Protein AF-0000000072983915 (afdb_homodimer)

Structure (mmCIF, N/CA/C/O backbone):
data_AF-0000000072983915-model_v1
#
loop_
_entity.id
_entity.type
_entity.pdbx_description
1 polymer 'ABC-type multidrug transport system, ATPase component'
#
loop_
_atom_site.group_PDB
_atom_site.id
_atom_site.type_symbol
_atom_site.label_atom_id
_atom_site.label_alt_id
_atom_site.label_comp_id
_atom_site.label_asym_id
_atom_site.label_entity_id
_atom_site.label_seq_id
_atom_site.pdbx_PDB_ins_code
_atom_site.Cartn_x
_atom_site.Cartn_y
_atom_site.Cartn_z
_atom_site.occupancy
_atom_site.B_iso_or_equiv
_atom_site.auth_seq_id
_atom_site.auth_comp_id
_atom_site.auth_asym_id
_atom_site.auth_atom_id
_atom_site.pdbx_PDB_model_num
ATOM 1 N N . MET A 1 1 ? -14.172 -25.703 -24.141 1 50.56 1 MET A N 1
ATOM 2 C CA . MET A 1 1 ? -13.82 -24.688 -23.156 1 50.56 1 MET A CA 1
ATOM 3 C C . MET A 1 1 ? -12.688 -25.172 -22.25 1 50.56 1 MET A C 1
ATOM 5 O O . MET A 1 1 ? -12.578 -26.359 -21.969 1 50.56 1 MET A O 1
ATOM 9 N N . ALA A 1 2 ? -11.492 -24.328 -22.109 1 70.69 2 ALA A N 1
ATOM 10 C CA . ALA A 1 2 ? -10.367 -24.875 -21.359 1 70.69 2 ALA A CA 1
ATOM 11 C C . ALA A 1 2 ? -10.773 -25.25 -19.938 1 70.69 2 ALA A C 1
ATOM 13 O O . ALA A 1 2 ? -11.641 -24.609 -19.344 1 70.69 2 ALA A O 1
ATOM 14 N N . GLU A 1 3 ? -10.453 -26.359 -19.5 1 90.31 3 GLU A N 1
ATOM 15 C CA . GLU A 1 3 ? -10.703 -26.812 -18.141 1 90.31 3 GLU A CA 1
ATOM 16 C C . GLU A 1 3 ? -10.156 -25.828 -17.109 1 90.31 3 GLU A C 1
ATOM 18 O O . GLU A 1 3 ? -9.023 -25.359 -17.25 1 90.31 3 GLU A O 1
ATOM 23 N N . PRO A 1 4 ? -10.984 -25.484 -16.188 1 95.56 4 PRO A N 1
ATOM 24 C CA . PRO A 1 4 ? -10.516 -24.531 -15.164 1 95.56 4 PRO A CA 1
ATOM 25 C C . PRO A 1 4 ? -9.359 -25.094 -14.336 1 95.56 4 PRO A C 1
ATOM 27 O O . PRO A 1 4 ? -9.297 -26.312 -14.102 1 95.56 4 PRO A O 1
ATOM 30 N N . ILE A 1 5 ? -8.5 -24.25 -13.961 1 96.81 5 ILE A N 1
ATOM 31 C CA . ILE A 1 5 ? -7.363 -24.656 -13.133 1 96.81 5 ILE A CA 1
ATOM 32 C C . ILE A 1 5 ? -7.754 -24.594 -11.664 1 96.81 5 ILE A C 1
ATOM 34 O O . ILE A 1 5 ? -7.18 -25.312 -10.836 1 96.81 5 ILE A O 1
ATOM 38 N N . VAL A 1 6 ? -8.719 -23.781 -11.281 1 97.25 6 VAL A N 1
ATOM 39 C CA . VAL A 1 6 ? -9.281 -23.672 -9.938 1 97.25 6 VAL A CA 1
ATOM 40 C C . VAL A 1 6 ? -10.805 -23.688 -10.016 1 97.25 6 VAL A C 1
ATOM 42 O O . VAL A 1 6 ? -11.398 -23.062 -10.891 1 97.25 6 VAL A O 1
ATOM 45 N N . THR A 1 7 ? -11.438 -24.438 -9.148 1 97.62 7 THR A N 1
ATOM 46 C CA . THR A 1 7 ? -12.891 -24.422 -9.008 1 97.62 7 THR A CA 1
ATOM 47 C C . THR A 1 7 ? -13.289 -24.344 -7.539 1 97.62 7 TH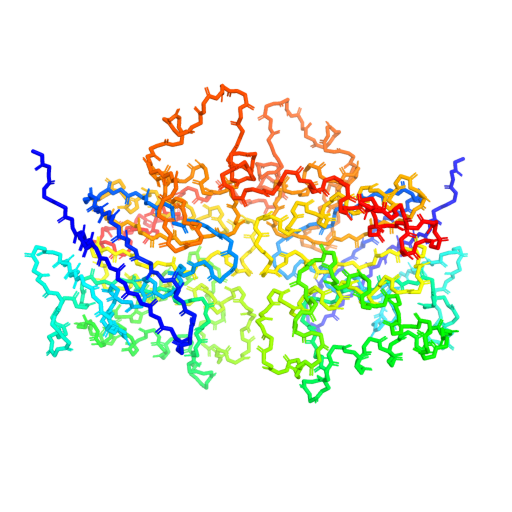R A C 1
ATOM 49 O O . THR A 1 7 ? -12.875 -25.172 -6.734 1 97.62 7 THR A O 1
ATOM 52 N N . LEU A 1 8 ? -13.961 -23.328 -7.152 1 97.88 8 LEU A N 1
ATOM 53 C CA . LEU A 1 8 ? -14.609 -23.219 -5.848 1 97.88 8 LEU A CA 1
ATOM 54 C C . LEU A 1 8 ? -16.125 -23.375 -5.98 1 97.88 8 LEU A C 1
ATOM 56 O O . LEU A 1 8 ? -16.766 -22.672 -6.762 1 97.88 8 LEU A O 1
ATOM 60 N N . SER A 1 9 ? -16.672 -24.297 -5.23 1 97.69 9 SER A N 1
ATOM 61 C CA . SER A 1 9 ? -18.094 -24.594 -5.301 1 97.69 9 SER A CA 1
ATOM 62 C C . SER A 1 9 ? -18.75 -24.5 -3.924 1 97.69 9 SER A C 1
ATOM 64 O O . SER A 1 9 ? -18.484 -25.328 -3.049 1 97.69 9 SER A O 1
ATOM 66 N N . HIS A 1 10 ? -19.609 -23.531 -3.775 1 97.81 10 HIS A N 1
ATOM 67 C CA . HIS A 1 10 ? -20.453 -23.344 -2.602 1 97.81 10 HIS A CA 1
ATOM 68 C C . HIS A 1 10 ? -19.609 -23.297 -1.324 1 97.81 10 HIS A C 1
ATOM 70 O O . HIS A 1 10 ? -19.938 -23.984 -0.352 1 97.81 10 HIS A O 1
ATOM 76 N N . ILE A 1 11 ? -18.547 -22.531 -1.341 1 98.06 11 ILE A N 1
ATOM 77 C CA . ILE A 1 11 ? -17.625 -22.469 -0.22 1 98.06 11 ILE A CA 1
ATOM 78 C C . ILE A 1 11 ? -18.234 -21.656 0.916 1 98.06 11 ILE A C 1
ATOM 80 O O . ILE A 1 11 ? -18.766 -20.562 0.687 1 98.06 11 ILE A O 1
ATOM 84 N N . GLN A 1 12 ? -18.156 -22.203 2.037 1 98.31 12 GLN A N 1
ATOM 85 C CA . GLN A 1 12 ? -18.609 -21.562 3.266 1 98.31 12 GLN A CA 1
ATOM 86 C C . GLN A 1 12 ? -17.5 -21.578 4.324 1 98.31 12 GLN A C 1
ATOM 88 O O . GLN A 1 12 ? -16.766 -22.547 4.445 1 98.31 12 GLN A O 1
ATOM 93 N N . LYS A 1 13 ? -17.359 -20.547 5.074 1 98.06 13 LYS A N 1
ATOM 94 C CA . LYS A 1 13 ? -16.406 -20.469 6.18 1 98.06 13 LYS A CA 1
ATOM 95 C C . LYS A 1 13 ? -16.906 -19.5 7.258 1 98.06 13 LYS A C 1
ATOM 97 O O . LYS A 1 13 ? -17.312 -18.375 6.957 1 98.06 13 LYS A O 1
ATOM 102 N N . SER A 1 14 ? -16.875 -19.922 8.477 1 97.25 14 SER A N 1
ATOM 103 C CA . SER A 1 14 ? -17.25 -19.109 9.625 1 97.25 14 SER A CA 1
ATOM 104 C C . SER A 1 14 ? -16.156 -19.125 10.695 1 97.25 14 SER A C 1
ATOM 106 O O . SER A 1 14 ? -15.398 -20.094 10.797 1 97.25 14 SER A O 1
ATOM 108 N N . PHE A 1 15 ? -15.984 -18.094 11.359 1 93.75 15 PHE A N 1
ATOM 109 C CA . PHE A 1 15 ? -15.18 -18 12.57 1 93.75 15 PHE A CA 1
ATOM 110 C C . PHE A 1 15 ? -16.031 -17.594 13.758 1 93.75 15 PHE A C 1
ATOM 112 O O . PHE A 1 15 ? -16.484 -16.438 13.852 1 93.75 15 PHE A O 1
ATOM 119 N N . GLY A 1 16 ? -16.25 -18.469 14.641 1 92.88 16 GLY A N 1
ATOM 120 C CA . GLY A 1 16 ? -17.25 -18.219 15.656 1 92.88 16 GLY A CA 1
ATOM 121 C C . GLY A 1 16 ? -18.641 -17.984 15.078 1 92.88 16 GLY A C 1
ATOM 122 O O . GLY A 1 16 ? -19.125 -18.797 14.297 1 92.88 16 GLY A O 1
ATOM 123 N N . SER A 1 17 ? -19.203 -16.812 15.492 1 91.62 17 SER A N 1
ATOM 124 C CA . SER A 1 17 ? -20.547 -16.5 15.031 1 91.62 17 SER A CA 1
ATOM 125 C C . SER A 1 17 ? -20.531 -15.727 13.727 1 91.62 17 SER A C 1
ATOM 127 O O . SER A 1 17 ? -21.578 -15.508 13.109 1 91.62 17 SER A O 1
ATOM 129 N N . LYS A 1 18 ? -19.422 -15.422 13.242 1 91.88 18 LYS A N 1
ATOM 130 C CA . LYS A 1 18 ? -19.328 -14.602 12.039 1 91.88 18 LYS A CA 1
ATOM 131 C C . LYS A 1 18 ? -19.141 -15.469 10.797 1 91.88 18 LYS A C 1
ATOM 133 O O . LYS A 1 18 ? -18.172 -16.203 10.688 1 91.88 18 LYS A O 1
ATOM 138 N N . GLU A 1 19 ? -20.094 -15.344 9.914 1 95.69 19 GLU A N 1
ATOM 139 C CA . GLU A 1 19 ? -19.969 -16 8.609 1 95.69 19 GLU A CA 1
ATOM 140 C C . GLU A 1 19 ? -19.172 -15.141 7.637 1 95.69 19 GLU A C 1
ATOM 142 O O . GLU A 1 19 ? -19.688 -14.141 7.117 1 95.69 19 GLU A O 1
ATOM 147 N N . VAL A 1 20 ? -18 -15.562 7.336 1 95.69 20 VAL A N 1
ATOM 148 C CA . VAL A 1 20 ? -17.078 -14.773 6.527 1 95.69 20 VAL A CA 1
ATOM 149 C C . VAL A 1 20 ? -17.312 -15.062 5.047 1 95.69 20 VAL A C 1
ATOM 151 O O . VAL A 1 20 ? -17.297 -14.141 4.223 1 95.69 20 VAL A O 1
ATOM 154 N N . LEU A 1 21 ? -17.406 -16.312 4.711 1 98.06 21 LEU A N 1
ATOM 155 C CA . LEU A 1 21 ? -17.781 -16.75 3.369 1 98.06 21 LEU A CA 1
ATOM 156 C C . LEU A 1 21 ? -19.094 -17.531 3.395 1 98.06 21 LEU A C 1
ATOM 158 O O . LEU A 1 21 ? -19.219 -18.5 4.137 1 98.06 21 LEU A O 1
ATOM 162 N N . LYS A 1 22 ? -20.047 -17.172 2.604 1 97.88 22 LYS A N 1
ATOM 163 C CA . LYS A 1 22 ? -21.406 -17.672 2.734 1 97.88 22 LYS A CA 1
ATOM 164 C C . LYS A 1 22 ? -21.734 -18.672 1.63 1 97.88 22 LYS A C 1
ATOM 166 O O . LYS A 1 22 ? -22.375 -19.688 1.882 1 97.88 22 LYS A O 1
ATOM 171 N N . ASP A 1 23 ? -21.375 -18.469 0.439 1 97.19 23 ASP A N 1
ATOM 172 C CA . ASP A 1 23 ? -21.625 -19.297 -0.735 1 97.19 23 ASP A CA 1
ATOM 173 C C . ASP A 1 23 ? -20.75 -18.859 -1.914 1 97.19 23 ASP A C 1
ATOM 175 O O . ASP A 1 23 ? -21.281 -18.5 -2.973 1 97.19 23 ASP A O 1
ATOM 179 N N . LEU A 1 24 ? -19.5 -19.062 -1.723 1 98.06 24 LEU A N 1
ATOM 180 C CA . LEU A 1 24 ? -18.547 -18.562 -2.723 1 98.06 24 LEU A CA 1
ATOM 181 C C . LEU A 1 24 ? -18.438 -19.547 -3.887 1 98.06 24 LEU A C 1
ATOM 183 O O . LEU A 1 24 ? -18.203 -20.734 -3.68 1 98.06 24 LEU A O 1
ATOM 187 N N . ASN A 1 25 ? -18.672 -19.047 -5.129 1 97.62 25 ASN A N 1
ATOM 188 C CA . ASN A 1 25 ? -18.609 -19.812 -6.375 1 97.62 25 ASN A CA 1
ATOM 189 C C . ASN A 1 25 ? -17.812 -19.062 -7.445 1 97.62 25 ASN A C 1
ATOM 191 O O . ASN A 1 25 ? -18.172 -17.953 -7.836 1 97.62 25 ASN A O 1
ATOM 195 N N . PHE A 1 26 ? -16.734 -19.688 -7.895 1 97.81 26 PHE A N 1
ATOM 196 C CA . PHE A 1 26 ? -16.094 -19.203 -9.109 1 97.81 26 PHE A CA 1
ATOM 197 C C . PHE A 1 26 ? -15.047 -20.188 -9.609 1 97.81 26 PHE A C 1
ATOM 199 O O . PHE A 1 26 ? -14.68 -21.125 -8.898 1 97.81 26 PHE A O 1
ATOM 206 N N . THR A 1 27 ? -14.648 -20.031 -10.836 1 97.75 27 THR A N 1
ATOM 207 C CA . THR A 1 27 ? -13.57 -20.797 -11.453 1 97.75 27 THR A CA 1
ATOM 208 C C . THR A 1 27 ? -12.484 -19.859 -11.984 1 97.75 27 THR A C 1
ATOM 210 O O . THR A 1 27 ? -12.719 -18.656 -12.148 1 97.75 27 THR A O 1
ATOM 213 N N . ILE A 1 28 ? -11.328 -20.406 -12.125 1 97.56 28 ILE A N 1
ATOM 214 C CA . ILE A 1 28 ? -10.234 -19.688 -12.773 1 97.56 28 ILE A CA 1
ATOM 215 C C . ILE A 1 28 ? -9.742 -20.469 -13.984 1 97.56 28 ILE A C 1
ATOM 217 O O . ILE A 1 28 ? -9.398 -21.656 -13.867 1 97.56 28 ILE A O 1
ATOM 221 N N . THR A 1 29 ? -9.711 -19.781 -15.102 1 95 29 THR A N 1
ATOM 222 C CA . THR A 1 29 ? -9.195 -20.375 -16.328 1 95 29 THR A CA 1
ATOM 223 C C . THR A 1 29 ? -7.684 -20.219 -16.406 1 95 29 THR A C 1
ATOM 225 O O . THR A 1 29 ? -7.145 -19.172 -16.016 1 95 29 THR A O 1
ATOM 228 N N . PRO A 1 30 ? -7.027 -21.219 -16.984 1 96.38 30 PRO A N 1
ATOM 229 C CA . PRO A 1 30 ? -5.574 -21.094 -17.125 1 96.38 30 PRO A CA 1
ATOM 230 C C . PRO A 1 30 ? -5.152 -19.938 -18.016 1 96.38 30 PRO A C 1
ATOM 232 O O . PRO A 1 30 ? -5.883 -19.562 -18.938 1 96.38 30 PRO A O 1
ATOM 235 N N . GLY A 1 31 ? -4.02 -19.359 -17.688 1 97.25 31 GLY A N 1
ATOM 236 C CA . GLY A 1 31 ? -3.41 -18.359 -18.547 1 97.25 31 GLY A CA 1
ATOM 237 C C . GLY A 1 31 ? -4.082 -17 -18.469 1 97.25 31 GLY A C 1
ATOM 238 O O . GLY A 1 31 ? -4.227 -16.312 -19.469 1 97.25 31 GLY A O 1
ATOM 239 N N . SER A 1 32 ? -4.531 -16.641 -17.297 1 97.88 32 SER A N 1
ATOM 240 C CA . SER A 1 32 ? -5.184 -15.352 -17.109 1 97.88 32 SER A CA 1
ATOM 241 C C . SER A 1 32 ? -4.75 -14.703 -15.797 1 97.88 32 SER A C 1
ATOM 243 O O . SER A 1 32 ? -4.199 -15.375 -14.922 1 97.88 32 SER A O 1
ATOM 245 N N . ILE A 1 33 ? -4.918 -13.438 -15.711 1 98.69 33 ILE A N 1
ATOM 246 C CA . ILE A 1 33 ? -4.723 -12.688 -14.477 1 98.69 33 ILE A CA 1
ATOM 247 C C . ILE A 1 33 ? -6.074 -12.32 -13.875 1 98.69 33 ILE A C 1
ATOM 249 O O . ILE A 1 33 ? -6.844 -11.562 -14.477 1 98.69 33 ILE A O 1
ATOM 253 N N . VAL A 1 34 ? -6.371 -12.844 -12.711 1 98.69 34 VAL A N 1
ATOM 254 C CA . VAL A 1 34 ? -7.625 -12.555 -12.016 1 98.69 34 VAL A CA 1
ATOM 255 C C . VAL A 1 34 ? -7.348 -11.688 -10.789 1 98.69 34 VAL A C 1
ATOM 257 O O . VAL A 1 34 ? -6.602 -12.094 -9.891 1 98.69 34 VAL A O 1
ATOM 260 N N . GLY A 1 35 ? -7.879 -10.477 -10.812 1 98.44 35 GLY A N 1
ATOM 261 C CA . GLY A 1 35 ? -7.875 -9.633 -9.625 1 98.44 35 GLY A CA 1
ATOM 262 C C . GLY A 1 35 ? -9.008 -9.953 -8.664 1 98.44 35 GLY A C 1
ATOM 263 O O . GLY A 1 35 ? -10.18 -9.961 -9.062 1 98.44 35 GLY A O 1
ATOM 264 N N . TYR A 1 36 ? -8.695 -10.273 -7.473 1 98.12 36 TYR A N 1
ATOM 265 C CA . TYR A 1 36 ? -9.641 -10.609 -6.414 1 98.12 36 TYR A CA 1
ATOM 266 C C . TYR A 1 36 ? -9.711 -9.5 -5.371 1 98.12 36 TYR A C 1
ATOM 268 O O . TYR A 1 36 ? -8.828 -9.391 -4.52 1 98.12 36 TYR A O 1
ATOM 276 N N . ILE A 1 37 ? -10.781 -8.68 -5.414 1 97.62 37 ILE A N 1
ATOM 277 C CA . ILE A 1 37 ? -10.812 -7.477 -4.582 1 97.62 37 ILE A CA 1
ATOM 278 C C . ILE A 1 37 ? -12.062 -7.492 -3.703 1 97.62 37 ILE A C 1
ATOM 280 O O . ILE A 1 37 ? -12.984 -8.273 -3.939 1 97.62 37 ILE A O 1
ATOM 284 N N . GLY A 1 38 ? -12.078 -6.688 -2.703 1 95.69 38 GLY A N 1
ATOM 285 C CA . GLY A 1 38 ? -13.109 -6.547 -1.687 1 95.69 38 GLY A CA 1
ATOM 286 C C . GLY A 1 38 ? -12.664 -5.727 -0.491 1 95.69 38 GLY A C 1
ATOM 287 O O . GLY A 1 38 ? -11.469 -5.469 -0.321 1 95.69 38 GLY A O 1
ATOM 288 N N . PRO A 1 39 ? -13.617 -5.27 0.303 1 92.5 39 PRO A N 1
ATOM 289 C CA . PRO A 1 39 ? -13.234 -4.52 1.503 1 92.5 39 PRO A CA 1
ATOM 290 C C . PRO A 1 39 ? -12.406 -5.355 2.48 1 92.5 39 PRO A C 1
ATOM 292 O O . PRO A 1 39 ? -12.312 -6.574 2.332 1 92.5 39 PRO A O 1
ATOM 295 N N . ASN A 1 40 ? -11.758 -4.637 3.387 1 87.75 40 ASN A N 1
ATOM 296 C CA . ASN A 1 40 ? -11.031 -5.34 4.441 1 87.75 40 ASN A CA 1
ATOM 297 C C . ASN A 1 40 ? -11.953 -6.266 5.23 1 87.75 40 ASN A C 1
ATOM 299 O O . ASN A 1 40 ? -13.078 -5.891 5.566 1 87.75 40 ASN A O 1
ATOM 303 N N . GLY A 1 41 ? -11.539 -7.488 5.418 1 86.69 41 GLY A N 1
ATOM 304 C CA . GLY A 1 41 ? -12.32 -8.453 6.18 1 86.69 41 GLY A CA 1
ATOM 305 C C . GLY A 1 41 ? -13.328 -9.203 5.332 1 86.69 41 GLY A C 1
ATOM 306 O O . GLY A 1 41 ? -14.078 -10.039 5.844 1 86.69 41 GLY A O 1
ATOM 307 N N . ALA A 1 42 ? -13.273 -8.961 4.066 1 91.5 42 ALA A N 1
ATOM 308 C CA . ALA A 1 42 ? -14.289 -9.547 3.191 1 91.5 42 ALA A CA 1
ATOM 309 C C . ALA A 1 42 ? -14.055 -11.047 3.01 1 91.5 42 ALA A C 1
ATOM 311 O O . ALA A 1 42 ? -14.938 -11.758 2.531 1 91.5 42 ALA A O 1
ATOM 312 N N . GLY A 1 43 ? -12.859 -11.523 3.355 1 93.5 43 GLY A N 1
ATOM 313 C CA . GLY A 1 43 ? -12.57 -12.945 3.225 1 93.5 43 GLY A CA 1
ATOM 314 C C . GLY A 1 43 ? -11.555 -13.25 2.141 1 93.5 43 GLY A C 1
ATOM 315 O O . GLY A 1 43 ? -11.383 -14.414 1.754 1 93.5 43 GLY A O 1
ATOM 316 N N . LYS A 1 44 ? -10.898 -12.289 1.586 1 94.81 44 LYS A N 1
ATOM 317 C CA . LYS A 1 44 ? -9.93 -12.484 0.51 1 94.81 44 LYS A CA 1
ATOM 318 C C . LYS A 1 44 ? -8.812 -13.438 0.936 1 94.81 44 LYS A C 1
ATOM 320 O O . LYS A 1 44 ? -8.562 -14.438 0.265 1 94.81 44 LYS A O 1
ATOM 325 N N . SER A 1 45 ? -8.156 -13.141 2.084 1 92.75 45 SER A N 1
ATOM 326 C CA . SER A 1 45 ? -7.074 -13.969 2.588 1 92.75 45 SER A CA 1
ATOM 327 C C . SER A 1 45 ? -7.57 -15.359 2.963 1 92.75 45 SER A C 1
ATOM 329 O O . SER A 1 45 ? -6.875 -16.359 2.748 1 92.75 45 SER A O 1
ATOM 331 N N . THR A 1 46 ? -8.773 -15.43 3.521 1 94.69 46 THR A N 1
ATOM 332 C CA . THR A 1 46 ? -9.383 -16.719 3.863 1 94.69 46 THR A CA 1
ATOM 333 C C . THR A 1 46 ? -9.555 -17.578 2.619 1 94.69 46 THR A C 1
ATOM 335 O O . THR A 1 46 ? -9.227 -18.766 2.637 1 94.69 46 THR A O 1
ATOM 338 N N . THR A 1 47 ? -9.992 -16.969 1.571 1 96.69 47 THR A N 1
ATOM 339 C CA . THR A 1 47 ? -10.18 -17.656 0.304 1 96.69 47 THR A CA 1
ATOM 340 C C . THR A 1 47 ? -8.852 -18.234 -0.198 1 96.69 47 THR A C 1
ATOM 342 O O . THR A 1 47 ? -8.766 -19.406 -0.545 1 96.69 47 THR A O 1
ATOM 345 N N . VAL A 1 48 ? -7.812 -17.438 -0.183 1 94.75 48 VAL A N 1
ATOM 346 C CA . VAL A 1 48 ? -6.504 -17.844 -0.689 1 94.75 48 VAL A CA 1
ATOM 347 C C . VAL A 1 48 ? -5.938 -18.969 0.165 1 94.75 48 VAL A C 1
ATOM 349 O O . VAL A 1 48 ? -5.426 -19.953 -0.365 1 94.75 48 VAL A O 1
ATOM 352 N N . LYS A 1 49 ? -6.098 -18.891 1.431 1 92.88 49 LYS A N 1
ATOM 353 C CA . LYS A 1 49 ? -5.586 -19.922 2.334 1 92.88 49 LYS A CA 1
ATOM 354 C C . LYS A 1 49 ? -6.285 -21.25 2.096 1 92.88 49 LYS A C 1
ATOM 356 O O . LYS A 1 49 ? -5.656 -22.312 2.184 1 92.88 49 LYS A O 1
ATOM 361 N N . MET A 1 50 ? -7.543 -21.219 1.814 1 94.31 50 MET A N 1
ATOM 362 C CA . MET A 1 50 ? -8.273 -22.453 1.537 1 94.31 50 MET A CA 1
ATOM 363 C C . MET A 1 50 ? -7.82 -23.062 0.219 1 94.31 50 MET A C 1
ATOM 365 O O . MET A 1 50 ? -7.668 -24.281 0.12 1 94.31 50 MET A O 1
ATOM 369 N N . MET A 1 51 ? -7.559 -22.234 -0.754 1 93.81 51 MET A N 1
ATOM 370 C CA . MET A 1 51 ? -7.074 -22.734 -2.037 1 93.81 51 MET A CA 1
ATOM 371 C C . MET A 1 51 ? -5.684 -23.344 -1.896 1 93.81 51 MET A C 1
ATOM 373 O O . MET A 1 51 ? -5.328 -24.266 -2.633 1 93.81 51 MET A O 1
ATOM 377 N N . LEU A 1 52 ? -4.945 -22.875 -0.897 1 92.88 52 LEU A N 1
ATOM 378 C CA . LEU A 1 52 ? -3.6 -23.375 -0.649 1 92.88 52 LEU A CA 1
ATOM 379 C C . LEU A 1 52 ? -3.637 -24.609 0.243 1 92.88 52 LEU A C 1
ATOM 381 O O . LEU A 1 52 ? -2.604 -25.25 0.475 1 92.88 52 LEU A O 1
ATOM 385 N N . GLY A 1 53 ? -4.785 -24.922 0.802 1 91 53 GLY A N 1
ATOM 386 C CA . GLY A 1 53 ? -4.934 -26.062 1.697 1 91 53 GLY A CA 1
ATOM 387 C C . GLY A 1 53 ? -4.496 -25.766 3.117 1 91 53 GLY A C 1
ATOM 388 O O . GLY A 1 53 ? -4.332 -26.672 3.928 1 91 53 GLY A O 1
ATOM 389 N N . LEU A 1 54 ? -4.301 -24.516 3.43 1 89.5 54 LEU A N 1
ATOM 390 C CA . LEU A 1 54 ? -3.859 -24.109 4.758 1 89.5 54 LEU A CA 1
ATOM 391 C C . LEU A 1 54 ? -5.047 -23.969 5.707 1 89.5 54 LEU A C 1
ATOM 393 O O . LEU A 1 54 ? -4.867 -23.859 6.922 1 89.5 54 LEU A O 1
ATOM 397 N N . MET A 1 55 ? -6.227 -23.938 5.164 1 92.12 55 MET A N 1
ATOM 398 C CA . MET A 1 55 ? -7.484 -23.859 5.898 1 92.12 55 MET A CA 1
ATOM 399 C C . MET A 1 55 ? -8.57 -24.672 5.219 1 92.12 55 MET A C 1
ATOM 401 O O . MET A 1 55 ? -8.656 -24.703 3.988 1 92.12 55 MET A O 1
ATOM 405 N N . GLN A 1 56 ? -9.406 -25.344 5.992 1 93.69 56 GLN A N 1
ATOM 406 C CA . GLN A 1 56 ? -10.5 -26.141 5.445 1 93.69 56 GLN A CA 1
ATOM 407 C C . GLN A 1 56 ? -11.797 -25.328 5.414 1 93.69 56 GLN A C 1
ATOM 409 O O . GLN A 1 56 ? -12.141 -24.656 6.391 1 93.69 56 GLN A O 1
ATOM 414 N N . PRO A 1 57 ? -12.477 -25.375 4.336 1 96.19 57 PRO A N 1
ATOM 415 C CA . PRO A 1 57 ? -13.805 -24.766 4.34 1 96.19 57 PRO A CA 1
ATOM 416 C C . PRO A 1 57 ? -14.797 -25.516 5.234 1 96.19 57 PRO A C 1
ATOM 418 O O . PRO A 1 57 ? -14.57 -26.688 5.562 1 96.19 57 PRO A O 1
ATOM 421 N N . ASP A 1 58 ? -15.805 -24.797 5.66 1 97.38 58 ASP A N 1
ATOM 422 C CA . ASP A 1 58 ? -16.859 -25.422 6.449 1 97.38 58 ASP A CA 1
ATOM 423 C C . ASP A 1 58 ? -17.859 -26.141 5.551 1 97.38 58 ASP A C 1
ATOM 425 O O . ASP A 1 58 ? -18.547 -27.062 6 1 97.38 58 ASP A O 1
ATOM 429 N N . GLY A 1 59 ? -17.969 -25.734 4.344 1 97.12 59 GLY A N 1
ATOM 430 C CA . GLY A 1 59 ? -18.812 -26.328 3.324 1 97.12 59 GLY A CA 1
ATOM 431 C C . GLY A 1 59 ? -18.344 -26.062 1.911 1 97.12 59 GLY A C 1
ATOM 432 O O . GLY A 1 59 ? -17.531 -25.156 1.688 1 97.12 59 GLY A O 1
ATOM 433 N N . GLY A 1 60 ? -18.75 -26.859 1.006 1 96.81 60 GLY A N 1
ATOM 434 C CA . GLY A 1 60 ? -18.375 -26.734 -0.392 1 96.81 60 GLY A CA 1
ATOM 435 C C . GLY A 1 60 ? -17.094 -27.484 -0.748 1 96.81 60 GLY A C 1
ATOM 436 O O . GLY A 1 60 ? -16.625 -28.312 0.034 1 96.81 60 GLY A O 1
ATOM 437 N N . THR A 1 61 ? -16.656 -27.281 -1.957 1 96.06 61 THR A N 1
ATOM 438 C CA . THR A 1 61 ? -15.484 -28 -2.422 1 96.06 61 THR A CA 1
ATOM 439 C C . THR A 1 61 ? -14.562 -27.094 -3.221 1 96.06 61 THR A C 1
ATOM 441 O O . THR A 1 61 ? -15.023 -26.109 -3.814 1 96.06 61 THR A O 1
ATOM 444 N N . ILE A 1 62 ? -13.289 -27.422 -3.176 1 95.88 62 ILE A N 1
ATOM 445 C CA . ILE A 1 62 ? -12.266 -26.719 -3.951 1 95.88 62 ILE A CA 1
ATOM 446 C C . ILE A 1 62 ? -11.484 -27.734 -4.793 1 95.88 62 ILE A C 1
ATOM 448 O O . ILE A 1 62 ? -11.062 -28.781 -4.289 1 95.88 62 ILE A O 1
ATOM 452 N N . GLU A 1 63 ? -11.352 -27.422 -6.039 1 95.56 63 GLU A N 1
ATOM 453 C CA . GLU A 1 63 ? -10.531 -28.234 -6.938 1 95.56 63 GLU A CA 1
ATOM 454 C C . GLU A 1 63 ? -9.391 -27.406 -7.523 1 95.56 63 GLU A C 1
ATOM 456 O O . GLU A 1 63 ? -9.57 -26.25 -7.883 1 95.56 63 GLU A O 1
ATOM 461 N N . LEU A 1 64 ? -8.227 -28 -7.543 1 94.44 64 LEU A N 1
ATOM 462 C CA . LEU A 1 64 ? -7.035 -27.438 -8.18 1 94.44 64 LEU A CA 1
ATOM 463 C C . LEU A 1 64 ? -6.441 -28.438 -9.18 1 94.44 64 LEU A C 1
ATOM 465 O O . LEU A 1 64 ? -6.285 -29.609 -8.867 1 94.44 64 LEU A O 1
ATOM 469 N N . PHE A 1 65 ? -6.188 -27.938 -10.336 1 93.62 65 PHE A N 1
ATOM 470 C CA . PHE A 1 65 ? -5.645 -28.766 -11.398 1 93.62 65 PHE A CA 1
ATOM 471 C C . PHE A 1 65 ? -6.543 -29.984 -11.641 1 93.62 65 PHE A C 1
ATOM 473 O O . PHE A 1 65 ? -6.055 -31.094 -11.812 1 93.62 65 PHE A O 1
ATOM 480 N N . GLY A 1 66 ? -7.797 -29.766 -11.484 1 90.12 66 GLY A N 1
ATOM 481 C CA . GLY A 1 66 ? -8.781 -30.781 -11.82 1 90.12 66 GLY A CA 1
ATOM 482 C C . GLY 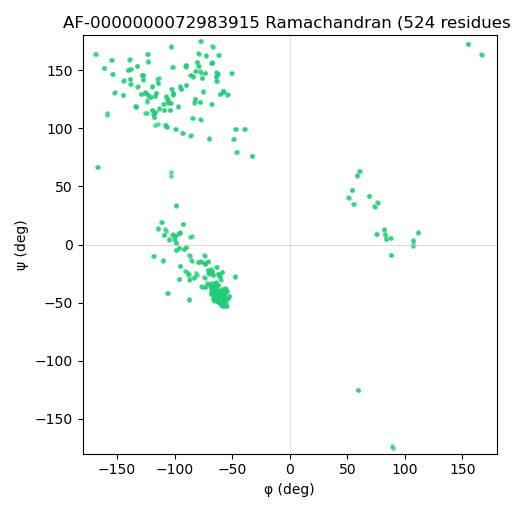A 1 66 ? -9 -31.797 -10.719 1 90.12 66 GLY A C 1
ATOM 483 O O . GLY A 1 66 ? -9.742 -32.781 -10.898 1 90.12 66 GLY A O 1
ATOM 484 N N . GLN A 1 67 ? -8.383 -31.609 -9.609 1 91.5 67 GLN A N 1
ATOM 485 C CA . GLN A 1 67 ? -8.508 -32.562 -8.508 1 91.5 67 GLN A CA 1
ATOM 486 C C . GLN A 1 67 ? -8.898 -31.844 -7.215 1 91.5 67 GLN A C 1
ATOM 488 O O . GLN A 1 67 ? -8.461 -30.719 -6.965 1 91.5 67 GLN A O 1
ATOM 493 N N . PRO A 1 68 ? -9.664 -32.531 -6.434 1 90.56 68 PRO A N 1
ATOM 494 C CA . PRO A 1 68 ? -9.961 -31.953 -5.121 1 90.56 68 PRO A CA 1
ATOM 495 C C . PRO A 1 68 ? -8.719 -31.797 -4.254 1 90.56 68 PRO A C 1
ATOM 497 O O . PRO A 1 68 ? -7.812 -32.625 -4.305 1 90.56 68 PRO A O 1
ATOM 500 N N . ILE A 1 69 ? -8.688 -30.688 -3.557 1 86.56 69 ILE A N 1
ATOM 501 C CA . ILE A 1 69 ? -7.57 -30.469 -2.646 1 86.56 69 ILE A CA 1
ATOM 502 C C . ILE A 1 69 ? -7.648 -31.453 -1.479 1 86.56 69 ILE A C 1
ATOM 504 O O . ILE A 1 69 ? -8.711 -31.625 -0.884 1 86.56 69 ILE A O 1
ATOM 508 N N . LYS A 1 70 ? -6.539 -32.219 -1.403 1 75.44 70 LYS A N 1
ATOM 509 C CA . LYS A 1 70 ? -6.445 -33.125 -0.267 1 75.44 70 LYS A CA 1
ATOM 510 C C . LYS A 1 70 ? -5.441 -32.625 0.763 1 75.44 70 LYS A C 1
ATOM 512 O O . LYS A 1 70 ? -4.305 -32.281 0.419 1 75.44 70 LYS A O 1
ATOM 517 N N . PRO A 1 71 ? -5.859 -32.438 1.913 1 67.62 71 PRO A N 1
ATOM 518 C CA . PRO A 1 71 ? -4.973 -31.891 2.947 1 67.62 71 PRO A CA 1
ATOM 519 C C . PRO A 1 71 ? -3.621 -32.594 2.994 1 67.62 71 PRO A C 1
ATOM 521 O O . PRO A 1 71 ? -2.596 -31.953 3.252 1 67.62 71 PRO A O 1
ATOM 524 N N . ASN A 1 72 ? -3.49 -33.812 2.625 1 69.88 72 ASN A N 1
ATOM 525 C CA . ASN A 1 72 ? -2.256 -34.562 2.855 1 69.88 72 ASN A CA 1
ATOM 526 C C . ASN A 1 72 ? -1.487 -34.781 1.558 1 69.88 72 ASN A C 1
ATOM 528 O O . ASN A 1 72 ? -0.557 -35.594 1.517 1 69.88 72 ASN A O 1
ATOM 532 N N . ASP A 1 73 ? -1.823 -34.156 0.537 1 75.62 73 ASP A N 1
ATOM 533 C CA . ASP A 1 73 ? -1.096 -34.312 -0.721 1 75.62 73 ASP A CA 1
ATOM 534 C C . ASP A 1 73 ? -0.409 -33 -1.112 1 75.62 73 ASP A C 1
ATOM 536 O O . ASP A 1 73 ? -1.059 -32.062 -1.604 1 75.62 73 ASP A O 1
ATOM 540 N N . PRO A 1 74 ? 0.929 -33.031 -0.863 1 77.44 74 PRO A N 1
ATOM 541 C CA . PRO A 1 74 ? 1.629 -31.781 -1.18 1 77.44 74 PRO A CA 1
ATOM 542 C C . PRO A 1 74 ? 2.068 -31.703 -2.641 1 77.44 74 PRO A C 1
ATOM 544 O O . PRO A 1 74 ? 2.703 -30.719 -3.049 1 77.44 74 PRO A O 1
ATOM 547 N N . SER A 1 75 ? 1.664 -32.656 -3.449 1 80.62 75 SER A N 1
ATOM 548 C CA . SER A 1 75 ? 2.207 -32.75 -4.801 1 80.62 75 SER A CA 1
ATOM 549 C C . SER A 1 75 ? 1.822 -31.516 -5.629 1 80.62 75 SER A C 1
ATOM 551 O O . SER A 1 75 ? 2.629 -31.016 -6.418 1 80.62 75 SER A O 1
ATOM 553 N N . TYR A 1 76 ? 0.601 -30.984 -5.383 1 85.75 76 TYR A N 1
ATOM 554 C CA . TYR A 1 76 ? 0.16 -29.875 -6.207 1 85.75 76 TYR A CA 1
ATOM 555 C C . TYR A 1 76 ? 0.842 -28.578 -5.785 1 85.75 76 TYR A C 1
ATOM 557 O O . TYR A 1 76 ? 0.887 -27.609 -6.551 1 85.75 76 TYR A O 1
ATOM 565 N N . LYS A 1 77 ? 1.432 -28.594 -4.637 1 88 77 LYS A N 1
ATOM 566 C CA . LYS A 1 77 ? 2.004 -27.375 -4.086 1 88 77 LYS A CA 1
ATOM 567 C C . LYS A 1 77 ? 3.25 -26.953 -4.859 1 88 77 LYS A C 1
ATOM 569 O O . LYS A 1 77 ? 3.602 -25.766 -4.887 1 88 77 LYS A O 1
ATOM 574 N N . ARG A 1 78 ? 3.889 -27.891 -5.555 1 91.56 78 ARG A N 1
ATOM 575 C CA . ARG A 1 78 ? 5.082 -27.609 -6.344 1 91.56 78 ARG A CA 1
ATOM 576 C C . ARG A 1 78 ? 4.738 -26.781 -7.578 1 91.56 78 ARG A C 1
ATOM 578 O O . ARG A 1 78 ? 5.625 -26.219 -8.227 1 91.56 78 ARG A O 1
ATOM 585 N N . ARG A 1 79 ? 3.467 -26.734 -7.895 1 95 79 ARG A N 1
ATOM 586 C CA . ARG A 1 79 ? 3.02 -26.031 -9.086 1 95 79 ARG A CA 1
ATOM 587 C C . ARG A 1 79 ? 2.479 -24.641 -8.727 1 95 79 ARG A C 1
ATOM 589 O O . ARG A 1 79 ? 1.99 -23.922 -9.602 1 95 79 ARG A O 1
ATOM 596 N N . ILE A 1 80 ? 2.594 -24.312 -7.414 1 96.25 80 ILE A N 1
ATOM 597 C CA . ILE A 1 80 ? 1.974 -23.094 -6.914 1 96.25 80 ILE A CA 1
ATOM 598 C C . ILE A 1 80 ? 3.051 -22.141 -6.41 1 96.25 80 ILE A C 1
ATOM 600 O O . ILE A 1 80 ? 3.99 -22.547 -5.73 1 96.25 80 ILE A O 1
ATOM 604 N N . GLY A 1 81 ? 3.002 -20.875 -6.844 1 97.5 81 GLY A N 1
ATOM 605 C CA . GLY A 1 81 ? 3.73 -19.781 -6.215 1 97.5 81 GLY A CA 1
ATOM 606 C C . GLY A 1 81 ? 2.859 -18.922 -5.32 1 97.5 81 GLY A C 1
ATOM 607 O O . GLY A 1 81 ? 1.765 -18.516 -5.715 1 97.5 81 GLY A O 1
ATOM 608 N N . TYR A 1 82 ? 3.369 -18.703 -4.109 1 96.88 82 TYR A N 1
ATOM 609 C CA . TYR A 1 82 ? 2.523 -18.016 -3.137 1 96.88 82 TYR A CA 1
ATOM 610 C C . TYR A 1 82 ? 3.266 -16.844 -2.496 1 96.88 82 TYR A C 1
ATOM 612 O O . TYR A 1 82 ? 4.43 -16.984 -2.105 1 96.88 82 TYR A O 1
ATOM 620 N N . VAL A 1 83 ? 2.605 -15.68 -2.51 1 96.5 83 VAL A N 1
ATOM 621 C CA . VAL A 1 83 ? 3.033 -14.523 -1.733 1 96.5 83 VAL A CA 1
ATOM 622 C C . VAL A 1 83 ? 1.961 -14.164 -0.708 1 96.5 83 VAL A C 1
ATOM 624 O O . VAL A 1 83 ? 0.864 -13.734 -1.073 1 96.5 83 VAL A O 1
ATOM 627 N N . PRO A 1 84 ? 2.248 -14.305 0.604 1 93.31 84 PRO A N 1
ATOM 628 C CA . PRO A 1 84 ? 1.284 -13.906 1.633 1 93.31 84 PRO A CA 1
ATOM 629 C C . PRO A 1 84 ? 1.292 -12.406 1.902 1 93.31 84 PRO A C 1
ATOM 631 O O . PRO A 1 84 ? 2.26 -11.719 1.565 1 93.31 84 PRO A O 1
ATOM 634 N N . GLU A 1 85 ? 0.19 -11.922 2.436 1 86.69 85 GLU A N 1
ATOM 635 C CA . GLU A 1 85 ? 0.154 -10.523 2.832 1 86.69 85 GLU A CA 1
ATOM 636 C C . GLU A 1 85 ? 1.217 -10.211 3.883 1 86.69 85 GLU A C 1
ATOM 638 O O . GLU A 1 85 ? 1.928 -9.211 3.783 1 86.69 85 GLU A O 1
ATOM 643 N N . SER A 1 86 ? 1.226 -10.984 4.918 1 80.69 86 SER A N 1
ATOM 644 C CA . SER A 1 86 ? 2.254 -10.883 5.949 1 80.69 86 SER A CA 1
ATOM 645 C C . SER A 1 86 ? 3.041 -12.188 6.074 1 80.69 86 SER A C 1
ATOM 647 O O . SER A 1 86 ? 2.453 -13.266 6.16 1 80.69 86 SER A O 1
ATOM 649 N N . ALA A 1 87 ? 4.305 -12 5.742 1 77.38 87 ALA A N 1
ATOM 650 C CA . ALA A 1 87 ? 5.117 -13.211 5.848 1 77.38 87 ALA A CA 1
ATOM 651 C C . ALA A 1 87 ? 6.18 -13.07 6.934 1 77.38 87 ALA A C 1
ATOM 653 O O . ALA A 1 87 ? 6.727 -11.984 7.137 1 77.38 87 ALA A O 1
ATOM 654 N N . ASP A 1 88 ? 6.316 -14.164 7.648 1 76.81 88 ASP A N 1
ATOM 655 C CA . ASP A 1 88 ? 7.496 -14.266 8.508 1 76.81 88 ASP A CA 1
ATOM 656 C C . ASP A 1 88 ? 8.688 -14.828 7.73 1 76.81 88 ASP A C 1
ATOM 658 O O . ASP A 1 88 ? 8.664 -15.984 7.301 1 76.81 88 ASP A O 1
ATOM 662 N N . VAL A 1 89 ? 9.422 -14 7.242 1 80.81 89 VAL A N 1
ATOM 663 C CA . VAL A 1 89 ? 10.656 -14.484 6.641 1 80.81 89 VAL A CA 1
ATOM 664 C C . VAL A 1 89 ? 11.688 -14.773 7.734 1 80.81 89 VAL A C 1
ATOM 666 O O . VAL A 1 89 ? 11.57 -14.273 8.852 1 80.81 89 VAL A O 1
ATOM 669 N N . PHE A 1 90 ? 12.617 -15.672 7.484 1 88.88 90 PHE A N 1
ATOM 670 C CA . PHE A 1 90 ? 13.695 -15.977 8.422 1 88.88 90 PHE A CA 1
ATOM 671 C C . PHE A 1 90 ? 14.688 -14.828 8.508 1 88.88 90 PHE A C 1
ATOM 673 O O . PHE A 1 90 ? 15.719 -14.836 7.832 1 88.88 90 PHE A O 1
ATOM 680 N N . ASP A 1 91 ? 14.477 -13.969 9.383 1 91.69 91 ASP A N 1
ATOM 681 C CA . ASP A 1 91 ? 15.148 -12.68 9.469 1 91.69 91 ASP A CA 1
ATOM 682 C C . ASP A 1 91 ? 16.656 -12.852 9.656 1 91.69 91 ASP A C 1
ATOM 684 O O . ASP A 1 91 ? 17.438 -11.984 9.281 1 91.69 91 ASP A O 1
ATOM 688 N N . ALA A 1 92 ? 16.984 -13.953 10.211 1 95 92 ALA A N 1
ATOM 689 C CA . ALA A 1 92 ? 18.391 -14.18 10.531 1 95 92 ALA A CA 1
ATOM 690 C C . ALA A 1 92 ? 19.172 -14.617 9.297 1 95 92 ALA A C 1
ATOM 692 O O . ALA A 1 92 ? 20.391 -14.578 9.281 1 95 92 ALA A O 1
ATOM 693 N N . LEU A 1 93 ? 18.516 -15.023 8.25 1 96.62 93 LEU A N 1
ATOM 694 C CA . LEU A 1 93 ? 19.156 -15.5 7.031 1 96.62 93 LEU A CA 1
ATOM 695 C C . LEU A 1 93 ? 19.391 -14.344 6.059 1 96.62 93 LEU A C 1
ATOM 697 O O . LEU A 1 93 ? 18.75 -13.305 6.16 1 96.62 93 LEU A O 1
ATOM 701 N N . THR A 1 94 ? 20.359 -14.539 5.242 1 97.88 94 THR A N 1
ATOM 702 C CA . THR A 1 94 ? 20.5 -13.656 4.09 1 97.88 94 THR A CA 1
ATOM 703 C C . THR A 1 94 ? 19.531 -14.039 2.984 1 97.88 94 THR A C 1
ATOM 705 O O . THR A 1 94 ? 18.969 -15.133 3 1 97.88 94 THR A O 1
ATOM 708 N N . ALA A 1 95 ? 19.344 -13.133 2.041 1 97.81 95 ALA A N 1
ATOM 709 C CA . ALA A 1 95 ? 18.531 -13.469 0.878 1 97.81 95 ALA A CA 1
ATOM 710 C C . ALA A 1 95 ? 19.078 -14.688 0.156 1 97.81 95 ALA A C 1
ATOM 712 O O . ALA A 1 95 ? 18.328 -15.57 -0.254 1 97.81 95 ALA A O 1
ATOM 713 N N . ARG A 1 96 ? 20.391 -14.742 0.007 1 98.12 96 ARG A N 1
ATOM 714 C CA . ARG A 1 96 ? 21.047 -15.875 -0.622 1 98.12 96 ARG A CA 1
ATOM 715 C C . ARG A 1 96 ? 20.656 -17.188 0.064 1 98.12 96 ARG A C 1
ATOM 717 O O . ARG A 1 96 ? 20.234 -18.141 -0.596 1 98.12 96 ARG A O 1
ATOM 724 N N . GLU A 1 97 ? 20.828 -17.219 1.357 1 97.69 97 GLU A N 1
ATOM 725 C CA . GLU A 1 97 ? 20.531 -18.422 2.129 1 97.69 97 GLU A CA 1
ATOM 726 C C . GLU A 1 97 ? 19.047 -18.781 2.041 1 97.69 97 GLU A C 1
ATOM 728 O O . GLU A 1 97 ? 18.703 -19.938 1.803 1 97.69 97 GLU A O 1
ATOM 733 N N . TYR A 1 98 ? 18.203 -17.828 2.24 1 97.56 98 TYR A N 1
ATOM 734 C CA . TYR A 1 98 ? 16.766 -18.047 2.258 1 97.56 98 TYR A CA 1
ATOM 735 C C . TYR A 1 98 ? 16.266 -18.562 0.912 1 97.56 98 TYR A C 1
ATOM 737 O O . TYR A 1 98 ? 15.555 -19.562 0.847 1 97.56 98 TYR A O 1
ATOM 745 N N . LEU A 1 99 ? 16.656 -17.891 -0.161 1 97.75 99 LEU A N 1
ATOM 746 C CA . LEU A 1 99 ? 16.156 -18.25 -1.489 1 97.75 99 LEU A CA 1
ATOM 747 C C . LEU A 1 99 ? 16.766 -19.562 -1.956 1 97.75 99 LEU A C 1
ATOM 749 O O . LEU A 1 99 ? 16.109 -20.328 -2.666 1 97.75 99 LEU A O 1
ATOM 753 N N . SER A 1 100 ? 18.016 -19.797 -1.558 1 97.44 100 SER A N 1
ATOM 754 C CA . SER A 1 100 ? 18.609 -21.109 -1.841 1 97.44 100 SER A CA 1
ATOM 755 C C . SER A 1 100 ? 17.812 -22.219 -1.174 1 97.44 100 SER A C 1
ATOM 757 O O . SER A 1 100 ? 17.516 -23.25 -1.801 1 97.44 100 SER A O 1
ATOM 759 N N . LEU A 1 101 ? 17.516 -22.016 0.075 1 96.5 101 LEU A N 1
ATOM 760 C CA . LEU A 1 101 ? 16.734 -22.984 0.83 1 96.5 101 LEU A CA 1
ATOM 761 C C . LEU A 1 101 ? 15.375 -23.219 0.174 1 96.5 101 LEU A C 1
ATOM 763 O O . LEU A 1 101 ? 14.969 -24.359 -0.026 1 96.5 101 LEU A O 1
ATOM 767 N N . ILE A 1 102 ? 14.703 -22.172 -0.169 1 96.12 102 ILE A N 1
ATOM 768 C CA . ILE A 1 102 ? 13.383 -22.266 -0.784 1 96.12 102 ILE A CA 1
ATOM 769 C C . ILE A 1 102 ? 13.477 -23.016 -2.109 1 96.12 102 ILE A C 1
ATOM 771 O O . ILE A 1 102 ? 12.68 -23.922 -2.381 1 96.12 102 ILE A O 1
ATOM 775 N N . GLY A 1 103 ? 14.438 -22.625 -2.949 1 96.56 103 GLY A N 1
ATOM 776 C CA . GLY A 1 103 ? 14.625 -23.328 -4.211 1 96.56 103 GLY A CA 1
ATOM 777 C C . GLY A 1 103 ? 14.812 -24.812 -4.043 1 96.56 103 GLY A C 1
ATOM 778 O O . GLY A 1 103 ? 14.242 -25.609 -4.797 1 96.56 103 GLY A O 1
ATOM 779 N N . GLN A 1 104 ? 15.555 -25.203 -3.041 1 96.25 104 GLN A N 1
ATOM 780 C CA . GLN A 1 104 ? 15.805 -26.609 -2.787 1 96.25 104 GLN A CA 1
ATOM 781 C C . GLN A 1 104 ? 14.531 -27.344 -2.371 1 96.25 104 GLN A C 1
ATOM 783 O O . GLN A 1 104 ? 14.312 -28.484 -2.756 1 96.25 104 GLN A O 1
ATOM 788 N N . LEU A 1 105 ? 13.742 -26.688 -1.62 1 93.81 105 LEU A N 1
ATOM 789 C CA . LEU A 1 105 ? 12.477 -27.281 -1.19 1 93.81 105 LEU A CA 1
ATOM 790 C C . LEU A 1 105 ? 11.594 -27.594 -2.391 1 93.81 105 LEU A C 1
ATOM 792 O O . LEU A 1 105 ? 10.766 -28.5 -2.328 1 93.81 105 LEU A O 1
ATOM 796 N N . TYR A 1 106 ? 11.828 -26.859 -3.443 1 94.38 106 TYR A N 1
ATOM 797 C CA . TYR A 1 106 ? 11.008 -27.078 -4.633 1 94.38 106 TYR A CA 1
ATOM 798 C C . TYR A 1 106 ? 11.773 -27.875 -5.676 1 94.38 106 TYR A C 1
ATOM 800 O O . TYR A 1 106 ? 11.383 -27.922 -6.844 1 94.38 106 TYR A O 1
ATOM 808 N N . GLY A 1 107 ? 12.914 -28.391 -5.383 1 92.38 107 GLY A N 1
ATOM 809 C CA . GLY A 1 107 ? 13.562 -29.406 -6.207 1 92.38 107 GLY A CA 1
ATOM 810 C C . GLY A 1 107 ? 14.758 -28.875 -6.973 1 92.38 107 GLY A C 1
ATOM 811 O O . GLY A 1 107 ? 15.383 -29.609 -7.746 1 92.38 107 GLY A O 1
ATOM 812 N N . LEU A 1 108 ? 15.078 -27.688 -6.754 1 95.06 108 LEU A N 1
ATOM 813 C CA . LEU A 1 108 ? 16.281 -27.156 -7.383 1 95.06 108 LEU A CA 1
ATOM 814 C C . LEU A 1 108 ? 17.531 -27.547 -6.602 1 95.06 108 LEU A C 1
ATOM 816 O O . LEU A 1 108 ? 17.469 -27.766 -5.391 1 95.06 108 LEU A O 1
ATOM 820 N N . SER A 1 109 ? 18.641 -27.688 -7.348 1 96.31 109 SER A N 1
ATOM 821 C CA . SER A 1 109 ? 19.891 -27.797 -6.617 1 96.31 109 SER A CA 1
ATOM 822 C C . SER A 1 109 ? 20.25 -26.484 -5.914 1 96.31 109 SER A C 1
ATOM 824 O O . SER A 1 109 ? 19.797 -25.422 -6.328 1 96.31 109 SER A O 1
ATOM 826 N N . ALA A 1 110 ? 21.016 -26.562 -4.902 1 95.06 110 ALA A N 1
ATOM 827 C CA . ALA A 1 110 ? 21.438 -25.359 -4.188 1 95.06 110 ALA A CA 1
ATOM 828 C C . ALA A 1 110 ? 22.109 -24.375 -5.133 1 95.06 110 ALA A C 1
ATOM 830 O O . ALA A 1 110 ? 21.812 -23.172 -5.086 1 95.06 110 ALA A O 1
ATOM 831 N N . ALA A 1 111 ? 22.906 -24.891 -5.996 1 95.69 111 ALA A N 1
ATOM 832 C CA . ALA A 1 111 ? 23.656 -24.047 -6.934 1 95.69 111 ALA A CA 1
ATOM 833 C C . ALA A 1 111 ? 22.703 -23.359 -7.918 1 95.69 111 ALA A C 1
ATOM 835 O O . ALA A 1 111 ? 22.828 -22.156 -8.172 1 95.69 111 ALA A O 1
ATOM 836 N N . ASP A 1 112 ? 21.812 -24.109 -8.461 1 95.75 112 ASP A N 1
ATOM 837 C CA . ASP A 1 112 ? 20.859 -23.547 -9.406 1 95.75 112 ASP A CA 1
ATOM 838 C C . ASP A 1 112 ? 19.953 -22.516 -8.734 1 95.75 112 ASP A C 1
ATOM 840 O O . ASP A 1 112 ? 19.672 -21.453 -9.305 1 95.75 112 ASP A O 1
ATOM 844 N N . ALA A 1 113 ? 19.5 -22.891 -7.539 1 96.81 113 ALA A N 1
ATOM 845 C CA . ALA A 1 113 ? 18.641 -21.984 -6.785 1 96.81 113 ALA A CA 1
ATOM 846 C C . ALA A 1 113 ? 19.344 -20.656 -6.508 1 96.81 113 ALA A C 1
ATOM 848 O O . ALA A 1 113 ? 18.766 -19.594 -6.707 1 96.81 113 ALA A O 1
ATOM 849 N N . GLU A 1 114 ? 20.562 -20.75 -6.109 1 96.88 114 GLU A N 1
ATOM 850 C CA . GLU A 1 114 ? 21.328 -19.547 -5.781 1 96.88 114 GLU A CA 1
ATOM 851 C C . GLU A 1 114 ? 21.562 -18.688 -7.016 1 96.88 114 GLU A C 1
ATOM 853 O O . GLU A 1 114 ? 21.406 -17.469 -6.969 1 96.88 114 GLU A O 1
ATOM 858 N N . GLN A 1 115 ? 22 -19.312 -8.07 1 96.88 115 GLN A N 1
ATOM 859 C CA . GLN A 1 115 ? 22.281 -18.594 -9.305 1 96.88 115 GLN A CA 1
ATOM 860 C C . GLN A 1 115 ? 21.016 -17.906 -9.828 1 96.88 115 GLN A C 1
ATOM 862 O O . GLN A 1 115 ? 21.062 -16.719 -10.195 1 96.88 115 GLN A O 1
ATOM 867 N N . LYS A 1 116 ? 20 -18.656 -9.898 1 97.19 116 LYS A N 1
ATOM 868 C CA . LYS A 1 116 ? 18.719 -18.125 -10.367 1 97.19 116 LYS A CA 1
ATOM 869 C C . LYS A 1 116 ? 18.234 -17 -9.477 1 97.19 116 LYS A C 1
ATOM 871 O O . LYS A 1 116 ? 17.844 -15.938 -9.969 1 97.19 116 LYS A O 1
ATOM 876 N N . ALA A 1 117 ? 18.297 -17.188 -8.188 1 98.12 117 ALA A N 1
ATOM 877 C CA . ALA A 1 117 ? 17.859 -16.188 -7.215 1 98.12 117 ALA A CA 1
ATOM 878 C C . ALA A 1 117 ? 18.672 -14.906 -7.352 1 98.12 117 ALA A C 1
ATOM 880 O O . ALA A 1 117 ? 18.125 -13.805 -7.332 1 98.12 117 ALA A O 1
ATOM 881 N N . PHE A 1 118 ? 19.938 -15.062 -7.484 1 98.25 118 PHE A N 1
ATOM 882 C CA . PHE A 1 118 ? 20.828 -13.906 -7.605 1 98.25 118 PHE A CA 1
ATOM 883 C C . PHE A 1 118 ? 20.516 -13.117 -8.867 1 98.25 118 PHE A C 1
ATOM 885 O O . PHE A 1 118 ? 20.469 -11.883 -8.844 1 98.25 118 PHE A O 1
ATOM 892 N N . ALA A 1 119 ? 20.328 -13.805 -9.945 1 97.94 119 ALA A N 1
ATOM 893 C CA . ALA A 1 119 ? 20.016 -13.156 -11.211 1 97.94 119 ALA A CA 1
ATOM 894 C C . ALA A 1 119 ? 18.719 -12.367 -11.117 1 97.94 119 ALA A C 1
ATOM 896 O O . ALA A 1 119 ? 18.625 -11.242 -11.609 1 97.94 119 ALA A O 1
ATOM 897 N N . LEU A 1 120 ? 17.719 -12.953 -10.516 1 98.19 120 LEU A N 1
ATOM 898 C CA . LEU A 1 120 ? 16.438 -12.273 -10.336 1 98.19 120 LEU A CA 1
ATOM 899 C C . LEU A 1 120 ? 16.578 -11.07 -9.414 1 98.19 120 LEU A C 1
ATOM 901 O O . LEU A 1 120 ? 16.047 -9.992 -9.703 1 98.19 120 LEU A O 1
ATOM 905 N N . ALA A 1 121 ? 17.297 -11.273 -8.312 1 97.94 121 ALA A N 1
ATOM 906 C CA . ALA A 1 121 ? 17.531 -10.195 -7.352 1 97.94 121 ALA A CA 1
ATOM 907 C C . ALA A 1 121 ? 18.234 -9.008 -8.016 1 97.94 121 ALA A C 1
ATOM 909 O O . ALA A 1 121 ? 17.922 -7.855 -7.727 1 97.94 121 ALA A O 1
ATOM 910 N N . ASP A 1 122 ? 19.109 -9.312 -8.859 1 97 122 ASP A N 1
ATOM 911 C CA . ASP A 1 122 ? 19.859 -8.273 -9.555 1 97 122 ASP A CA 1
ATOM 912 C C . ASP A 1 122 ? 18.938 -7.414 -10.414 1 97 122 ASP A C 1
ATOM 914 O O . ASP A 1 122 ? 19.078 -6.191 -10.461 1 97 122 ASP A O 1
ATOM 918 N N . LEU A 1 123 ? 17.984 -7.992 -11.047 1 95.19 123 LEU A N 1
ATOM 919 C CA . LEU A 1 123 ? 17.078 -7.301 -11.953 1 95.19 123 LEU A CA 1
ATOM 920 C C . LEU A 1 123 ? 16.172 -6.34 -11.188 1 95.19 123 LEU A C 1
ATOM 922 O O . LEU A 1 123 ? 15.602 -5.418 -11.773 1 95.19 123 LEU A O 1
ATOM 926 N N . VAL A 1 124 ? 16 -6.59 -9.906 1 94.25 124 VAL A N 1
ATOM 927 C CA . VAL A 1 124 ? 15.164 -5.703 -9.109 1 94.25 124 VAL A CA 1
ATOM 928 C C . VAL A 1 124 ? 16.031 -4.918 -8.125 1 94.25 124 VAL A C 1
ATOM 930 O O . VAL A 1 124 ? 15.562 -4.535 -7.047 1 94.25 124 VAL A O 1
ATOM 933 N N . ASN A 1 125 ? 17.297 -4.836 -8.391 1 91.5 125 ASN A N 1
ATOM 934 C CA . ASN A 1 125 ? 18.25 -3.961 -7.719 1 91.5 125 ASN A CA 1
ATOM 935 C C . ASN A 1 125 ? 18.484 -4.398 -6.277 1 91.5 125 ASN A C 1
ATOM 937 O O . ASN A 1 125 ? 18.562 -3.561 -5.375 1 91.5 125 ASN A O 1
ATOM 941 N N . LEU A 1 126 ? 18.609 -5.742 -6.066 1 96.12 126 LEU A N 1
ATOM 942 C CA . LEU A 1 126 ? 18.906 -6.262 -4.738 1 96.12 126 LEU A CA 1
ATOM 943 C C . LEU A 1 126 ? 20.281 -6.922 -4.699 1 96.12 126 LEU A C 1
ATOM 945 O O . LEU A 1 126 ? 20.594 -7.641 -3.754 1 96.12 126 LEU A O 1
ATOM 949 N N . ARG A 1 127 ? 21.062 -6.68 -5.715 1 95.94 127 ARG A N 1
ATOM 950 C CA . ARG A 1 127 ? 22.375 -7.312 -5.812 1 95.94 127 ARG A CA 1
ATOM 951 C C . ARG A 1 127 ? 23.203 -7.023 -4.57 1 95.94 127 ARG A C 1
ATOM 953 O O . ARG A 1 127 ? 23.719 -7.949 -3.936 1 95.94 127 ARG A O 1
ATOM 960 N N . GLU A 1 128 ? 23.297 -5.785 -4.191 1 94.69 128 GLU A N 1
ATOM 961 C CA . GLU A 1 128 ? 24.172 -5.359 -3.111 1 94.69 128 GLU A CA 1
ATOM 962 C C . GLU A 1 128 ? 23.672 -5.852 -1.758 1 94.69 128 GLU A C 1
ATOM 964 O O . GLU A 1 128 ? 24.453 -6.027 -0.822 1 94.69 128 GLU A O 1
ATOM 969 N N . ALA A 1 129 ? 22.422 -6.113 -1.688 1 95.88 129 ALA A N 1
ATOM 970 C CA . ALA A 1 129 ? 21.828 -6.516 -0.416 1 95.88 129 ALA A CA 1
ATOM 971 C C . ALA A 1 129 ? 21.734 -8.031 -0.312 1 95.88 129 ALA A C 1
ATOM 973 O O . ALA A 1 129 ? 21.391 -8.57 0.747 1 95.88 129 ALA A O 1
ATOM 974 N N . PHE A 1 130 ? 22.109 -8.711 -1.342 1 97.81 130 PHE A N 1
ATOM 975 C CA . PHE A 1 130 ? 21.797 -10.133 -1.493 1 97.81 130 PHE A CA 1
ATOM 976 C C . PHE A 1 130 ? 22.438 -10.945 -0.382 1 97.81 130 PHE A C 1
ATOM 978 O O . PHE A 1 130 ? 21.922 -11.984 0.021 1 97.81 130 PHE A O 1
ATOM 985 N N . ASP A 1 131 ? 23.547 -10.414 0.189 1 98 131 ASP A N 1
ATOM 986 C CA . ASP A 1 131 ? 24.281 -11.172 1.196 1 98 131 ASP A CA 1
ATOM 987 C C . ASP A 1 131 ? 24.109 -10.555 2.582 1 98 131 ASP A C 1
ATOM 989 O O . ASP A 1 131 ? 24.797 -10.945 3.531 1 98 131 ASP A O 1
ATOM 993 N N . ARG A 1 132 ? 23.266 -9.625 2.686 1 96.81 132 ARG A N 1
ATOM 994 C CA . ARG A 1 132 ? 22.938 -9.055 3.986 1 96.81 132 ARG A CA 1
ATOM 995 C C . ARG A 1 132 ? 21.75 -9.789 4.609 1 96.81 132 ARG A C 1
ATOM 997 O O . ARG A 1 132 ? 20.922 -10.367 3.9 1 96.81 132 ARG A O 1
ATOM 1004 N N . ARG A 1 133 ? 21.734 -9.75 5.902 1 96.94 133 ARG A N 1
ATOM 1005 C CA . ARG A 1 133 ? 20.625 -10.391 6.59 1 96.94 133 ARG A CA 1
ATOM 1006 C C . ARG A 1 133 ? 19.297 -9.695 6.254 1 96.94 133 ARG A C 1
ATOM 1008 O O . ARG A 1 133 ? 19.25 -8.469 6.172 1 96.94 133 ARG A O 1
ATOM 1015 N N . ILE A 1 134 ? 18.234 -10.484 6.164 1 96.25 134 ILE A N 1
ATOM 1016 C CA . ILE A 1 134 ? 16.922 -9.984 5.777 1 96.25 134 ILE A CA 1
ATOM 1017 C C . ILE A 1 134 ? 16.375 -9.062 6.867 1 96.25 134 ILE A C 1
ATOM 1019 O O . ILE A 1 134 ? 15.594 -8.148 6.59 1 96.25 134 ILE A O 1
ATOM 1023 N N . SER A 1 135 ? 16.844 -9.219 8.078 1 94.44 135 SER A N 1
ATOM 1024 C CA . SER A 1 135 ? 16.438 -8.359 9.188 1 94.44 135 SER A CA 1
ATOM 1025 C C . SER A 1 135 ? 16.75 -6.895 8.898 1 94.44 135 SER A C 1
ATOM 1027 O O . SER A 1 135 ? 16.125 -5.996 9.461 1 94.44 135 SER A O 1
ATOM 1029 N N . SER A 1 136 ? 17.703 -6.68 8.016 1 92.69 136 SER A N 1
ATOM 1030 C CA . SER A 1 136 ? 18.109 -5.316 7.695 1 92.69 136 SER A CA 1
ATOM 1031 C C . SER A 1 136 ? 17.312 -4.773 6.504 1 92.69 136 SER A C 1
ATOM 1033 O O . SER A 1 136 ? 17.484 -3.617 6.117 1 92.69 136 SER A O 1
ATOM 1035 N N . TYR A 1 137 ? 16.5 -5.578 5.926 1 93.19 137 TYR A N 1
ATOM 1036 C CA . TYR A 1 137 ? 15.773 -5.203 4.715 1 93.19 137 TYR A CA 1
ATOM 1037 C C . TYR A 1 137 ? 14.617 -4.266 5.039 1 93.19 137 TYR A C 1
ATOM 1039 O O . TYR A 1 137 ? 13.992 -4.383 6.094 1 93.19 137 TYR A O 1
ATOM 1047 N N . SER A 1 138 ? 14.414 -3.35 4.156 1 87.06 138 SER A N 1
ATOM 1048 C CA . SER A 1 138 ? 13.172 -2.588 4.191 1 87.06 138 SER A CA 1
ATOM 1049 C C . SER A 1 138 ? 11.977 -3.469 3.85 1 87.06 138 SER A C 1
ATOM 1051 O O . SER A 1 138 ? 12.141 -4.613 3.42 1 87.06 138 SER A O 1
ATOM 1053 N N . LYS A 1 139 ? 10.773 -2.98 4.02 1 85.81 139 LYS A N 1
ATOM 1054 C CA . LYS A 1 139 ? 9.547 -3.691 3.686 1 85.81 139 LYS A CA 1
ATOM 1055 C C . LYS A 1 139 ? 9.508 -4.055 2.203 1 85.81 139 LYS A C 1
ATOM 1057 O O . LYS A 1 139 ? 9.125 -5.168 1.843 1 85.81 139 LYS A O 1
ATOM 1062 N N . GLY A 1 140 ? 9.836 -3.115 1.367 1 91 140 GLY A N 1
ATOM 1063 C CA . GLY A 1 140 ? 9.844 -3.361 -0.066 1 91 140 GLY A CA 1
ATOM 1064 C C . GLY A 1 140 ? 10.844 -4.426 -0.482 1 91 140 GLY A C 1
ATOM 1065 O O . GLY A 1 140 ? 10.547 -5.25 -1.351 1 91 140 GLY A O 1
ATOM 1066 N N . MET A 1 141 ? 12.016 -4.375 0.119 1 93 141 MET A N 1
ATOM 1067 C CA . MET A 1 141 ? 13.031 -5.379 -0.168 1 93 141 MET A CA 1
ATOM 1068 C C . MET A 1 141 ? 12.547 -6.773 0.22 1 93 141 MET A C 1
ATOM 1070 O O . MET A 1 141 ? 12.727 -7.73 -0.534 1 93 141 MET A O 1
ATOM 1074 N N . ARG A 1 142 ? 11.945 -6.82 1.357 1 94.38 142 ARG A N 1
ATOM 1075 C CA . ARG A 1 142 ? 11.398 -8.094 1.828 1 94.38 142 ARG A CA 1
ATOM 1076 C C . ARG A 1 142 ? 10.336 -8.625 0.871 1 94.38 142 ARG A C 1
ATOM 1078 O O . ARG A 1 142 ? 10.32 -9.812 0.556 1 94.38 142 ARG A O 1
ATOM 1085 N N . GLN A 1 143 ? 9.5 -7.742 0.493 1 94.81 143 GLN A N 1
ATOM 1086 C CA . GLN A 1 143 ? 8.445 -8.117 -0.441 1 94.81 143 GLN A CA 1
ATOM 1087 C C . GLN A 1 143 ? 9.031 -8.688 -1.733 1 94.81 143 GLN A C 1
ATOM 1089 O O . GLN A 1 143 ? 8.508 -9.656 -2.285 1 94.81 143 GLN A O 1
ATOM 1094 N N . LEU A 1 144 ? 10.07 -8.094 -2.225 1 96.56 144 LEU A N 1
ATOM 1095 C CA . LEU A 1 144 ? 10.719 -8.555 -3.449 1 96.56 144 LEU A CA 1
ATOM 10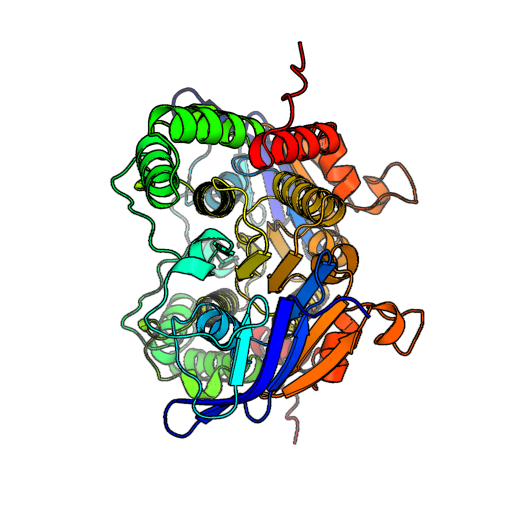96 C C . LEU A 1 144 ? 11.305 -9.953 -3.26 1 96.56 144 LEU A C 1
ATOM 1098 O O . LEU A 1 144 ? 11.242 -10.781 -4.168 1 96.56 144 LEU A O 1
ATOM 1102 N N . ILE A 1 145 ? 11.844 -10.195 -2.102 1 97 145 ILE A N 1
ATOM 1103 C CA . ILE A 1 145 ? 12.391 -11.516 -1.805 1 97 145 ILE A CA 1
ATOM 1104 C C . ILE A 1 145 ? 11.266 -12.555 -1.822 1 97 145 ILE A C 1
ATOM 1106 O O . ILE A 1 145 ? 11.445 -13.656 -2.342 1 97 145 ILE A O 1
ATOM 1110 N N . LEU A 1 146 ? 10.125 -12.195 -1.289 1 97.12 146 LEU A N 1
ATOM 1111 C CA . LEU A 1 146 ? 8.984 -13.102 -1.284 1 97.12 146 LEU A CA 1
ATOM 1112 C C . LEU A 1 146 ? 8.492 -13.367 -2.705 1 97.12 146 LEU A C 1
ATOM 1114 O O . LEU A 1 146 ? 8.133 -14.5 -3.037 1 97.12 146 LEU A O 1
ATOM 1118 N N . ILE A 1 147 ? 8.469 -12.336 -3.49 1 98 147 ILE A N 1
ATOM 1119 C CA . ILE A 1 147 ? 8.07 -12.469 -4.883 1 98 147 ILE A CA 1
ATOM 1120 C C . ILE A 1 147 ? 9.023 -13.414 -5.613 1 98 147 ILE A C 1
ATOM 1122 O O . ILE A 1 147 ? 8.586 -14.352 -6.289 1 98 147 ILE A O 1
ATOM 1126 N N . ILE A 1 148 ? 10.305 -13.195 -5.414 1 98.19 148 ILE A N 1
ATOM 1127 C CA . ILE A 1 148 ? 11.305 -14.047 -6.047 1 98.19 148 ILE A CA 1
ATOM 1128 C C . ILE A 1 148 ? 11.133 -15.484 -5.562 1 98.19 148 ILE A C 1
ATOM 1130 O O . ILE A 1 148 ? 11.117 -16.422 -6.367 1 98.19 148 ILE A O 1
ATOM 1134 N N . ALA A 1 149 ? 10.977 -15.68 -4.301 1 97.44 149 ALA A N 1
ATOM 1135 C CA . ALA A 1 149 ? 10.805 -17 -3.711 1 97.44 149 ALA A CA 1
ATOM 1136 C C . ALA A 1 149 ? 9.617 -17.734 -4.336 1 97.44 149 ALA A C 1
ATOM 1138 O O . ALA A 1 149 ? 9.68 -18.938 -4.582 1 97.44 149 ALA A O 1
ATOM 1139 N N . SER A 1 150 ? 8.602 -16.984 -4.594 1 97.75 150 SER A N 1
ATOM 1140 C CA . SER A 1 150 ? 7.371 -17.578 -5.098 1 97.75 150 SER A CA 1
ATOM 1141 C C . SER A 1 150 ? 7.516 -18 -6.555 1 97.75 150 SER A C 1
ATOM 1143 O O . SER A 1 150 ? 6.68 -18.75 -7.078 1 97.75 150 SER A O 1
ATOM 1145 N N . LEU A 1 151 ? 8.609 -17.609 -7.207 1 98.31 151 LEU A N 1
ATOM 1146 C CA . LEU A 1 151 ? 8.711 -17.797 -8.648 1 98.31 151 LEU A CA 1
ATOM 1147 C C . LEU A 1 151 ? 9.883 -18.719 -8.992 1 98.31 151 LEU A C 1
ATOM 1149 O O . LEU A 1 151 ? 10.016 -19.172 -10.133 1 98.31 151 LEU A O 1
ATOM 1153 N N . LEU A 1 152 ? 10.688 -19.016 -8.055 1 97.44 152 LEU A N 1
ATOM 1154 C CA . LEU A 1 152 ? 11.945 -19.719 -8.281 1 97.44 152 LEU A CA 1
ATOM 1155 C C . LEU A 1 152 ? 11.703 -21.031 -9.008 1 97.44 152 LEU A C 1
ATOM 1157 O O . LEU A 1 152 ? 12.5 -21.438 -9.859 1 97.44 152 LEU A O 1
ATOM 1161 N N . HIS A 1 153 ? 10.648 -21.688 -8.672 1 96.44 153 HIS A N 1
ATOM 1162 C CA . HIS A 1 153 ? 10.422 -23.031 -9.164 1 96.44 153 HIS A CA 1
ATOM 1163 C C . HIS A 1 153 ? 9.516 -23.031 -10.391 1 96.44 153 HIS A C 1
ATOM 1165 O O . HIS A 1 153 ? 9.008 -24.078 -10.797 1 96.44 153 HIS A O 1
ATOM 1171 N N . ASN A 1 154 ? 9.242 -21.875 -10.93 1 97.06 154 ASN A N 1
ATOM 1172 C CA . ASN A 1 154 ? 8.492 -21.75 -12.172 1 97.06 154 ASN A CA 1
ATOM 1173 C C . ASN A 1 154 ? 7.098 -22.344 -12.047 1 97.06 154 ASN A C 1
ATOM 1175 O O . ASN A 1 154 ? 6.738 -23.25 -12.812 1 97.06 154 ASN A O 1
ATOM 1179 N N . PRO A 1 155 ? 6.262 -21.797 -11.195 1 97.88 155 PRO A N 1
ATOM 1180 C CA . PRO A 1 155 ? 4.941 -22.359 -10.914 1 97.88 155 PRO A CA 1
ATOM 1181 C C . PRO A 1 155 ? 3.959 -22.156 -12.07 1 97.88 155 PRO A C 1
ATOM 1183 O O . PRO A 1 155 ? 4.176 -21.281 -12.922 1 97.88 155 PRO A O 1
ATOM 1186 N N . ASP A 1 156 ? 2.885 -22.953 -12.008 1 97.56 156 ASP A N 1
ATOM 1187 C CA . ASP A 1 156 ? 1.835 -22.859 -13.016 1 97.56 156 ASP A CA 1
ATOM 1188 C C . ASP A 1 156 ? 0.795 -21.812 -12.641 1 97.56 156 ASP A C 1
ATOM 1190 O O . ASP A 1 156 ? 0.171 -21.203 -13.508 1 97.56 156 ASP A O 1
ATOM 1194 N N . ILE A 1 157 ? 0.621 -21.641 -11.383 1 98.25 157 ILE A N 1
ATOM 1195 C CA . ILE A 1 157 ? -0.353 -20.672 -10.891 1 98.25 157 ILE A CA 1
ATOM 1196 C C . ILE A 1 157 ? 0.232 -19.906 -9.703 1 98.25 157 ILE A C 1
ATOM 1198 O O . ILE A 1 157 ? 0.928 -20.484 -8.867 1 98.25 157 ILE A O 1
ATOM 1202 N N . LEU A 1 158 ? -0 -18.625 -9.68 1 98.44 158 LEU A N 1
ATOM 1203 C CA . LEU A 1 158 ? 0.417 -17.75 -8.586 1 98.44 158 LEU A CA 1
ATOM 1204 C C . LEU A 1 158 ? -0.782 -17.312 -7.746 1 98.44 158 LEU A C 1
ATOM 1206 O O . LEU A 1 158 ? -1.805 -16.891 -8.289 1 98.44 158 LEU A O 1
ATOM 1210 N N . PHE A 1 159 ? -0.711 -17.516 -6.445 1 98.12 159 PHE A N 1
ATOM 1211 C CA . PHE A 1 159 ? -1.608 -16.906 -5.473 1 98.12 159 PHE A CA 1
ATOM 1212 C C . PHE A 1 159 ? -0.896 -15.805 -4.691 1 98.12 159 PHE A C 1
ATOM 1214 O O . PHE A 1 159 ? -0.129 -16.094 -3.77 1 98.12 159 PHE A O 1
ATOM 1221 N N . TRP A 1 160 ? -1.141 -14.555 -5.074 1 97.5 160 TRP A N 1
ATOM 1222 C CA . TRP A 1 160 ? -0.45 -13.414 -4.473 1 97.5 160 TRP A CA 1
ATOM 1223 C C . TRP A 1 160 ? -1.421 -12.547 -3.686 1 97.5 160 TRP A C 1
ATOM 1225 O O . TRP A 1 160 ? -2.373 -12 -4.25 1 97.5 160 TRP A O 1
ATOM 1235 N N . ASP A 1 161 ? -1.203 -12.461 -2.402 1 95.62 161 ASP A N 1
ATOM 1236 C CA . ASP A 1 161 ? -2.025 -11.641 -1.518 1 95.62 161 ASP A CA 1
ATOM 1237 C C . ASP A 1 161 ? -1.357 -10.297 -1.234 1 95.62 161 ASP A C 1
ATOM 1239 O O . ASP A 1 161 ? -0.458 -10.211 -0.396 1 95.62 161 ASP A O 1
ATOM 1243 N N . GLU A 1 162 ? -1.783 -9.234 -1.95 1 93.12 162 GLU A N 1
ATOM 1244 C CA . GLU A 1 162 ? -1.255 -7.875 -1.853 1 93.12 162 GLU A CA 1
ATOM 1245 C C . GLU A 1 162 ? 0.242 -7.844 -2.148 1 93.12 162 GLU A C 1
ATOM 1247 O O . GLU A 1 162 ? 1.025 -7.316 -1.357 1 93.12 162 GLU A O 1
ATOM 1252 N N . PRO A 1 163 ? 0.595 -8.258 -3.283 1 95.06 163 PRO A N 1
ATOM 1253 C CA . PRO A 1 163 ? 2.014 -8.461 -3.588 1 95.06 163 PRO A CA 1
ATOM 1254 C C . PRO A 1 163 ? 2.768 -7.148 -3.787 1 95.06 163 PRO A C 1
ATOM 1256 O O . PRO A 1 163 ? 4 -7.129 -3.75 1 95.06 163 PRO A O 1
ATOM 1259 N N . LEU A 1 164 ? 2.07 -6.086 -4 1 92.81 164 LEU A N 1
ATOM 1260 C CA . LEU A 1 164 ? 2.748 -4.867 -4.418 1 92.81 164 LEU A CA 1
ATOM 1261 C C . LEU A 1 164 ? 2.965 -3.93 -3.232 1 92.81 164 LEU A C 1
ATOM 1263 O O . LEU A 1 164 ? 3.533 -2.848 -3.387 1 92.81 164 LEU A O 1
ATOM 1267 N N . ASN A 1 165 ? 2.537 -4.391 -2.078 1 87.75 165 ASN A N 1
ATOM 1268 C CA . ASN A 1 165 ? 2.658 -3.578 -0.871 1 87.75 165 ASN A CA 1
ATOM 1269 C C . ASN A 1 165 ? 4.117 -3.254 -0.559 1 87.75 165 ASN A C 1
ATOM 1271 O O . ASN A 1 165 ? 4.977 -4.133 -0.602 1 87.75 165 ASN A O 1
ATOM 1275 N N . GLY A 1 166 ? 4.363 -1.99 -0.337 1 86.75 166 GLY A N 1
ATOM 1276 C CA . GLY A 1 166 ? 5.684 -1.566 0.096 1 86.75 166 GLY A CA 1
ATOM 1277 C C . GLY A 1 166 ? 6.625 -1.275 -1.059 1 86.75 166 GLY A C 1
ATOM 1278 O O . GLY A 1 166 ? 7.703 -0.712 -0.86 1 86.75 166 GLY A O 1
ATOM 1279 N N . LEU A 1 167 ? 6.234 -1.594 -2.266 1 91.5 167 LEU A N 1
ATOM 1280 C CA . LEU A 1 167 ? 7.078 -1.354 -3.43 1 91.5 167 LEU A CA 1
ATOM 1281 C C . LEU A 1 167 ? 6.914 0.075 -3.936 1 91.5 167 LEU A C 1
ATOM 1283 O O . LEU A 1 167 ? 5.824 0.646 -3.857 1 91.5 167 LEU A O 1
ATOM 1287 N N . ASP A 1 168 ? 8.023 0.611 -4.402 1 90.94 168 ASP A N 1
ATOM 1288 C CA . ASP A 1 168 ? 7.906 1.932 -5.016 1 90.94 168 ASP A CA 1
ATOM 1289 C C . ASP A 1 168 ? 7.328 1.835 -6.426 1 90.94 168 ASP A C 1
ATOM 1291 O O . ASP A 1 168 ? 7.133 0.735 -6.945 1 90.94 168 ASP A O 1
ATOM 1295 N N . ALA A 1 169 ? 7.102 2.977 -7.008 1 90.5 169 ALA A N 1
ATOM 1296 C CA . ALA A 1 169 ? 6.355 3.057 -8.258 1 90.5 169 ALA A CA 1
ATOM 1297 C C . ALA A 1 169 ? 7.121 2.381 -9.398 1 90.5 169 ALA A C 1
ATOM 1299 O O . ALA A 1 169 ? 6.52 1.726 -10.25 1 90.5 169 ALA A O 1
ATOM 1300 N N . ASN A 1 170 ? 8.422 2.523 -9.453 1 91.19 170 ASN A N 1
ATOM 1301 C CA . ASN A 1 170 ? 9.234 1.91 -10.5 1 91.19 170 ASN A CA 1
ATOM 1302 C C . ASN A 1 170 ? 9.203 0.387 -10.414 1 91.19 170 ASN A C 1
ATOM 1304 O O . ASN A 1 170 ? 9.016 -0.293 -11.422 1 91.19 170 ASN A O 1
ATOM 1308 N N . THR A 1 171 ? 9.352 -0.069 -9.234 1 92.19 171 THR A N 1
ATOM 1309 C CA . THR A 1 171 ? 9.359 -1.512 -9.023 1 92.19 171 THR A CA 1
ATOM 1310 C C . THR A 1 171 ? 7.984 -2.109 -9.305 1 92.19 171 THR A C 1
ATOM 1312 O O . THR A 1 171 ? 7.875 -3.201 -9.859 1 92.19 171 THR A O 1
ATOM 1315 N N . VAL A 1 172 ? 6.953 -1.41 -8.875 1 92.31 172 VAL A N 1
ATOM 1316 C CA . VAL A 1 172 ? 5.59 -1.848 -9.156 1 92.31 172 VAL A CA 1
ATOM 1317 C C . VAL A 1 172 ? 5.414 -2.066 -10.656 1 92.31 172 VAL A C 1
ATOM 1319 O O . VAL A 1 172 ? 4.867 -3.088 -11.078 1 92.31 172 VAL A O 1
ATOM 1322 N N . LEU A 1 173 ? 5.875 -1.143 -11.414 1 91.31 173 LEU A N 1
ATOM 1323 C CA . LEU A 1 173 ? 5.75 -1.243 -12.867 1 91.31 173 LEU A CA 1
ATOM 1324 C C . LEU A 1 173 ? 6.465 -2.484 -13.391 1 91.31 173 LEU A C 1
ATOM 1326 O O . LEU A 1 173 ? 5.934 -3.201 -14.242 1 91.31 173 LEU A O 1
ATOM 1330 N N . VAL A 1 174 ? 7.629 -2.783 -12.906 1 93.69 174 VAL A N 1
ATOM 1331 C CA . VAL A 1 174 ? 8.383 -3.961 -13.32 1 93.69 174 VAL A CA 1
ATOM 1332 C C . VAL A 1 174 ? 7.594 -5.223 -12.984 1 93.69 174 VAL A C 1
ATOM 1334 O O . VAL A 1 174 ? 7.449 -6.117 -13.82 1 93.69 174 VAL A O 1
ATOM 1337 N N . ILE A 1 175 ? 7.086 -5.281 -11.789 1 96.12 175 ILE A N 1
ATOM 1338 C CA . ILE A 1 175 ? 6.375 -6.473 -11.336 1 96.12 175 ILE A CA 1
ATOM 1339 C C . ILE A 1 175 ? 5.086 -6.637 -12.133 1 96.12 175 ILE A C 1
ATOM 1341 O O . ILE A 1 175 ? 4.699 -7.754 -12.484 1 96.12 175 ILE A O 1
ATOM 1345 N N . GLU A 1 176 ? 4.398 -5.559 -12.414 1 95.38 176 GLU A N 1
ATOM 1346 C CA . GLU A 1 176 ? 3.223 -5.625 -13.281 1 95.38 176 GLU A CA 1
ATOM 1347 C C . GLU A 1 176 ? 3.561 -6.258 -14.625 1 95.38 176 GLU A C 1
ATOM 1349 O O . GLU A 1 176 ? 2.83 -7.125 -15.109 1 95.38 176 GLU A O 1
ATOM 1354 N N . GLU A 1 177 ? 4.613 -5.809 -15.188 1 96.56 177 GLU A N 1
ATOM 1355 C CA . GLU A 1 177 ? 5.027 -6.312 -16.5 1 96.56 177 GLU A CA 1
ATOM 1356 C C . GLU A 1 177 ? 5.48 -7.77 -16.406 1 96.56 177 GLU A C 1
ATOM 1358 O O . GLU A 1 177 ? 5.262 -8.547 -17.344 1 96.56 177 GLU A O 1
ATOM 1363 N N . VAL A 1 178 ? 6.113 -8.086 -15.32 1 97.88 178 VAL A N 1
ATOM 1364 C CA . VAL A 1 178 ? 6.477 -9.477 -15.078 1 97.88 178 VAL A CA 1
ATOM 1365 C C . VAL A 1 178 ? 5.219 -10.344 -15.07 1 97.88 178 VAL A C 1
ATOM 1367 O O . VAL A 1 178 ? 5.176 -11.391 -15.727 1 97.88 178 VAL A O 1
ATOM 1370 N N . LEU A 1 179 ? 4.199 -9.922 -14.375 1 98.38 179 LEU A N 1
ATOM 1371 C CA . LEU A 1 179 ? 2.953 -10.68 -14.297 1 98.38 179 LEU A CA 1
ATOM 1372 C C . LEU A 1 179 ? 2.305 -10.805 -15.672 1 98.38 179 LEU A C 1
ATOM 1374 O O . LEU A 1 179 ? 1.803 -11.875 -16.031 1 98.38 179 LEU A O 1
ATOM 1378 N N . GLN A 1 180 ? 2.346 -9.758 -16.406 1 98.12 180 GLN A N 1
ATOM 1379 C CA . GLN A 1 180 ? 1.784 -9.789 -17.75 1 98.12 180 GLN A CA 1
ATOM 1380 C C . GLN A 1 180 ? 2.533 -10.781 -18.641 1 98.12 180 GLN A C 1
ATOM 1382 O O . GLN A 1 180 ? 1.915 -11.57 -19.359 1 98.12 180 GLN A O 1
ATOM 1387 N N . ASP A 1 181 ? 3.828 -10.695 -18.547 1 98 181 ASP A N 1
ATOM 1388 C CA . ASP A 1 181 ? 4.648 -11.594 -19.359 1 98 181 ASP A CA 1
ATOM 1389 C C . ASP A 1 181 ? 4.445 -13.047 -18.938 1 98 181 ASP A C 1
ATOM 1391 O O . ASP A 1 181 ? 4.383 -13.945 -19.781 1 98 181 ASP A O 1
ATOM 1395 N N . LEU A 1 182 ? 4.379 -13.32 -17.672 1 98.38 182 LEU A N 1
ATOM 1396 C CA . LEU A 1 182 ? 4.098 -14.664 -17.188 1 98.38 182 LEU A CA 1
ATOM 1397 C C . LEU A 1 182 ? 2.764 -15.172 -17.719 1 98.38 182 LEU A C 1
ATOM 1399 O O . LEU A 1 182 ? 2.674 -16.312 -18.203 1 98.38 182 LEU A O 1
ATOM 1403 N N . ARG A 1 183 ? 1.741 -14.367 -17.641 1 98.19 183 ARG A N 1
ATOM 1404 C CA . ARG A 1 183 ? 0.436 -14.711 -18.188 1 98.19 183 ARG A CA 1
ATOM 1405 C C . ARG A 1 183 ? 0.538 -15.031 -19.672 1 98.19 183 ARG A C 1
ATOM 1407 O O . ARG A 1 183 ? -0.001 -16.031 -20.141 1 98.19 183 ARG A O 1
ATOM 1414 N N . ASP A 1 184 ? 1.255 -14.195 -20.406 1 97.5 184 ASP A N 1
ATOM 1415 C CA . ASP A 1 184 ? 1.385 -14.367 -21.844 1 97.5 184 ASP A CA 1
ATOM 1416 C C . ASP A 1 184 ? 2.102 -15.672 -22.188 1 97.5 184 ASP A C 1
ATOM 1418 O O . ASP A 1 184 ? 1.943 -16.203 -23.281 1 97.5 184 ASP A O 1
ATOM 1422 N N . ARG A 1 185 ? 2.799 -16.172 -21.203 1 96.75 185 ARG A N 1
ATOM 1423 C CA . ARG A 1 185 ? 3.506 -17.438 -21.391 1 96.75 185 ARG A CA 1
ATOM 1424 C C . ARG A 1 185 ? 2.723 -18.594 -20.797 1 96.75 185 ARG A C 1
ATOM 1426 O O . ARG A 1 185 ? 3.271 -19.672 -20.594 1 96.75 185 ARG A O 1
ATOM 1433 N N . GLY A 1 186 ? 1.575 -18.375 -20.375 1 97 186 GLY A N 1
ATOM 1434 C CA . GLY A 1 186 ? 0.659 -19.438 -20.031 1 97 186 GLY A CA 1
ATOM 1435 C C . GLY A 1 186 ? 0.454 -19.594 -18.531 1 97 186 GLY A C 1
ATOM 1436 O O . GLY A 1 186 ? -0.305 -20.453 -18.094 1 97 186 GLY A O 1
ATOM 1437 N N . LYS A 1 187 ? 1.105 -18.781 -17.703 1 98.38 187 LYS A N 1
ATOM 1438 C CA . LYS A 1 187 ? 0.932 -18.859 -16.266 1 98.38 187 LYS A CA 1
ATOM 1439 C C . LYS A 1 187 ? -0.381 -18.219 -15.828 1 98.38 187 LYS A C 1
ATOM 1441 O O . LYS A 1 187 ? -0.873 -17.297 -16.484 1 98.38 187 LYS A O 1
ATOM 1446 N N . THR A 1 188 ? -0.94 -18.766 -14.773 1 98.56 188 THR A N 1
ATOM 1447 C CA . THR A 1 188 ? -2.168 -18.234 -14.188 1 98.56 188 THR A CA 1
ATOM 1448 C C . THR A 1 188 ? -1.866 -17.438 -12.93 1 98.56 188 THR A C 1
ATOM 1450 O O . THR A 1 188 ? -1.065 -17.859 -12.094 1 98.56 188 THR A O 1
ATOM 1453 N N . ILE A 1 189 ? -2.477 -16.25 -12.844 1 98.69 189 ILE A N 1
ATOM 1454 C CA . ILE A 1 189 ? -2.225 -15.398 -11.695 1 98.69 189 ILE A CA 1
ATOM 1455 C C . ILE A 1 189 ? -3.545 -15.055 -11.008 1 98.69 189 ILE A C 1
ATOM 1457 O O . ILE A 1 189 ? -4.496 -14.617 -11.656 1 98.69 189 ILE A O 1
ATOM 1461 N N . PHE A 1 190 ? -3.668 -15.336 -9.75 1 98.69 190 PHE A N 1
ATOM 1462 C CA . PHE A 1 190 ? -4.75 -14.938 -8.859 1 98.69 190 PHE A CA 1
ATOM 1463 C C . PHE A 1 190 ? -4.223 -14.07 -7.719 1 98.69 190 PHE A C 1
ATOM 1465 O O . PHE A 1 190 ? -3.508 -14.555 -6.844 1 98.69 190 PHE A O 1
ATOM 1472 N N . TYR A 1 191 ? -4.633 -12.742 -7.738 1 97.94 191 TYR A N 1
ATOM 1473 C CA . TYR A 1 191 ? -4.016 -11.867 -6.746 1 97.94 191 TYR A CA 1
ATOM 1474 C C . TYR A 1 191 ? -5.035 -10.891 -6.176 1 97.94 191 TYR A C 1
ATOM 1476 O O . TYR A 1 191 ? -6.039 -10.578 -6.824 1 97.94 191 TYR A O 1
ATOM 1484 N N . SER A 1 192 ? -4.832 -10.508 -4.945 1 96.31 192 SER A N 1
ATOM 1485 C CA . SER A 1 192 ? -5.617 -9.461 -4.305 1 96.31 192 SER A CA 1
ATOM 1486 C C . SER A 1 192 ? -4.848 -8.141 -4.266 1 96.31 192 SER A C 1
ATOM 1488 O O . SER A 1 192 ? -3.617 -8.133 -4.344 1 96.31 192 SER A O 1
ATOM 1490 N N . SER A 1 193 ? -5.555 -7.051 -4.246 1 93.19 193 SER A N 1
ATOM 1491 C CA . SER A 1 193 ? -4.953 -5.727 -4.109 1 93.19 193 SER A CA 1
ATOM 1492 C C . SER A 1 193 ? -5.98 -4.695 -3.658 1 93.19 193 SER A C 1
ATOM 1494 O O . SER A 1 193 ? -7.16 -4.789 -4.012 1 93.19 193 SER A O 1
ATOM 1496 N N . HIS A 1 194 ? -5.449 -3.711 -2.977 1 89.69 194 HIS A N 1
ATOM 1497 C CA . HIS A 1 194 ? -6.285 -2.568 -2.625 1 89.69 194 HIS A CA 1
ATOM 1498 C C . HIS A 1 194 ? -6.078 -1.412 -3.596 1 89.69 194 HIS A C 1
ATOM 1500 O O . HIS A 1 194 ? -6.758 -0.387 -3.504 1 89.69 194 HIS A O 1
ATOM 1506 N N . ILE A 1 195 ? -5.211 -1.532 -4.465 1 90.56 195 ILE A N 1
ATOM 1507 C CA . ILE A 1 195 ? -4.93 -0.509 -5.469 1 90.56 195 ILE A CA 1
ATOM 1508 C C . ILE A 1 195 ? -5.738 -0.79 -6.73 1 90.56 195 ILE A C 1
ATOM 1510 O O . ILE A 1 195 ? -5.262 -1.468 -7.645 1 90.56 195 ILE A O 1
ATOM 1514 N N . LEU A 1 196 ? -6.84 -0.188 -6.871 1 93.31 196 LEU A N 1
ATOM 1515 C CA . LEU A 1 196 ? -7.828 -0.571 -7.871 1 93.31 196 LEU A CA 1
ATOM 1516 C C . LEU A 1 196 ? -7.379 -0.153 -9.266 1 93.31 196 LEU A C 1
ATOM 1518 O O . LEU A 1 196 ? -7.688 -0.828 -10.25 1 93.31 196 LEU A O 1
ATOM 1522 N N . ASP A 1 197 ? -6.598 0.901 -9.32 1 91.38 197 ASP A N 1
ATOM 1523 C CA . ASP A 1 197 ? -6.09 1.312 -10.625 1 91.38 197 ASP A CA 1
ATOM 1524 C C . ASP A 1 197 ? -5.172 0.246 -11.219 1 91.38 197 ASP A C 1
ATOM 1526 O O . ASP A 1 197 ? -5.195 0.002 -12.422 1 91.38 197 ASP A O 1
ATOM 1530 N N . VAL A 1 198 ? -4.414 -0.331 -10.391 1 91.75 198 VAL A N 1
ATOM 1531 C CA . VAL A 1 198 ? -3.531 -1.401 -10.844 1 91.75 198 VAL A CA 1
ATOM 1532 C C . VAL A 1 198 ? -4.359 -2.623 -11.242 1 91.75 198 VAL A C 1
ATOM 1534 O O . VAL A 1 198 ? -4.113 -3.236 -12.281 1 91.75 198 VAL A O 1
ATOM 1537 N N . VAL A 1 199 ? -5.332 -2.93 -10.445 1 96.25 199 VAL A N 1
ATOM 1538 C CA . VAL A 1 199 ? -6.195 -4.074 -10.719 1 96.25 199 VAL A CA 1
ATOM 1539 C C . VAL A 1 199 ? -6.879 -3.896 -12.07 1 96.25 199 VAL A C 1
ATOM 1541 O O . VAL A 1 199 ? -6.91 -4.82 -12.883 1 96.25 199 VAL A O 1
ATOM 1544 N N . GLN A 1 200 ? -7.387 -2.719 -12.25 1 95.44 200 GLN A N 1
ATOM 1545 C CA . GLN A 1 200 ? -8.109 -2.436 -13.484 1 95.44 200 GLN A CA 1
ATOM 1546 C C . GLN A 1 200 ? -7.199 -2.604 -14.703 1 95.44 200 GLN A C 1
ATOM 1548 O O . GLN A 1 200 ? -7.621 -3.141 -15.727 1 95.44 200 GLN A O 1
ATOM 1553 N N . LYS A 1 201 ? -6.023 -2.174 -14.602 1 93.12 201 LYS A N 1
ATOM 1554 C CA . LYS A 1 201 ? -5.07 -2.184 -15.703 1 93.12 201 LYS A CA 1
ATOM 1555 C C . LYS A 1 201 ? -4.512 -3.584 -15.938 1 93.12 201 LYS A C 1
ATOM 1557 O O . LYS A 1 201 ? -4.348 -4.012 -17.078 1 93.12 201 LYS A O 1
ATOM 1562 N N . LEU A 1 202 ? -4.305 -4.324 -14.938 1 96.5 202 LEU A N 1
ATOM 1563 C CA . LEU A 1 202 ? -3.486 -5.531 -14.984 1 96.5 202 LEU A CA 1
ATOM 1564 C C . LEU A 1 202 ? -4.355 -6.77 -15.188 1 96.5 202 LEU A C 1
ATOM 1566 O O . LEU A 1 202 ? -3.914 -7.75 -15.797 1 96.5 202 LEU A O 1
ATOM 1570 N N . SER A 1 203 ? -5.559 -6.738 -14.719 1 98.25 203 SER A N 1
ATOM 1571 C CA . SER A 1 203 ? -6.348 -7.961 -14.617 1 98.25 203 SER A CA 1
ATOM 1572 C C . SER A 1 203 ? -7.156 -8.211 -15.883 1 98.25 203 SER A C 1
ATOM 1574 O O . SER A 1 203 ? -7.73 -7.281 -16.453 1 98.25 203 SER A O 1
ATOM 1576 N N . ASP A 1 204 ? -7.191 -9.438 -16.344 1 98.12 204 ASP A N 1
ATOM 1577 C CA . ASP A 1 204 ? -8.086 -9.859 -17.406 1 98.12 204 ASP A CA 1
ATOM 1578 C C . ASP A 1 204 ? -9.523 -9.969 -16.906 1 98.12 204 ASP A C 1
ATOM 1580 O O . ASP A 1 204 ? -10.469 -9.781 -17.688 1 98.12 204 ASP A O 1
ATOM 1584 N N . ARG A 1 205 ? -9.586 -10.398 -15.742 1 98.12 205 ARG A N 1
ATOM 1585 C CA . ARG A 1 205 ? -10.852 -10.641 -15.047 1 98.12 205 ARG A CA 1
ATOM 1586 C C . ARG A 1 205 ? -10.781 -10.172 -13.602 1 98.12 205 ARG A C 1
ATOM 1588 O O . ARG A 1 205 ? -9.727 -10.266 -12.961 1 98.12 205 ARG A O 1
ATOM 1595 N N . ILE A 1 206 ? -11.898 -9.609 -13.125 1 98.31 206 ILE A N 1
ATOM 1596 C CA . ILE A 1 206 ? -11.961 -9.102 -11.766 1 98.31 206 ILE A CA 1
ATOM 1597 C C . ILE A 1 206 ? -13.109 -9.766 -11.016 1 98.31 206 ILE A C 1
ATOM 1599 O O . ILE A 1 206 ? -14.227 -9.859 -11.539 1 98.31 206 ILE A O 1
ATOM 1603 N N . ILE A 1 207 ? -12.852 -10.289 -9.875 1 98.38 207 ILE A N 1
ATOM 1604 C CA . ILE A 1 207 ? -13.852 -10.828 -8.953 1 98.38 207 ILE A CA 1
ATOM 1605 C C . ILE A 1 207 ? -13.961 -9.922 -7.727 1 98.38 207 ILE A C 1
ATOM 1607 O O . ILE A 1 207 ? -12.969 -9.68 -7.031 1 98.38 207 ILE A O 1
ATOM 1611 N N . VAL A 1 208 ? -15.133 -9.398 -7.48 1 97.81 208 VAL A N 1
ATOM 1612 C CA . VAL A 1 208 ? -15.367 -8.523 -6.336 1 97.81 208 VAL A CA 1
ATOM 1613 C C . VAL A 1 208 ? -16.109 -9.289 -5.238 1 97.81 208 VAL A C 1
ATOM 1615 O O . VAL A 1 208 ? -17.188 -9.836 -5.473 1 97.81 208 VAL A O 1
ATOM 1618 N N . LEU A 1 209 ? -15.5 -9.328 -4.113 1 97.44 209 LEU A N 1
ATOM 1619 C CA . LEU A 1 209 ? -16.062 -9.977 -2.936 1 97.44 209 LEU A CA 1
ATOM 1620 C C . LEU A 1 209 ? -16.656 -8.945 -1.984 1 97.44 209 LEU A C 1
ATOM 1622 O O . LEU A 1 209 ? -16.031 -7.926 -1.693 1 97.44 209 LEU A O 1
ATOM 1626 N N . ASN A 1 210 ? -17.844 -9.172 -1.609 1 95.88 210 ASN A N 1
ATOM 1627 C CA . ASN A 1 210 ? -18.5 -8.328 -0.615 1 95.88 210 ASN A CA 1
ATOM 1628 C C . ASN A 1 210 ? -19.438 -9.148 0.281 1 95.88 210 ASN A C 1
ATOM 1630 O O . ASN A 1 210 ? -20.266 -9.906 -0.212 1 95.88 210 ASN A O 1
ATOM 1634 N N . ASP A 1 211 ? -19.25 -8.977 1.555 1 92.75 211 ASP A N 1
ATOM 1635 C CA . ASP A 1 211 ? -20.094 -9.641 2.557 1 92.75 211 ASP A CA 1
ATOM 1636 C C . ASP A 1 211 ? -20.172 -11.148 2.293 1 92.75 211 ASP A C 1
ATOM 1638 O O . ASP A 1 211 ? -21.266 -11.719 2.277 1 92.75 211 ASP A O 1
ATOM 1642 N N . GLY A 1 212 ? -19.031 -11.719 1.915 1 94 212 GLY A N 1
ATOM 1643 C CA . GLY A 1 212 ? -18.875 -13.164 1.822 1 94 212 GLY A CA 1
ATOM 1644 C C . GLY A 1 212 ? -19.391 -13.734 0.515 1 94 212 GLY A C 1
ATOM 1645 O O . GLY A 1 212 ? -19.453 -14.953 0.348 1 94 212 GLY A O 1
ATOM 1646 N N . MET A 1 213 ? -19.734 -12.867 -0.409 1 96.19 213 MET A N 1
ATOM 1647 C CA . MET A 1 213 ? -20.281 -13.305 -1.691 1 96.19 213 MET A CA 1
ATOM 1648 C C . MET A 1 213 ? -19.594 -12.586 -2.848 1 96.19 213 MET A C 1
ATOM 1650 O O . MET A 1 213 ? -19.094 -11.477 -2.68 1 96.19 213 MET A O 1
ATOM 1654 N N . VAL A 1 214 ? -19.609 -13.273 -3.959 1 97.88 214 VAL A N 1
ATOM 1655 C CA . VAL A 1 214 ? -19.156 -12.617 -5.184 1 97.88 214 VAL A CA 1
ATOM 1656 C C . VAL A 1 214 ? -20.25 -11.695 -5.711 1 97.88 214 VAL A C 1
ATOM 1658 O O . VAL A 1 214 ? -21.359 -12.148 -6.023 1 97.88 214 VAL A O 1
ATOM 1661 N N . VAL A 1 215 ? -19.953 -10.422 -5.867 1 97.12 215 VAL A N 1
ATOM 1662 C CA . VAL A 1 215 ? -20.984 -9.469 -6.262 1 97.12 215 VAL A CA 1
ATOM 1663 C C . VAL A 1 215 ? -20.734 -8.992 -7.691 1 97.12 215 VAL A C 1
ATOM 1665 O O . VAL A 1 215 ? -21.609 -8.391 -8.312 1 97.12 215 VAL A O 1
ATOM 1668 N N . ALA A 1 216 ? -19.609 -9.242 -8.227 1 97.06 216 ALA A N 1
ATOM 1669 C CA . ALA A 1 216 ? -19.266 -9.008 -9.625 1 97.06 216 ALA A CA 1
ATOM 1670 C C . ALA A 1 216 ? -18.141 -9.953 -10.086 1 97.06 216 ALA A C 1
ATOM 1672 O O . ALA A 1 216 ? -17.266 -10.312 -9.297 1 97.06 216 ALA A O 1
ATOM 1673 N N . ASP A 1 217 ? -18.203 -10.312 -11.297 1 97.69 217 ASP A N 1
ATOM 1674 C CA . ASP A 1 217 ? -17.266 -11.281 -11.844 1 97.69 217 ASP A CA 1
ATOM 1675 C C . ASP A 1 217 ? -17.188 -11.18 -13.367 1 97.69 217 ASP A C 1
ATOM 1677 O O . ASP A 1 217 ? -18.141 -11.547 -14.062 1 97.69 217 ASP A O 1
ATOM 1681 N N . GLY A 1 218 ? -16.016 -10.719 -13.852 1 97.12 218 GLY A N 1
ATOM 1682 C CA . GLY A 1 218 ? -15.828 -10.609 -15.289 1 97.12 218 GLY A CA 1
ATOM 1683 C C . GLY A 1 218 ? -14.789 -9.57 -15.68 1 97.12 218 GLY A C 1
ATOM 1684 O O . GLY A 1 218 ? -14.164 -8.953 -14.812 1 97.12 218 GLY A O 1
ATOM 1685 N N . PRO A 1 219 ? -14.445 -9.531 -17 1 96.62 219 PRO A N 1
ATOM 1686 C CA . PRO A 1 219 ? -13.633 -8.398 -17.438 1 96.62 219 PRO A CA 1
ATOM 1687 C C . PRO A 1 219 ? -14.203 -7.055 -17.016 1 96.62 219 PRO A C 1
ATOM 1689 O O . PRO A 1 219 ? -15.422 -6.898 -16.906 1 96.62 219 PRO A O 1
ATOM 1692 N N . PHE A 1 220 ? -13.312 -6.133 -16.766 1 95.88 220 PHE A N 1
ATOM 1693 C CA . PHE A 1 220 ? -13.75 -4.832 -16.266 1 95.88 220 PHE A CA 1
ATOM 1694 C C . PHE A 1 220 ? -14.82 -4.234 -17.172 1 95.88 220 PHE A C 1
ATOM 1696 O O . PHE A 1 220 ? -15.836 -3.736 -16.703 1 95.88 220 PHE A O 1
ATOM 1703 N N . LYS A 1 221 ? -14.633 -4.305 -18.438 1 93 221 LYS A N 1
ATOM 1704 C CA . LYS A 1 221 ? -15.562 -3.719 -19.391 1 93 221 LYS A CA 1
ATOM 1705 C C . LYS A 1 221 ? -16.953 -4.332 -19.266 1 93 221 LYS A C 1
ATOM 1707 O O . LYS A 1 221 ? -17.953 -3.66 -19.516 1 93 221 LYS A O 1
ATOM 1712 N N . SER A 1 222 ? -17 -5.555 -18.844 1 93.69 222 SER A N 1
ATOM 1713 C CA . SER A 1 222 ? -18.266 -6.266 -18.734 1 93.69 222 SER A CA 1
ATOM 1714 C C . SER A 1 222 ? -18.969 -5.941 -17.422 1 93.69 222 SER A C 1
ATOM 1716 O O . SER A 1 222 ? -20.203 -5.953 -17.359 1 93.69 222 SER A O 1
ATOM 1718 N N . ILE A 1 223 ? -18.125 -5.621 -16.438 1 93.12 223 ILE A N 1
ATOM 1719 C CA . ILE A 1 223 ? -18.766 -5.402 -15.133 1 93.12 223 ILE A CA 1
ATOM 1720 C C . ILE A 1 223 ? -19.031 -3.912 -14.938 1 93.12 223 ILE A C 1
ATOM 1722 O O . ILE A 1 223 ? -19.828 -3.527 -14.086 1 93.12 223 ILE A O 1
ATOM 1726 N N . ALA A 1 224 ? -18.344 -3.109 -15.719 1 89.12 224 ALA A N 1
ATOM 1727 C CA . ALA A 1 224 ? -18.578 -1.67 -15.688 1 89.12 224 ALA A CA 1
ATOM 1728 C C . ALA A 1 224 ? -19.859 -1.314 -16.453 1 89.12 224 ALA A C 1
ATOM 1730 O O . ALA A 1 224 ? -20 -1.694 -17.625 1 89.12 224 ALA A O 1
ATOM 1731 N N . LYS A 1 225 ? -20.922 -0.966 -15.938 1 77.31 225 LYS A N 1
ATOM 1732 C CA . LYS A 1 225 ? -22.203 -0.681 -16.562 1 77.31 225 LYS A CA 1
ATOM 1733 C C . LYS A 1 225 ? -22.125 0.55 -17.469 1 77.31 225 LYS A C 1
ATOM 1735 O O . LYS A 1 225 ? -22.781 0.612 -18.5 1 77.31 225 LYS A O 1
ATOM 1740 N N . GLU A 1 226 ? -21.359 1.563 -17.062 1 79.56 226 GLU A N 1
ATOM 1741 C CA . GLU A 1 226 ? -21.203 2.805 -17.812 1 79.56 226 GLU A CA 1
ATOM 1742 C C . GLU A 1 226 ? -19.781 2.977 -18.344 1 79.56 226 GLU A C 1
ATOM 1744 O O . GLU A 1 226 ? -18.828 2.561 -17.688 1 79.56 226 GLU A O 1
ATOM 1749 N N . ALA A 1 227 ? -19.719 3.518 -19.484 1 72.94 227 ALA A N 1
ATOM 1750 C CA . ALA A 1 227 ? -18.438 3.676 -20.172 1 72.94 227 ALA A CA 1
ATOM 1751 C C . ALA A 1 227 ? -17.5 4.582 -19.375 1 72.94 227 ALA A C 1
ATOM 1753 O O . ALA A 1 227 ? -16.297 4.367 -19.359 1 72.94 227 ALA A O 1
ATOM 1754 N N . ASP A 1 228 ? -17.938 5.527 -18.734 1 81.94 228 ASP A N 1
ATOM 1755 C CA . ASP A 1 228 ? -17.094 6.512 -18.078 1 81.94 228 ASP A CA 1
ATOM 1756 C C . ASP A 1 228 ? -16.812 6.117 -16.625 1 81.94 228 ASP A C 1
ATOM 1758 O O . ASP A 1 228 ? -16.203 6.883 -15.875 1 81.94 228 ASP A O 1
ATOM 1762 N N . THR A 1 229 ? -17.031 4.898 -16.328 1 87.62 229 THR A N 1
ATOM 1763 C CA . THR A 1 229 ? -16.859 4.426 -14.969 1 87.62 229 THR A CA 1
ATOM 1764 C C . THR A 1 229 ? -15.469 3.811 -14.789 1 87.62 229 THR A C 1
ATOM 1766 O O . THR A 1 229 ? -14.977 3.107 -15.672 1 87.62 229 THR A O 1
ATOM 1769 N N . ASN A 1 230 ? -14.812 4.133 -13.711 1 90.69 230 ASN A N 1
ATOM 1770 C CA . ASN A 1 230 ? -13.586 3.426 -13.359 1 90.69 230 ASN A CA 1
ATOM 1771 C C . ASN A 1 230 ? -13.828 2.414 -12.242 1 90.69 230 ASN A C 1
ATOM 1773 O O . ASN A 1 230 ? -14.922 2.342 -11.688 1 90.69 230 ASN A O 1
ATOM 1777 N N . LEU A 1 231 ? -12.875 1.587 -11.961 1 93.38 231 LEU A N 1
ATOM 1778 C CA . LEU A 1 231 ? -13.047 0.469 -11.039 1 93.38 231 LEU A CA 1
ATOM 1779 C C . LEU A 1 231 ? -13.336 0.969 -9.625 1 93.38 231 LEU A C 1
ATOM 1781 O O . LEU A 1 231 ? -14.07 0.323 -8.875 1 93.38 231 LEU A O 1
ATOM 1785 N N . GLN A 1 232 ? -12.781 2.115 -9.242 1 89.88 232 GLN A N 1
ATOM 1786 C CA . GLN A 1 232 ? -13.047 2.701 -7.93 1 89.88 232 GLN A CA 1
ATOM 1787 C C . GLN A 1 232 ? -14.539 2.984 -7.75 1 89.88 232 GLN A C 1
ATOM 1789 O O . GLN A 1 232 ? -15.125 2.625 -6.727 1 89.88 232 GLN A O 1
ATOM 1794 N N . GLN A 1 233 ? -15.086 3.609 -8.703 1 88.5 233 GLN A N 1
ATOM 1795 C CA . GLN A 1 233 ? -16.5 3.932 -8.656 1 88.5 233 GLN A CA 1
ATOM 1796 C C . GLN A 1 233 ? -17.359 2.666 -8.609 1 88.5 233 GLN A C 1
ATOM 1798 O O . GLN A 1 233 ? -18.297 2.578 -7.82 1 88.5 233 GLN A O 1
ATOM 1803 N N . LEU A 1 234 ? -17 1.74 -9.5 1 92.44 234 LEU A N 1
ATOM 1804 C CA . LEU A 1 234 ? -17.703 0.469 -9.523 1 92.44 234 LEU A CA 1
ATOM 1805 C C . LEU A 1 234 ? -17.641 -0.221 -8.164 1 92.44 234 LEU A C 1
ATOM 1807 O O . LEU A 1 234 ? -18.641 -0.709 -7.652 1 92.44 234 LEU A O 1
ATOM 1811 N N . PHE A 1 235 ? -16.469 -0.252 -7.625 1 94.12 235 PHE A N 1
ATOM 1812 C CA . PHE A 1 235 ? -16.234 -0.878 -6.328 1 94.12 235 PHE A CA 1
ATOM 1813 C C . PHE A 1 235 ? -17.094 -0.228 -5.246 1 94.12 235 PHE A C 1
ATOM 1815 O O . PHE A 1 235 ? -17.719 -0.921 -4.445 1 94.12 235 PHE A O 1
ATOM 1822 N N . ASN A 1 236 ? -17.141 1.063 -5.25 1 90.12 236 ASN A N 1
ATOM 1823 C CA . ASN A 1 236 ? -17.953 1.797 -4.289 1 90.12 236 ASN A CA 1
ATOM 1824 C C . ASN A 1 236 ? -19.438 1.438 -4.422 1 90.12 236 ASN A C 1
ATOM 1826 O O . ASN A 1 236 ? -20.109 1.226 -3.418 1 90.12 236 ASN A O 1
ATOM 1830 N N . ASP A 1 237 ? -19.859 1.396 -5.578 1 90 237 ASP A N 1
ATOM 1831 C CA . ASP A 1 237 ? -21.25 1.077 -5.84 1 90 237 ASP A CA 1
ATOM 1832 C C . ASP A 1 237 ? -21.594 -0.338 -5.371 1 90 237 ASP A C 1
ATOM 1834 O O . ASP A 1 237 ? -22.609 -0.553 -4.707 1 90 237 ASP A O 1
ATOM 1838 N N . LEU A 1 238 ? -20.734 -1.247 -5.719 1 92.19 238 LEU A N 1
ATOM 1839 C CA . LEU A 1 238 ? -20.984 -2.66 -5.449 1 92.19 238 LEU A CA 1
ATOM 1840 C C . LEU A 1 238 ? -20.891 -2.951 -3.953 1 92.19 238 LEU A C 1
ATOM 1842 O O . LEU A 1 238 ? -21.516 -3.902 -3.467 1 92.19 238 LEU A O 1
ATOM 1846 N N . THR A 1 239 ? -20.172 -2.152 -3.232 1 92.44 239 THR A N 1
ATOM 1847 C CA . THR A 1 239 ? -19.969 -2.434 -1.816 1 92.44 239 THR A CA 1
ATOM 1848 C C . THR A 1 239 ? -20.812 -1.502 -0.952 1 92.44 239 THR A C 1
ATOM 1850 O O . THR A 1 239 ? -20.688 -1.511 0.275 1 92.44 239 THR A O 1
ATOM 1853 N N . GLY A 1 240 ? -21.594 -0.702 -1.54 1 87.19 240 GLY A N 1
ATOM 1854 C CA . GLY A 1 240 ? -22.531 0.155 -0.837 1 87.19 240 GLY A CA 1
ATOM 1855 C C . GLY A 1 240 ? -21.859 1.323 -0.135 1 87.19 240 GLY A C 1
ATOM 1856 O O . GLY A 1 240 ? -22.281 1.728 0.949 1 87.19 240 GLY A O 1
ATOM 1857 N N . PHE A 1 241 ? -20.797 1.792 -0.716 1 85.44 241 PHE A N 1
ATOM 1858 C CA . PHE A 1 241 ? -20.047 2.883 -0.122 1 85.44 241 PHE A CA 1
ATOM 1859 C C . PHE A 1 241 ? -20.328 4.199 -0.832 1 85.44 241 PHE A C 1
ATOM 1861 O O . PHE A 1 241 ? -19.422 4.855 -1.339 1 85.44 241 PHE A O 1
ATOM 1868 N N . ALA A 1 242 ? -21.594 4.574 -0.749 1 77.94 242 ALA A N 1
ATOM 1869 C CA . ALA A 1 242 ? -22.047 5.719 -1.527 1 77.94 242 ALA A CA 1
ATOM 1870 C C . ALA A 1 242 ? -21.906 7.016 -0.734 1 77.94 242 ALA A C 1
ATOM 1872 O O . ALA A 1 242 ? -21.812 8.102 -1.314 1 77.94 242 ALA A O 1
ATOM 1873 N N . GLU A 1 243 ? -21.875 6.922 0.508 1 80.44 243 GLU A N 1
ATOM 1874 C CA . GLU A 1 243 ? -21.922 8.148 1.301 1 80.44 243 GLU A CA 1
ATOM 1875 C C . GLU A 1 243 ? -20.516 8.57 1.748 1 80.44 243 GLU A C 1
ATOM 1877 O O . GLU A 1 243 ? -20.359 9.109 2.844 1 80.44 243 GLU A O 1
ATOM 1882 N N . HIS A 1 244 ? -19.641 8.305 0.972 1 81.12 244 HIS A N 1
ATOM 1883 C CA . HIS A 1 244 ? -18.266 8.617 1.347 1 81.12 244 HIS A CA 1
ATOM 1884 C C . HIS A 1 244 ? -18.047 10.125 1.431 1 81.12 244 HIS A C 1
ATOM 1886 O O . HIS A 1 244 ? -17.328 10.602 2.311 1 81.12 244 HIS A O 1
ATOM 1892 N N . GLY A 1 245 ? -18.719 10.898 0.604 1 86 245 GLY A N 1
ATOM 1893 C CA . GLY A 1 245 ? -18.578 12.344 0.663 1 86 245 GLY A CA 1
ATOM 1894 C C . GLY A 1 245 ? -19.078 12.938 1.967 1 86 245 GLY A C 1
ATOM 1895 O O . GLY A 1 245 ? -18.422 13.797 2.559 1 86 245 GLY A O 1
ATOM 1896 N N . GLN A 1 246 ? -20.172 12.445 2.414 1 90.94 246 GLN A N 1
ATOM 1897 C CA . GLN A 1 246 ? -20.75 12.914 3.674 1 90.94 246 GLN A CA 1
ATOM 1898 C C . GLN A 1 246 ? -19.875 12.516 4.855 1 90.94 246 GLN A C 1
ATOM 1900 O O . GLN A 1 246 ? -19.703 13.281 5.805 1 90.94 246 GLN A O 1
ATOM 1905 N N . LYS A 1 247 ? -19.406 11.352 4.824 1 93.25 247 LYS A N 1
ATOM 1906 C CA . LYS A 1 247 ? -18.516 10.891 5.887 1 93.25 247 LYS A CA 1
ATOM 1907 C C . LYS A 1 247 ? -17.266 11.773 5.988 1 93.25 247 LYS A C 1
ATOM 1909 O O . LYS A 1 247 ? -16.859 12.141 7.09 1 93.25 247 LYS A O 1
ATOM 1914 N N . ALA A 1 248 ? -16.688 12.047 4.844 1 95.19 248 ALA A N 1
ATOM 1915 C CA . ALA A 1 248 ? -15.508 12.898 4.82 1 95.19 248 ALA A CA 1
ATOM 1916 C C . ALA A 1 248 ? -15.805 14.281 5.395 1 95.19 248 ALA A C 1
ATOM 1918 O O . ALA A 1 248 ? -15.031 14.805 6.195 1 95.19 248 ALA A O 1
ATOM 1919 N N . GLN A 1 249 ? -16.922 14.867 5.008 1 95.75 249 GLN A N 1
ATOM 1920 C CA . GLN A 1 249 ? -17.312 16.188 5.504 1 95.75 249 GLN A CA 1
ATOM 1921 C C . GLN A 1 249 ? -17.531 16.156 7.012 1 95.75 249 GLN A C 1
ATOM 1923 O O . GLN A 1 249 ? -17.078 17.062 7.723 1 95.75 249 GLN A O 1
ATOM 1928 N N . SER A 1 250 ? -18.219 15.125 7.457 1 96.62 250 SER A N 1
ATOM 1929 C CA . SER A 1 250 ? -18.453 14.977 8.891 1 96.62 250 SER A CA 1
ATOM 1930 C C . SER A 1 250 ? -17.125 14.836 9.641 1 96.62 250 SER A C 1
ATOM 1932 O O . SER A 1 250 ? -16.953 15.406 10.719 1 96.62 250 SER A O 1
ATOM 1934 N N . PHE A 1 251 ? -16.25 14.109 9.07 1 97.56 251 PHE A N 1
ATOM 1935 C CA . PHE A 1 251 ? -14.93 13.906 9.648 1 97.56 251 PHE A CA 1
ATOM 1936 C C . PHE A 1 251 ? -14.211 15.234 9.836 1 97.56 251 PHE A C 1
ATOM 1938 O O . PHE A 1 251 ? -13.734 15.539 10.93 1 97.56 251 PHE A O 1
ATOM 1945 N N . VAL A 1 252 ? -14.195 16 8.805 1 97.62 252 VAL A N 1
ATOM 1946 C CA . VAL A 1 252 ? -13.484 17.281 8.836 1 97.62 252 VAL A CA 1
ATOM 1947 C C . VAL A 1 252 ? -14.203 18.25 9.758 1 97.62 252 VAL A C 1
ATOM 1949 O O . VAL A 1 252 ? -13.57 19.047 10.461 1 97.62 252 VAL A O 1
ATOM 1952 N N . ASP A 1 253 ? -15.562 18.172 9.781 1 97 253 ASP A N 1
ATOM 1953 C CA . ASP A 1 253 ? -16.328 19 10.703 1 97 253 ASP A CA 1
ATOM 1954 C C . ASP A 1 253 ? -15.93 18.719 12.156 1 97 253 ASP A C 1
ATOM 1956 O O . ASP A 1 253 ? -15.766 19.656 12.945 1 97 253 ASP A O 1
ATOM 1960 N N . ILE A 1 254 ? -15.781 17.5 12.469 1 96.75 254 ILE A N 1
ATOM 1961 C CA . ILE A 1 254 ? -15.398 17.125 13.828 1 96.75 254 ILE A CA 1
ATOM 1962 C C . ILE A 1 254 ? -13.992 17.625 14.133 1 96.75 254 ILE A C 1
ATOM 1964 O O . ILE A 1 254 ? -13.734 18.172 15.203 1 96.75 254 ILE A O 1
ATOM 1968 N N . VAL A 1 255 ? -13.047 17.438 13.195 1 96.94 255 VAL A N 1
ATOM 1969 C CA . VAL A 1 255 ? -11.656 17.828 13.375 1 96.94 255 VAL A CA 1
ATOM 1970 C C . VAL A 1 255 ? -11.57 19.344 13.602 1 96.94 255 VAL A C 1
ATOM 1972 O O . VAL A 1 255 ? -10.867 19.797 14.5 1 96.94 255 VAL A O 1
ATOM 1975 N N . THR A 1 256 ? -12.359 20.094 12.797 1 95.19 256 THR A N 1
ATOM 1976 C CA . THR A 1 256 ? -12.195 21.531 12.781 1 95.19 256 THR A CA 1
ATOM 1977 C C . THR A 1 256 ? -13.188 22.203 13.727 1 95.19 256 THR A C 1
ATOM 1979 O O . THR A 1 256 ? -13.203 23.438 13.859 1 95.19 256 THR A O 1
ATOM 1982 N N . GLY A 1 257 ? -13.914 21.422 14.602 1 86.19 257 GLY A N 1
ATOM 1983 C CA . GLY A 1 257 ? -14.828 21.953 15.594 1 86.19 257 GLY A CA 1
ATOM 1984 C C . GLY A 1 257 ? -16.141 22.453 15.008 1 86.19 257 GLY A C 1
ATOM 1985 O O . GLY A 1 257 ? -16.812 23.297 15.594 1 86.19 257 GLY A O 1
ATOM 1986 N N . GLY A 1 258 ? -16.453 22.219 13.711 1 64.94 258 GLY A N 1
ATOM 1987 C CA . GLY A 1 258 ? -17.75 22.578 13.148 1 64.94 258 GLY A CA 1
ATOM 1988 C C . GLY A 1 258 ? -18.875 21.656 13.594 1 64.94 258 GLY A C 1
ATOM 1989 O O . GLY A 1 258 ? -18.625 20.625 14.211 1 64.94 258 GLY A O 1
ATOM 1990 N N . GLU A 1 259 ? -20.172 22.078 13.766 1 50.88 259 GLU A N 1
ATOM 1991 C CA . GLU A 1 259 ? -21.359 21.328 14.156 1 50.88 259 GLU A CA 1
ATOM 1992 C C . GLU A 1 259 ? -21.484 20.031 13.367 1 50.88 259 GLU A C 1
ATOM 1994 O O . GLU A 1 259 ? -21.297 20.016 12.141 1 50.88 259 GLU A O 1
ATOM 1999 N N . SER A 1 260 ? -21.125 18.938 13.859 1 48.41 260 SER A N 1
ATOM 2000 C CA . SER A 1 260 ? -21.359 17.625 13.273 1 48.41 260 SER A CA 1
ATOM 2001 C C . SER A 1 260 ? -22.75 17.547 12.656 1 48.41 260 SER A C 1
ATOM 2003 O O . SER A 1 260 ? -23.75 17.938 13.281 1 48.41 260 SER A O 1
ATOM 2005 N N . HIS A 1 261 ? -22.969 17.688 11.414 1 41.22 261 HIS A N 1
ATOM 2006 C CA . HIS A 1 261 ? -24.312 17.453 10.898 1 41.22 261 HIS A CA 1
ATOM 2007 C C . HIS A 1 261 ? -24.875 16.125 11.406 1 41.22 261 HIS A C 1
ATOM 2009 O O . HIS A 1 261 ? -24.266 15.07 11.188 1 41.22 261 HIS A O 1
ATOM 2015 N N . GLU A 1 262 ? -25.516 15.984 12.406 1 34.91 262 GLU A N 1
ATOM 2016 C CA . GLU A 1 262 ? -26.312 14.852 12.883 1 34.91 262 GLU A CA 1
ATOM 2017 C C . GLU A 1 262 ? -26.938 14.102 11.711 1 34.91 262 GLU A C 1
ATOM 2019 O O . GLU A 1 262 ? -27.734 14.672 10.961 1 34.91 262 GLU A O 1
ATOM 2024 N N . THR A 1 263 ? -26.359 13.359 10.984 1 32.44 263 THR A N 1
ATOM 2025 C CA . THR A 1 263 ? -27.234 12.445 10.25 1 32.44 263 THR A CA 1
ATOM 2026 C C . THR A 1 263 ? -28.266 11.82 11.188 1 32.44 263 THR A C 1
ATOM 2028 O O . THR A 1 263 ? -27.922 10.992 12.039 1 32.44 263 THR A O 1
ATOM 2031 N N . ILE A 1 264 ? -29.359 12.414 11.586 1 24.66 264 ILE A N 1
ATOM 2032 C CA . ILE A 1 264 ? -30.578 11.703 11.984 1 24.66 264 ILE A CA 1
ATOM 2033 C C . ILE A 1 264 ? -30.953 10.695 10.906 1 24.66 264 ILE A C 1
ATOM 2035 O O . ILE A 1 264 ? -31.031 11.039 9.727 1 24.66 264 ILE A O 1
ATOM 2039 N N . MET B 1 1 ? 2.389 37.688 -2.602 1 50.72 1 MET B N 1
ATOM 2040 C CA . MET B 1 1 ? 2.471 36.219 -2.633 1 50.72 1 MET B CA 1
ATOM 2041 C C . MET B 1 1 ? 2.414 35.625 -1.222 1 50.72 1 MET B C 1
ATOM 2043 O O . MET B 1 1 ? 2.871 36.281 -0.269 1 50.72 1 MET B O 1
ATOM 2047 N N . ALA B 1 2 ? 1.43 34.594 -0.931 1 70.62 2 ALA B N 1
ATOM 2048 C CA . ALA B 1 2 ? 1.285 34.156 0.455 1 70.62 2 ALA B CA 1
ATOM 2049 C C . ALA B 1 2 ? 2.605 33.625 1 1 70.62 2 ALA B C 1
ATOM 2051 O O . ALA B 1 2 ? 3.404 33.031 0.256 1 70.62 2 ALA B O 1
ATOM 2052 N N . GLU B 1 3 ? 3.004 34 2.09 1 90.19 3 GLU B N 1
ATOM 2053 C CA . GLU B 1 3 ? 4.203 33.531 2.773 1 90.19 3 GLU B CA 1
ATOM 2054 C C . GLU B 1 3 ? 4.199 32.031 2.906 1 90.19 3 GLU B C 1
ATOM 2056 O O . GLU B 1 3 ? 3.189 31.422 3.285 1 90.19 3 GLU B O 1
ATOM 2061 N N . PRO B 1 4 ? 5.273 31.422 2.5 1 95.56 4 PRO B N 1
ATOM 2062 C CA . PRO B 1 4 ? 5.324 29.953 2.607 1 95.56 4 PRO B CA 1
ATOM 2063 C C . PRO B 1 4 ? 5.234 29.469 4.051 1 95.56 4 PRO B C 1
ATOM 2065 O O . PRO B 1 4 ? 5.711 30.141 4.969 1 95.56 4 PRO B O 1
ATOM 2068 N N . ILE B 1 5 ? 4.637 28.375 4.211 1 96.88 5 ILE B N 1
ATOM 2069 C CA . ILE B 1 5 ? 4.504 27.781 5.539 1 96.88 5 ILE B CA 1
ATOM 2070 C C . ILE B 1 5 ? 5.723 26.906 5.836 1 96.88 5 ILE B C 1
ATOM 2072 O O . ILE B 1 5 ? 6.07 26.703 7 1 96.88 5 ILE B O 1
ATOM 2076 N N . VAL B 1 6 ? 6.379 26.375 4.836 1 97.25 6 VAL B N 1
ATOM 2077 C CA . VAL B 1 6 ? 7.617 25.609 4.941 1 97.25 6 VAL B CA 1
ATOM 2078 C C . VAL B 1 6 ? 8.633 26.125 3.924 1 97.25 6 VAL B C 1
ATOM 2080 O O . VAL B 1 6 ? 8.281 26.422 2.779 1 97.25 6 VAL B O 1
ATOM 2083 N N . THR B 1 7 ? 9.859 26.281 4.328 1 97.62 7 THR B N 1
ATOM 2084 C CA . THR B 1 7 ? 10.953 26.609 3.424 1 97.62 7 THR B CA 1
ATOM 2085 C C . THR B 1 7 ? 12.172 25.734 3.699 1 97.62 7 THR B C 1
ATOM 2087 O O . THR B 1 7 ? 12.664 25.688 4.828 1 97.62 7 THR B O 1
ATOM 2090 N N . LEU B 1 8 ? 12.586 24.984 2.766 1 97.81 8 LEU B N 1
ATOM 2091 C CA . LEU B 1 8 ? 13.852 24.25 2.783 1 97.81 8 LEU B CA 1
ATOM 2092 C C . LEU B 1 8 ? 14.867 24.891 1.848 1 97.81 8 LEU B C 1
ATOM 2094 O O . LEU B 1 8 ? 14.586 25.094 0.664 1 97.81 8 LEU B O 1
ATOM 2098 N N . SER B 1 9 ? 16 25.234 2.381 1 97.69 9 SER B N 1
ATOM 2099 C CA . SER B 1 9 ? 17.047 25.922 1.612 1 97.69 9 SER B CA 1
ATOM 2100 C C . SER B 1 9 ? 18.359 25.156 1.669 1 97.69 9 SER B C 1
ATOM 2102 O O . SER B 1 9 ? 19 25.094 2.719 1 97.69 9 SER B O 1
ATOM 2104 N N . HIS B 1 10 ? 18.766 24.641 0.548 1 97.75 10 HIS B N 1
ATOM 2105 C CA . HIS B 1 10 ? 20.062 24 0.34 1 97.75 10 HIS B CA 1
ATOM 2106 C C . HIS B 1 10 ? 20.312 22.891 1.363 1 97.75 10 HIS B C 1
ATOM 2108 O O . HIS B 1 10 ? 21.375 22.844 1.991 1 97.75 10 HIS B O 1
ATOM 2114 N N . ILE B 1 11 ? 19.328 22.047 1.555 1 98.06 11 ILE B N 1
ATOM 2115 C CA . ILE B 1 11 ? 19.391 21 2.57 1 98.06 11 ILE B CA 1
ATOM 2116 C C . ILE B 1 11 ? 20.312 19.875 2.09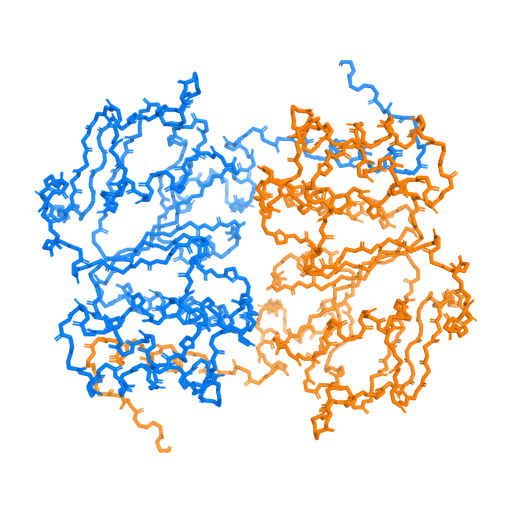4 1 98.06 11 ILE B C 1
ATOM 2118 O O . ILE B 1 11 ? 20.203 19.422 0.952 1 98.06 11 ILE B O 1
ATOM 2122 N N . GLN B 1 12 ? 21.156 19.516 2.945 1 98.31 12 GLN B N 1
ATOM 2123 C CA . GLN B 1 12 ? 22.078 18.406 2.725 1 98.31 12 GLN B CA 1
ATOM 2124 C C . GLN B 1 12 ? 22 17.406 3.875 1 98.31 12 GLN B C 1
ATOM 2126 O O . GLN B 1 12 ? 21.875 17.797 5.035 1 98.31 12 GLN B O 1
ATOM 2131 N N . LYS B 1 13 ? 22.094 16.156 3.598 1 98.06 13 LYS B N 1
ATOM 2132 C CA . LYS B 1 13 ? 22.125 15.094 4.609 1 98.06 13 LYS B CA 1
ATOM 2133 C C . LYS B 1 13 ? 22.875 13.875 4.098 1 98.06 13 LYS B C 1
ATOM 2135 O O . LYS B 1 13 ? 22.625 13.398 2.988 1 98.06 13 LYS B O 1
ATOM 2140 N N . SER B 1 14 ? 23.781 13.383 4.863 1 97.19 14 SER B N 1
ATOM 2141 C CA . SER B 1 14 ? 24.547 12.172 4.555 1 97.19 14 SER B CA 1
ATOM 2142 C C . SER B 1 14 ? 24.484 11.172 5.707 1 97.19 14 SER B C 1
ATOM 2144 O O . SER B 1 14 ? 24.312 11.562 6.863 1 97.19 14 SER B O 1
ATOM 2146 N N . PHE B 1 15 ? 24.484 9.961 5.418 1 93.62 15 PHE B N 1
ATOM 2147 C CA . PHE B 1 15 ? 24.688 8.867 6.359 1 93.62 15 PHE B CA 1
ATOM 2148 C C . PHE B 1 15 ? 25.938 8.07 6.012 1 93.62 15 PHE B C 1
ATOM 2150 O O . PHE B 1 15 ? 25.953 7.34 5.02 1 93.62 15 PHE B O 1
ATOM 2157 N N . GLY B 1 16 ? 26.922 8.188 6.805 1 92.81 16 GLY B N 1
ATOM 2158 C CA . GLY B 1 16 ? 28.203 7.652 6.387 1 92.81 16 GLY B CA 1
ATOM 2159 C C . GLY B 1 16 ? 28.719 8.273 5.105 1 92.81 16 GLY B C 1
ATOM 2160 O O . GLY B 1 16 ? 28.797 9.5 4.988 1 92.81 16 GLY B O 1
ATOM 2161 N N . SER B 1 17 ? 29.016 7.344 4.137 1 91.5 17 SER B N 1
ATOM 2162 C CA . SER B 1 17 ? 29.562 7.82 2.873 1 91.5 17 SER B CA 1
ATOM 2163 C C . SER B 1 17 ? 28.469 8.117 1.864 1 91.5 17 SER B C 1
ATOM 2165 O O . SER B 1 17 ? 28.719 8.672 0.796 1 91.5 17 SER B O 1
ATOM 2167 N N . LYS B 1 18 ? 27.281 7.883 2.213 1 91.69 18 LYS B N 1
ATOM 2168 C CA . LYS B 1 18 ? 26.188 8.055 1.267 1 91.69 18 LYS B CA 1
ATOM 2169 C C . LYS B 1 18 ? 25.516 9.406 1.448 1 91.69 18 LYS B C 1
ATOM 2171 O O . LYS B 1 18 ? 24.984 9.711 2.523 1 91.69 18 LYS B O 1
ATOM 2176 N N . GLU B 1 19 ? 25.578 10.195 0.393 1 95.62 19 GLU B N 1
ATOM 2177 C CA . GLU B 1 19 ? 24.844 11.453 0.379 1 95.62 19 GLU B CA 1
ATOM 2178 C C . GLU B 1 19 ? 23.391 11.242 -0.043 1 95.62 19 GLU B C 1
ATOM 2180 O O . GLU B 1 19 ? 23.109 11.023 -1.224 1 95.62 19 GLU B O 1
ATOM 2185 N N . VAL B 1 20 ? 22.484 11.375 0.887 1 95.62 20 VAL B N 1
ATOM 2186 C CA . VAL B 1 20 ? 21.078 11.062 0.655 1 95.62 20 VAL B CA 1
ATOM 2187 C C . VAL B 1 20 ? 20.375 12.289 0.093 1 95.62 20 VAL B C 1
ATOM 2189 O O . VAL B 1 20 ? 19.562 12.18 -0.824 1 95.62 20 VAL B O 1
ATOM 2192 N N . LEU B 1 21 ? 20.594 13.422 0.709 1 98.06 21 LEU B N 1
ATOM 2193 C CA . LEU B 1 21 ? 20.109 14.703 0.203 1 98.06 21 LEU B CA 1
ATOM 2194 C C . LEU B 1 21 ? 21.281 15.633 -0.134 1 98.06 21 LEU B C 1
ATOM 2196 O O . LEU B 1 21 ? 22.141 15.883 0.708 1 98.06 21 LEU B O 1
ATOM 2200 N N . LYS B 1 22 ? 21.328 16.172 -1.307 1 97.88 22 LYS B N 1
ATOM 2201 C CA . LYS B 1 22 ? 22.5 16.844 -1.826 1 97.88 22 LYS B CA 1
ATOM 2202 C C . LYS B 1 22 ? 22.312 18.359 -1.835 1 97.88 22 LYS B C 1
ATOM 2204 O O . LYS B 1 22 ? 23.234 19.109 -1.495 1 97.88 22 LYS B O 1
ATOM 2209 N N . ASP B 1 23 ? 21.219 18.875 -2.197 1 97.19 23 ASP B N 1
ATOM 2210 C CA . ASP B 1 23 ? 20.875 20.297 -2.291 1 97.19 23 ASP B CA 1
ATOM 2211 C C . ASP B 1 23 ? 19.375 20.484 -2.479 1 97.19 23 ASP B C 1
ATOM 2213 O O . ASP B 1 23 ? 18.938 21.078 -3.471 1 97.19 23 ASP B O 1
ATOM 2217 N N . LEU B 1 24 ? 18.688 20.125 -1.451 1 98.06 24 LEU B N 1
ATOM 2218 C CA . LEU B 1 24 ? 17.219 20.141 -1.546 1 98.06 24 LEU B CA 1
ATOM 2219 C C . LEU B 1 24 ? 16.688 21.547 -1.302 1 98.06 24 LEU B C 1
ATOM 2221 O O . LEU B 1 24 ? 17.031 22.188 -0.302 1 98.06 24 LEU B O 1
ATOM 2225 N N . ASN B 1 25 ? 15.883 22.078 -2.27 1 97.56 25 ASN B N 1
ATOM 2226 C CA . ASN B 1 25 ? 15.258 23.406 -2.232 1 97.56 25 ASN B CA 1
ATOM 2227 C C . ASN B 1 25 ? 13.789 23.328 -2.619 1 97.56 25 ASN B C 1
ATOM 2229 O O . ASN B 1 25 ? 13.453 22.906 -3.727 1 97.56 25 ASN B O 1
ATOM 2233 N N . PHE B 1 26 ? 12.922 23.719 -1.681 1 97.75 26 PHE B N 1
ATOM 2234 C CA . PHE B 1 26 ? 11.539 23.969 -2.068 1 97.75 26 PHE B CA 1
ATOM 2235 C C . PHE B 1 26 ? 10.781 24.672 -0.945 1 97.75 26 PHE B C 1
ATOM 2237 O O . PHE B 1 26 ? 11.273 24.75 0.183 1 97.75 26 PHE B O 1
ATOM 2244 N N . THR B 1 27 ? 9.664 25.234 -1.272 1 97.69 27 THR B N 1
ATOM 2245 C CA . THR B 1 27 ? 8.742 25.844 -0.323 1 97.69 27 THR B CA 1
ATOM 2246 C C . THR B 1 27 ? 7.359 25.203 -0.43 1 97.69 27 THR B C 1
ATOM 2248 O O . THR B 1 27 ? 7.055 24.531 -1.417 1 97.69 27 THR B O 1
ATOM 2251 N N . ILE B 1 28 ? 6.625 25.312 0.625 1 97.56 28 ILE B N 1
ATOM 2252 C CA . ILE B 1 28 ? 5.23 24.906 0.618 1 97.56 28 ILE B CA 1
ATOM 2253 C C . ILE B 1 28 ? 4.332 26.094 0.959 1 97.56 28 ILE B C 1
ATOM 2255 O O . ILE B 1 28 ? 4.523 26.75 1.986 1 97.56 28 ILE B O 1
ATOM 2259 N N . THR B 1 29 ? 3.381 26.312 0.087 1 95 29 THR B N 1
ATOM 2260 C CA . THR B 1 29 ? 2.402 27.375 0.316 1 95 29 THR B CA 1
ATOM 2261 C C . THR B 1 29 ? 1.241 26.859 1.164 1 95 29 THR B C 1
ATOM 2263 O O . THR B 1 29 ? 0.807 25.719 1.006 1 95 29 THR B O 1
ATOM 2266 N N . PRO B 1 30 ? 0.715 27.75 2.006 1 96.38 30 PRO B N 1
ATOM 2267 C CA . PRO B 1 30 ? -0.419 27.312 2.83 1 96.38 30 PRO B CA 1
ATOM 2268 C C . PRO B 1 30 ? -1.646 26.953 1.999 1 96.38 30 PRO B C 1
ATOM 2270 O O . PRO B 1 30 ? -1.858 27.516 0.921 1 96.38 30 PRO B O 1
ATOM 2273 N N . GLY B 1 31 ? -2.395 26 2.504 1 97.25 31 GLY B N 1
ATOM 2274 C CA . GLY B 1 31 ? -3.684 25.672 1.914 1 97.25 31 GLY B CA 1
ATOM 2275 C C . GLY B 1 31 ? -3.564 24.875 0.633 1 97.25 31 GLY B C 1
ATOM 2276 O O . GLY B 1 31 ? -4.332 25.078 -0.309 1 97.25 31 GLY B O 1
ATOM 2277 N N . SER B 1 32 ? -2.605 24 0.566 1 97.88 32 SER B N 1
ATOM 2278 C CA . SER B 1 32 ? -2.41 23.172 -0.615 1 97.88 32 SER B CA 1
ATOM 2279 C C . SER B 1 32 ? -2.051 21.734 -0.228 1 97.88 32 SER B C 1
ATOM 2281 O O . SER B 1 32 ? -1.664 21.469 0.913 1 97.88 32 SER B O 1
ATOM 2283 N N . ILE B 1 33 ? -2.266 20.844 -1.117 1 98.69 33 ILE B N 1
ATOM 2284 C CA . ILE B 1 33 ? -1.822 19.453 -0.982 1 98.69 33 ILE B CA 1
ATOM 2285 C C . ILE B 1 33 ? -0.599 19.219 -1.865 1 98.69 33 ILE B C 1
ATOM 2287 O O . ILE B 1 33 ? -0.684 19.312 -3.092 1 98.69 33 ILE B O 1
ATOM 2291 N N . VAL B 1 34 ? 0.529 18.922 -1.259 1 98.69 34 VAL B N 1
ATOM 2292 C CA . VAL B 1 34 ? 1.767 18.656 -1.983 1 98.69 34 VAL B CA 1
ATOM 2293 C C . VAL B 1 34 ? 2.113 17.172 -1.874 1 98.69 34 VAL B C 1
ATOM 2295 O O . VAL B 1 34 ? 2.303 16.656 -0.771 1 98.69 34 VAL B O 1
ATOM 2298 N N . GLY B 1 35 ? 2.1 16.5 -3.021 1 98.44 35 GLY B N 1
ATOM 2299 C CA . GLY B 1 35 ? 2.617 15.133 -3.086 1 98.44 35 GLY B CA 1
ATOM 2300 C C . GLY B 1 35 ? 4.125 15.078 -3.244 1 98.44 35 GLY B C 1
ATOM 2301 O O . GLY B 1 35 ? 4.684 15.695 -4.156 1 98.44 35 GLY B O 1
ATOM 2302 N N . TYR B 1 36 ? 4.789 14.445 -2.346 1 98.12 36 TYR B N 1
ATOM 2303 C CA . TYR B 1 36 ? 6.238 14.281 -2.328 1 98.12 36 TYR B CA 1
ATOM 2304 C C . TYR B 1 36 ? 6.629 12.852 -2.672 1 98.12 36 TYR B C 1
ATOM 2306 O O . TYR B 1 36 ? 6.547 11.953 -1.828 1 98.12 36 TYR B O 1
ATOM 2314 N N . ILE B 1 37 ? 7.09 12.609 -3.924 1 97.62 37 ILE B N 1
ATOM 2315 C CA . ILE B 1 37 ? 7.289 11.242 -4.391 1 97.62 37 ILE B CA 1
ATOM 2316 C C . ILE B 1 37 ? 8.734 11.062 -4.844 1 97.62 37 ILE B C 1
ATOM 2318 O O . ILE B 1 37 ? 9.461 12.039 -5.035 1 97.62 37 ILE B O 1
ATOM 2322 N N . GLY B 1 38 ? 9.156 9.852 -4.988 1 95.56 38 GLY B N 1
ATOM 2323 C CA . GLY B 1 38 ? 10.492 9.406 -5.348 1 95.56 38 GLY B CA 1
ATOM 2324 C C . GLY B 1 38 ? 10.711 7.922 -5.109 1 95.56 38 GLY B C 1
ATOM 2325 O O . GLY B 1 38 ? 9.914 7.27 -4.438 1 95.56 38 GLY B O 1
ATOM 2326 N N . PRO B 1 39 ? 11.758 7.375 -5.707 1 92.25 39 PRO B N 1
ATOM 2327 C CA . PRO B 1 39 ? 12.055 5.961 -5.465 1 92.25 39 PRO B CA 1
ATOM 2328 C C . PRO B 1 39 ? 12.359 5.668 -3.998 1 92.25 39 PRO B C 1
ATOM 2330 O O . PRO B 1 39 ? 12.57 6.594 -3.209 1 92.25 39 PRO B O 1
ATOM 2333 N N . ASN B 1 40 ? 12.289 4.383 -3.67 1 87.56 40 ASN B N 1
ATOM 2334 C CA . ASN B 1 40 ? 12.68 3.982 -2.322 1 87.56 40 ASN B CA 1
ATOM 2335 C C . ASN B 1 40 ? 14.117 4.395 -2.01 1 87.56 40 ASN B C 1
ATOM 2337 O O . ASN B 1 40 ? 15.008 4.246 -2.85 1 87.56 40 ASN B O 1
ATOM 2341 N N . GLY B 1 41 ? 14.312 5.004 -0.874 1 86.38 41 GLY B N 1
ATOM 2342 C CA . GLY B 1 41 ? 15.648 5.422 -0.46 1 86.38 41 GLY B CA 1
ATOM 2343 C C . GLY B 1 41 ? 16.031 6.801 -0.973 1 86.38 41 GLY B C 1
ATOM 2344 O O . GLY B 1 41 ? 17.125 7.281 -0.714 1 86.38 41 GLY B O 1
ATOM 2345 N N . ALA B 1 42 ? 15.086 7.43 -1.598 1 91.44 42 ALA B N 1
ATOM 2346 C CA . ALA B 1 42 ? 15.398 8.711 -2.232 1 91.44 42 ALA B CA 1
ATOM 2347 C C . ALA B 1 42 ? 15.57 9.812 -1.19 1 91.44 42 ALA B C 1
ATOM 2349 O O . ALA B 1 42 ? 16.094 10.891 -1.496 1 91.44 42 ALA B O 1
ATOM 2350 N N . GLY B 1 43 ? 15.102 9.562 0.052 1 93.38 43 GLY B N 1
ATOM 2351 C CA . GLY B 1 43 ? 15.25 10.562 1.099 1 93.38 43 GLY B CA 1
ATOM 2352 C C . GLY B 1 43 ? 13.93 11.172 1.53 1 93.38 43 GLY B C 1
ATOM 2353 O O . GLY B 1 43 ? 13.906 12.188 2.229 1 93.38 43 GLY B O 1
ATOM 2354 N N . LYS B 1 44 ? 12.82 10.648 1.12 1 94.75 44 LYS B N 1
ATOM 2355 C CA . LYS B 1 44 ? 11.5 11.195 1.446 1 94.75 44 LYS B CA 1
ATOM 2356 C C . LYS B 1 44 ? 11.289 11.258 2.955 1 94.75 44 LYS B C 1
ATOM 2358 O O . LYS B 1 44 ? 10.977 12.312 3.502 1 94.75 44 LYS B O 1
ATOM 2363 N N . SER B 1 45 ? 11.5 10.109 3.645 1 92.62 45 SER B N 1
ATOM 2364 C CA . SER B 1 45 ? 11.32 10.047 5.09 1 92.62 45 SER B CA 1
ATOM 2365 C C . SER B 1 45 ? 12.328 10.93 5.812 1 92.62 45 SER B C 1
ATOM 2367 O O . SER B 1 45 ? 12.008 11.547 6.828 1 92.62 45 SER B O 1
ATOM 2369 N N . THR B 1 46 ? 13.555 10.977 5.293 1 94.56 46 THR B N 1
ATOM 2370 C CA . THR B 1 46 ? 14.586 11.844 5.855 1 94.56 46 THR B CA 1
ATOM 2371 C C . THR B 1 46 ? 14.156 13.305 5.812 1 94.56 46 THR B C 1
ATOM 2373 O O . THR B 1 46 ? 14.297 14.031 6.797 1 94.56 46 THR B O 1
ATOM 2376 N N . THR B 1 47 ? 13.586 13.68 4.711 1 96.62 47 THR B N 1
ATOM 2377 C CA . THR B 1 47 ? 13.102 15.039 4.539 1 96.62 47 THR B CA 1
ATOM 2378 C C . THR B 1 47 ? 12.023 15.367 5.57 1 96.62 47 THR B C 1
ATOM 2380 O O . THR B 1 47 ? 12.094 16.391 6.246 1 96.62 47 THR B O 1
ATOM 2383 N N . VAL B 1 48 ? 11.078 14.492 5.746 1 94.75 48 VAL B N 1
ATOM 2384 C CA . VAL B 1 48 ? 9.953 14.703 6.652 1 94.75 48 VAL B CA 1
ATOM 2385 C C . VAL B 1 48 ? 10.453 14.773 8.094 1 94.75 48 VAL B C 1
ATOM 2387 O O . VAL B 1 48 ? 10.055 15.656 8.859 1 94.75 48 VAL B O 1
ATOM 2390 N N . LYS B 1 49 ? 11.359 13.953 8.445 1 92.88 49 LYS B N 1
ATOM 2391 C CA . LYS B 1 49 ? 11.906 13.938 9.797 1 92.88 49 LYS B CA 1
ATOM 2392 C C . LYS B 1 49 ? 12.641 15.234 10.117 1 92.88 49 LYS B C 1
ATOM 2394 O O . LYS B 1 49 ? 12.586 15.734 11.242 1 92.88 49 LYS B O 1
ATOM 2399 N N . MET B 1 50 ? 13.32 15.766 9.156 1 94.25 50 MET B N 1
ATOM 2400 C CA . MET B 1 50 ? 14.023 17.031 9.359 1 94.25 50 MET B CA 1
ATOM 2401 C C . MET B 1 50 ? 13.039 18.188 9.531 1 94.25 50 MET B C 1
ATOM 2403 O O . MET B 1 50 ? 13.234 19.062 10.375 1 94.25 50 MET B O 1
ATOM 2407 N N . MET B 1 51 ? 11.961 18.141 8.781 1 93.75 51 MET B N 1
ATOM 2408 C CA . MET B 1 51 ? 10.938 19.172 8.914 1 93.75 51 MET B CA 1
ATOM 2409 C C . MET B 1 51 ? 10.25 19.094 10.273 1 93.75 51 MET B C 1
ATOM 2411 O O . MET B 1 51 ? 9.797 20.109 10.797 1 93.75 51 MET B O 1
ATOM 2415 N N . LEU B 1 52 ? 10.258 17.891 10.844 1 92.88 52 LEU B N 1
ATOM 2416 C CA . LEU B 1 52 ? 9.633 17.688 12.141 1 92.88 52 LEU B CA 1
ATOM 2417 C C . LEU B 1 52 ? 10.617 17.984 13.273 1 92.88 52 LEU B C 1
ATOM 2419 O O . LEU B 1 52 ? 10.242 17.969 14.445 1 92.88 52 LEU B O 1
ATOM 2423 N N . GLY B 1 53 ? 11.875 18.188 12.953 1 91 53 GLY B N 1
ATOM 2424 C CA . GLY B 1 53 ? 12.906 18.453 13.945 1 91 53 GLY B CA 1
ATOM 2425 C C . GLY B 1 53 ? 13.438 17.188 14.594 1 91 53 GLY B C 1
ATOM 2426 O O . GLY B 1 53 ? 14.125 17.25 15.617 1 91 53 GLY B O 1
ATOM 2427 N N . LEU B 1 54 ? 13.125 16.047 14.031 1 89.5 54 LEU B N 1
ATOM 2428 C CA . LEU B 1 54 ? 13.562 14.773 14.586 1 89.5 54 LEU B CA 1
ATOM 2429 C C . LEU B 1 54 ? 14.961 14.414 14.094 1 89.5 54 LEU B C 1
ATOM 2431 O O . LEU B 1 54 ? 15.594 13.5 14.617 1 89.5 54 LEU B O 1
ATOM 2435 N N . MET B 1 55 ? 15.414 15.125 13.094 1 92 55 MET B N 1
ATOM 2436 C CA . MET B 1 55 ? 16.75 14.969 12.508 1 92 55 MET B CA 1
ATOM 2437 C C . MET B 1 55 ? 17.297 16.312 12.055 1 92 55 MET B C 1
ATOM 2439 O O . MET B 1 55 ? 16.562 17.156 11.531 1 92 55 MET B O 1
ATOM 2443 N N . GLN B 1 56 ? 18.594 16.531 12.258 1 93.62 56 GLN B N 1
ATOM 2444 C CA . GLN B 1 56 ? 19.234 17.766 11.836 1 93.62 56 GLN B CA 1
ATOM 2445 C C . GLN B 1 56 ? 19.875 17.609 10.453 1 93.62 56 GLN B C 1
ATOM 2447 O O . GLN B 1 56 ? 20.547 16.609 10.188 1 93.62 56 GLN B O 1
ATOM 2452 N N . PRO B 1 57 ? 19.656 18.547 9.609 1 96.12 57 PRO B N 1
ATOM 2453 C CA . PRO B 1 57 ? 20.406 18.516 8.352 1 96.12 57 PRO B CA 1
ATOM 2454 C C . PRO B 1 57 ? 21.891 18.766 8.547 1 96.12 57 PRO B C 1
ATOM 2456 O O . PRO B 1 57 ? 22.312 19.297 9.578 1 96.12 57 PRO B O 1
ATOM 2459 N N . ASP B 1 58 ? 22.656 18.281 7.59 1 97.38 58 ASP B N 1
ATOM 2460 C CA . ASP B 1 58 ? 24.094 18.531 7.625 1 97.38 58 ASP B CA 1
ATOM 2461 C C . ASP B 1 58 ? 24.422 19.938 7.086 1 97.38 58 ASP B C 1
ATOM 2463 O O . ASP B 1 58 ? 25.469 20.5 7.418 1 97.38 58 ASP B O 1
ATOM 2467 N N . GLY B 1 59 ? 23.594 20.453 6.262 1 97.12 59 GLY B N 1
ATOM 2468 C CA . GLY B 1 59 ? 23.688 21.781 5.691 1 97.12 59 GLY B CA 1
ATOM 2469 C C . GLY B 1 59 ? 22.359 22.359 5.27 1 97.12 59 GLY B C 1
ATOM 2470 O O . GLY B 1 59 ? 21.375 21.625 5.121 1 97.12 59 GLY B O 1
ATOM 2471 N N . GLY B 1 60 ? 22.297 23.641 5.16 1 96.81 60 GLY B N 1
ATOM 2472 C CA . GLY B 1 60 ? 21.078 24.328 4.758 1 96.81 60 GLY B CA 1
ATOM 2473 C C . GLY B 1 60 ? 20.188 24.703 5.93 1 96.81 60 GLY B C 1
ATOM 2474 O O . GLY B 1 60 ? 20.609 24.625 7.086 1 96.81 60 GLY B O 1
ATOM 2475 N N . THR B 1 61 ? 19.047 25.219 5.609 1 96.06 61 THR B N 1
ATOM 2476 C CA . THR B 1 61 ? 18.141 25.672 6.66 1 96.06 61 THR B CA 1
ATOM 2477 C C . THR B 1 61 ? 16.703 25.266 6.352 1 96.06 61 THR B C 1
ATOM 2479 O O . THR B 1 61 ? 16.344 25.094 5.184 1 96.06 61 THR B O 1
ATOM 2482 N N . ILE B 1 62 ? 15.938 25.078 7.422 1 95.81 62 ILE B N 1
ATOM 2483 C CA . ILE B 1 62 ? 14.516 24.781 7.336 1 95.81 62 ILE B CA 1
ATOM 2484 C C . ILE B 1 62 ? 13.727 25.797 8.164 1 95.81 62 ILE B C 1
ATOM 2486 O O . ILE B 1 62 ? 14.078 26.078 9.312 1 95.81 62 ILE B O 1
ATOM 2490 N N . GLU B 1 63 ? 12.727 26.344 7.559 1 95.56 63 GLU B N 1
ATOM 2491 C CA . GLU B 1 63 ? 11.812 27.25 8.258 1 95.56 63 GLU B CA 1
ATOM 2492 C C . GLU B 1 63 ? 10.391 26.703 8.242 1 95.56 63 GLU B C 1
ATOM 2494 O O . GLU B 1 63 ? 9.93 26.188 7.227 1 95.56 63 GLU B O 1
ATOM 2499 N N . LEU B 1 64 ? 9.75 26.781 9.367 1 94.38 64 LEU B N 1
ATOM 2500 C CA . LEU B 1 64 ? 8.336 26.438 9.531 1 94.38 64 LEU B CA 1
ATOM 2501 C C . LEU B 1 64 ? 7.57 27.594 10.164 1 94.38 64 LEU B C 1
ATOM 2503 O O . LEU B 1 64 ? 8.023 28.172 11.156 1 94.38 64 LEU B O 1
ATOM 2507 N N . PHE B 1 65 ? 6.492 27.922 9.547 1 93.56 65 PHE B N 1
ATOM 2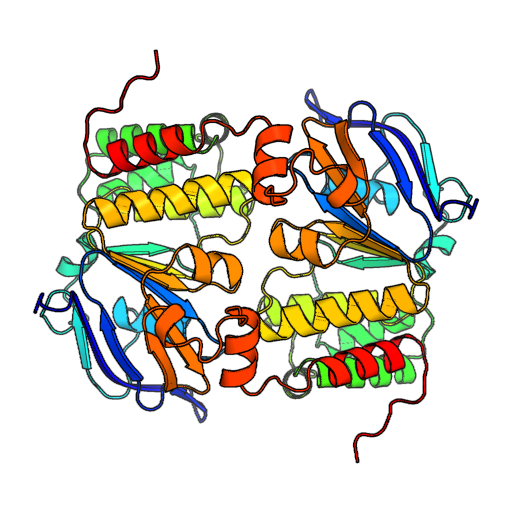508 C CA . PHE B 1 65 ? 5.676 29.031 10.016 1 93.56 65 PHE B CA 1
ATOM 2509 C C . PHE B 1 65 ? 6.504 30.297 10.117 1 93.56 65 PHE B C 1
ATOM 2511 O O . PHE B 1 65 ? 6.391 31.047 11.094 1 93.56 65 PHE B O 1
ATOM 2518 N N . GLY B 1 66 ? 7.426 30.438 9.227 1 90.06 66 GLY B N 1
ATOM 2519 C CA . GLY B 1 66 ? 8.195 31.656 9.102 1 90.06 66 GLY B CA 1
ATOM 2520 C C . GLY B 1 66 ? 9.375 31.719 10.062 1 90.06 66 GLY B C 1
ATOM 2521 O O . GLY B 1 66 ? 10.07 32.75 10.125 1 90.06 66 GLY B O 1
ATOM 2522 N N . GLN B 1 67 ? 9.609 30.688 10.781 1 91.5 67 GLN B N 1
ATOM 2523 C CA . GLN B 1 67 ? 10.695 30.672 11.75 1 91.5 67 GLN B CA 1
ATOM 2524 C C . GLN B 1 67 ? 11.602 29.453 11.547 1 91.5 67 GLN B C 1
ATOM 2526 O O . GLN B 1 67 ? 11.117 28.375 11.203 1 91.5 67 GLN B O 1
ATOM 2531 N N . PRO B 1 68 ? 12.852 29.672 11.812 1 90.5 68 PRO B N 1
ATOM 2532 C CA . PRO B 1 68 ? 13.734 28.5 11.758 1 90.5 68 PRO B CA 1
ATOM 2533 C C . PRO B 1 68 ? 13.383 27.453 12.805 1 90.5 68 PRO B C 1
ATOM 2535 O O . PRO B 1 68 ? 12.977 27.797 13.922 1 90.5 68 PRO B O 1
ATOM 2538 N N . ILE B 1 69 ? 13.477 26.219 12.383 1 86.62 69 ILE B N 1
ATOM 2539 C CA . ILE B 1 69 ? 13.227 25.125 13.32 1 86.62 69 ILE B CA 1
ATOM 2540 C C . ILE B 1 69 ? 14.336 25.094 14.375 1 86.62 69 ILE B C 1
ATOM 2542 O O . ILE B 1 69 ? 15.516 25.172 14.039 1 86.62 69 ILE B O 1
ATOM 2546 N N . LYS B 1 70 ? 13.836 25.25 15.625 1 75.31 70 LYS B N 1
ATOM 2547 C CA . LYS B 1 70 ? 14.789 25.141 16.734 1 75.31 70 LYS B CA 1
ATOM 2548 C C . LYS B 1 70 ? 14.609 23.812 17.469 1 75.31 70 LYS B C 1
ATOM 2550 O O . LYS B 1 70 ? 13.492 23.453 17.859 1 75.31 70 LYS B O 1
ATOM 2555 N N . PRO B 1 71 ? 15.586 23.062 17.531 1 67.62 71 PRO B N 1
ATOM 2556 C CA . PRO B 1 71 ? 15.484 21.75 18.172 1 67.62 71 PRO B CA 1
ATOM 2557 C C . PRO B 1 71 ? 14.789 21.812 19.531 1 67.62 71 PRO B C 1
ATOM 2559 O O . PRO B 1 71 ? 14.055 20.891 19.891 1 67.62 71 PRO B O 1
ATOM 2562 N N . ASN B 1 72 ? 14.828 22.891 20.234 1 69.5 72 ASN B N 1
ATOM 2563 C CA . ASN B 1 72 ? 14.352 22.891 21.625 1 69.5 72 ASN B CA 1
ATOM 2564 C C . ASN B 1 72 ? 13.039 23.656 21.75 1 69.5 72 ASN B C 1
ATOM 2566 O O . ASN B 1 72 ? 12.602 23.953 22.859 1 69.5 72 ASN B O 1
ATOM 2570 N N . ASP B 1 73 ? 12.406 23.953 20.719 1 75.31 73 ASP B N 1
ATOM 2571 C CA . ASP B 1 73 ? 11.125 24.656 20.797 1 75.31 73 ASP B CA 1
ATOM 2572 C C . ASP B 1 73 ? 10 23.781 20.234 1 75.31 73 ASP B C 1
ATOM 2574 O O . ASP B 1 73 ? 9.844 23.656 19.016 1 75.31 73 ASP B O 1
ATOM 2578 N N . PRO B 1 74 ? 9.258 23.219 21.234 1 77.38 74 PRO B N 1
ATOM 2579 C CA . PRO B 1 74 ? 8.188 22.344 20.766 1 77.38 74 PRO B CA 1
ATOM 2580 C C . PRO B 1 74 ? 6.902 23.094 20.422 1 77.38 74 PRO B C 1
ATOM 2582 O O . PRO B 1 74 ? 5.898 22.484 20.047 1 77.38 74 PRO B O 1
ATOM 2585 N N . SER B 1 75 ? 6.941 24.422 20.438 1 80.69 75 SER B N 1
ATOM 2586 C CA . SER B 1 75 ? 5.707 25.188 20.312 1 80.69 75 SER B CA 1
ATOM 2587 C C . SER B 1 75 ? 5.066 24.984 18.938 1 80.69 75 SER B C 1
ATOM 2589 O O . SER B 1 75 ? 3.844 24.891 18.828 1 80.69 75 SER B O 1
ATOM 2591 N N . TYR B 1 76 ? 5.918 24.812 17.906 1 85.69 76 TYR B N 1
ATOM 2592 C CA . TYR B 1 76 ? 5.348 24.688 16.578 1 85.69 76 TYR B CA 1
ATOM 2593 C C . TYR B 1 76 ? 4.762 23.312 16.359 1 85.69 76 TYR B C 1
ATOM 2595 O O . TYR B 1 76 ? 3.939 23.109 15.453 1 85.69 76 TYR B O 1
ATOM 2603 N N . LYS B 1 77 ? 5.109 22.422 17.219 1 87.88 77 LYS B N 1
ATOM 2604 C CA . LYS B 1 77 ? 4.703 21.031 17.016 1 87.88 77 LYS B CA 1
ATOM 2605 C C . LYS B 1 77 ? 3.203 20.859 17.25 1 87.88 77 LYS B C 1
ATOM 2607 O O . LYS B 1 77 ? 2.584 19.938 16.703 1 87.88 77 LYS B O 1
ATOM 2612 N N . ARG B 1 78 ? 2.598 21.781 18 1 91.62 78 ARG B N 1
ATOM 2613 C CA . ARG B 1 78 ? 1.167 21.719 18.281 1 91.62 78 ARG B CA 1
ATOM 2614 C C . ARG B 1 78 ? 0.351 22.047 17.031 1 91.62 78 ARG B C 1
ATOM 2616 O O . ARG B 1 78 ? -0.856 21.797 16.984 1 91.62 78 ARG B O 1
ATOM 2623 N N . ARG B 1 79 ? 1.011 22.594 16.031 1 95.06 79 ARG B N 1
ATOM 2624 C CA . ARG B 1 79 ? 0.327 23 14.812 1 95.06 79 ARG B CA 1
ATOM 2625 C C . ARG B 1 79 ? 0.521 21.969 13.711 1 95.06 79 ARG B C 1
ATOM 2627 O O . ARG B 1 79 ? 0.08 22.172 12.578 1 95.06 79 ARG B O 1
ATOM 2634 N N . ILE B 1 80 ? 1.196 20.859 14.102 1 96.31 80 ILE B N 1
ATOM 2635 C CA . ILE B 1 80 ? 1.584 19.859 13.109 1 96.31 80 ILE B CA 1
ATOM 2636 C C . ILE B 1 80 ? 0.874 18.531 13.391 1 96.31 80 ILE B C 1
ATOM 2638 O O . ILE B 1 80 ? 0.797 18.109 14.547 1 96.31 80 ILE B O 1
ATOM 2642 N N . GLY B 1 81 ? 0.247 17.938 12.375 1 97.5 81 GLY B N 1
ATOM 2643 C CA . GLY B 1 81 ? -0.179 16.547 12.398 1 97.5 81 GLY B CA 1
ATOM 2644 C C . GLY B 1 81 ? 0.75 15.633 11.625 1 97.5 81 GLY B C 1
ATOM 2645 O O . GLY B 1 81 ? 1.118 15.922 10.492 1 97.5 81 GLY B O 1
ATOM 2646 N N . TYR B 1 82 ? 1.124 14.539 12.297 1 96.88 82 TYR B N 1
ATOM 2647 C CA . TYR B 1 82 ? 2.139 13.688 11.688 1 96.88 82 TYR B CA 1
ATOM 2648 C C . TYR B 1 82 ? 1.687 12.234 11.672 1 96.88 82 TYR B C 1
ATOM 2650 O O . TYR B 1 82 ? 1.172 11.727 12.672 1 96.88 82 TYR B O 1
ATOM 2658 N N . VAL B 1 83 ? 1.782 11.625 10.484 1 96.5 83 VAL B N 1
ATOM 2659 C CA . VAL B 1 83 ? 1.642 10.18 10.32 1 96.5 83 VAL B CA 1
ATOM 2660 C C . VAL B 1 83 ? 2.947 9.594 9.797 1 96.5 83 VAL B C 1
ATOM 2662 O O . VAL B 1 83 ? 3.344 9.859 8.656 1 96.5 83 VAL B O 1
ATOM 2665 N N . PRO B 1 84 ? 3.648 8.758 10.594 1 93.25 84 PRO B N 1
ATOM 2666 C CA . PRO B 1 84 ? 4.871 8.109 10.117 1 93.25 84 PRO B CA 1
ATOM 2667 C C . PRO B 1 84 ? 4.59 6.875 9.258 1 93.25 84 PRO B C 1
ATOM 2669 O O . PRO B 1 84 ? 3.488 6.32 9.312 1 93.25 84 PRO B O 1
ATOM 2672 N N . GLU B 1 85 ? 5.559 6.527 8.438 1 86.62 85 GLU B N 1
ATOM 2673 C CA . GLU B 1 85 ? 5.418 5.297 7.668 1 86.62 85 GLU B CA 1
ATOM 2674 C C . GLU B 1 85 ? 5.273 4.086 8.578 1 86.62 85 GLU B C 1
ATOM 2676 O O . GLU B 1 85 ? 4.414 3.227 8.352 1 86.62 85 GLU B O 1
ATOM 2681 N N . SER B 1 86 ? 6.184 3.957 9.508 1 80.69 86 SER B N 1
ATOM 2682 C CA . SER B 1 86 ? 6.109 2.91 10.523 1 80.69 86 SER B CA 1
ATOM 2683 C C . SER B 1 86 ? 6.031 3.506 11.922 1 80.69 86 SER B C 1
ATOM 2685 O O . SER B 1 86 ? 6.816 4.387 12.273 1 80.69 86 SER B O 1
ATOM 2687 N N . ALA B 1 87 ? 4.883 3.203 12.492 1 77.69 87 ALA B N 1
ATOM 2688 C CA . ALA B 1 87 ? 4.75 3.74 13.844 1 77.69 87 ALA B CA 1
ATOM 2689 C C . ALA B 1 87 ? 4.68 2.617 14.875 1 77.69 87 ALA B C 1
ATOM 2691 O O . ALA B 1 87 ? 4.098 1.562 14.617 1 77.69 87 ALA B O 1
ATOM 2692 N N . ASP B 1 88 ? 5.383 2.879 15.953 1 76.81 88 ASP B N 1
ATOM 2693 C CA . ASP B 1 88 ? 5.152 2.051 17.125 1 76.81 88 ASP B CA 1
ATOM 2694 C C . ASP B 1 88 ? 3.986 2.584 17.953 1 76.81 88 ASP B C 1
ATOM 2696 O O . ASP B 1 88 ? 4.062 3.68 18.516 1 76.81 88 ASP B O 1
ATOM 2700 N N . VAL B 1 89 ? 2.912 2.092 17.719 1 80.75 89 VAL B N 1
ATOM 2701 C CA . VAL B 1 89 ? 1.8 2.449 18.594 1 80.75 89 VAL B CA 1
ATOM 2702 C C . VAL B 1 89 ? 1.881 1.643 19.875 1 80.75 89 VAL B C 1
ATOM 2704 O O . VAL B 1 89 ? 2.541 0.603 19.938 1 80.75 89 VAL B O 1
ATOM 2707 N N . PHE B 1 90 ? 1.35 2.143 20.969 1 88.81 90 PHE B N 1
ATOM 2708 C CA . PHE B 1 90 ? 1.301 1.443 22.234 1 88.81 90 PHE B CA 1
ATOM 2709 C C . PHE B 1 90 ? 0.32 0.278 22.188 1 88.81 90 PHE B C 1
ATOM 2711 O O . PHE B 1 90 ? -0.833 0.41 22.594 1 88.81 90 PHE B O 1
ATOM 2718 N N . ASP B 1 91 ? 0.777 -0.835 21.844 1 91.75 91 ASP B N 1
ATOM 2719 C CA . ASP B 1 91 ? -0.026 -2.002 21.484 1 91.75 91 ASP B CA 1
ATOM 2720 C C . ASP B 1 91 ? -0.897 -2.443 22.672 1 91.75 91 ASP B C 1
ATOM 2722 O O . ASP B 1 91 ? -1.955 -3.045 22.469 1 91.75 91 ASP B O 1
ATOM 2726 N N . ALA B 1 92 ? -0.423 -2.129 23.812 1 95 92 ALA B N 1
ATOM 2727 C CA . ALA B 1 92 ? -1.122 -2.594 25 1 95 92 ALA B CA 1
ATOM 2728 C C . ALA B 1 92 ? -2.338 -1.722 25.297 1 95 92 ALA B C 1
ATOM 2730 O O . ALA B 1 92 ? -3.215 -2.111 26.078 1 95 92 ALA B O 1
ATOM 2731 N N . LEU B 1 93 ? -2.449 -0.57 24.719 1 96.69 93 LEU B N 1
ATOM 2732 C CA . LEU B 1 93 ? -3.551 0.356 24.953 1 96.69 93 LEU B CA 1
ATOM 2733 C C . LEU B 1 93 ? -4.699 0.102 23.984 1 96.69 93 LEU B C 1
ATOM 2735 O O . LEU B 1 93 ? -4.5 -0.501 22.922 1 96.69 93 LEU B O 1
ATOM 2739 N N . THR B 1 94 ? -5.84 0.482 24.422 1 97.88 94 THR B N 1
ATOM 2740 C CA . THR B 1 94 ? -6.965 0.558 23.484 1 97.88 94 THR B CA 1
ATOM 2741 C C . THR B 1 94 ? -6.891 1.835 22.656 1 97.88 94 THR B C 1
ATOM 2743 O O . THR B 1 94 ? -6.156 2.764 23 1 97.88 94 THR B O 1
ATOM 2746 N N . ALA B 1 95 ? -7.656 1.859 21.578 1 97.81 95 ALA B N 1
ATOM 2747 C CA . ALA B 1 95 ? -7.746 3.092 20.797 1 97.81 95 ALA B CA 1
ATOM 2748 C C . ALA B 1 95 ? -8.227 4.254 21.656 1 97.81 95 ALA B C 1
ATOM 2750 O O . ALA B 1 95 ? -7.703 5.363 21.578 1 97.81 95 ALA B O 1
ATOM 2751 N N . ARG B 1 96 ? -9.219 3.994 22.5 1 98.12 96 ARG B N 1
ATOM 2752 C CA . ARG B 1 96 ? -9.742 5.004 23.406 1 98.12 96 ARG B CA 1
ATOM 2753 C C . ARG B 1 96 ? -8.625 5.59 24.266 1 98.12 96 ARG B C 1
ATOM 2755 O O . ARG B 1 96 ? -8.477 6.812 24.344 1 98.12 96 ARG B O 1
ATOM 2762 N N . GLU B 1 97 ? -7.891 4.73 24.906 1 97.75 97 GLU B N 1
ATOM 2763 C CA . GLU B 1 97 ? -6.816 5.164 25.797 1 97.75 97 GLU B CA 1
ATOM 2764 C C . GLU B 1 97 ? -5.734 5.922 25.031 1 97.75 97 GLU B C 1
ATOM 2766 O O . GLU B 1 97 ? -5.301 6.992 25.453 1 97.75 97 GLU B O 1
ATOM 2771 N N . TYR B 1 98 ? -5.305 5.387 23.938 1 97.62 98 TYR B N 1
ATOM 2772 C CA . TYR B 1 98 ? -4.227 5.961 23.141 1 97.62 98 TYR B CA 1
ATOM 2773 C C . TYR B 1 98 ? -4.609 7.336 22.609 1 97.62 98 TYR B C 1
ATOM 2775 O O . TYR B 1 98 ? -3.855 8.305 22.766 1 97.62 98 TYR B O 1
ATOM 2783 N N . LEU B 1 99 ? -5.789 7.441 22.016 1 97.81 99 LEU B N 1
ATOM 2784 C CA . LEU B 1 99 ? -6.211 8.688 21.391 1 97.81 99 LEU B CA 1
ATOM 2785 C C . LEU B 1 99 ? -6.527 9.742 22.453 1 97.81 99 LEU B C 1
ATOM 2787 O O . LEU B 1 99 ? -6.309 10.938 22.234 1 97.81 99 LEU B O 1
ATOM 2791 N N . SER B 1 100 ? -7.059 9.273 23.578 1 97.5 100 SER B N 1
ATOM 2792 C CA . SER B 1 100 ? -7.254 10.195 24.703 1 97.5 100 SER B CA 1
ATOM 2793 C C . SER B 1 100 ? -5.93 10.789 25.172 1 97.5 100 SER B C 1
ATOM 2795 O O . SER B 1 100 ? -5.828 11.992 25.391 1 97.5 100 SER B O 1
ATOM 2797 N N . LEU B 1 101 ? -4.977 9.922 25.328 1 96.56 101 LEU B N 1
ATOM 2798 C CA . LEU B 1 101 ? -3.646 10.352 25.734 1 96.56 101 LEU B CA 1
ATOM 2799 C C . LEU B 1 101 ? -3.062 11.344 24.75 1 96.56 101 LEU B C 1
ATOM 2801 O O . LEU B 1 101 ? -2.562 12.406 25.141 1 96.56 101 LEU B O 1
ATOM 2805 N N . ILE B 1 102 ? -3.135 11.039 23.5 1 96.12 102 ILE B N 1
ATOM 2806 C CA . ILE B 1 102 ? -2.592 11.898 22.453 1 96.12 102 ILE B CA 1
ATOM 2807 C C . ILE B 1 102 ? -3.299 13.25 22.469 1 96.12 102 ILE B C 1
ATOM 2809 O O . ILE B 1 102 ? -2.65 14.297 22.422 1 96.12 102 ILE B O 1
ATOM 2813 N N . GLY B 1 103 ? -4.633 13.227 22.516 1 96.56 103 GLY B N 1
ATOM 2814 C CA . GLY B 1 103 ? -5.375 14.477 22.578 1 96.56 103 GLY B CA 1
ATOM 2815 C C . GLY B 1 103 ? -4.945 15.359 23.734 1 96.56 103 GLY B C 1
ATOM 2816 O O . GLY B 1 103 ? -4.809 16.578 23.578 1 96.56 103 GLY B O 1
ATOM 2817 N N . GLN B 1 104 ? -4.684 14.758 24.859 1 96.25 104 GLN B N 1
ATOM 2818 C CA . GLN B 1 104 ? -4.27 15.508 26.047 1 96.25 104 GLN B CA 1
ATOM 2819 C C . GLN B 1 104 ? -2.893 16.125 25.844 1 96.25 104 GLN B C 1
ATOM 2821 O O . GLN B 1 104 ? -2.645 17.25 26.281 1 96.25 104 GLN B O 1
ATOM 2826 N N . LEU B 1 105 ? -2.053 15.438 25.219 1 93.88 105 LEU B N 1
ATOM 2827 C CA . LEU B 1 105 ? -0.716 15.945 24.938 1 93.88 105 LEU B CA 1
ATOM 2828 C C . LEU B 1 105 ? -0.789 17.219 24.094 1 93.88 105 LEU B C 1
ATOM 2830 O O . LEU B 1 105 ? 0.104 18.062 24.156 1 93.88 105 LEU B O 1
ATOM 2834 N N . TYR B 1 106 ? -1.871 17.297 23.344 1 94.38 106 TYR B N 1
ATOM 2835 C CA . TYR B 1 106 ? -2.018 18.469 22.484 1 94.38 106 TYR B CA 1
ATOM 2836 C C . TYR B 1 106 ? -2.984 19.469 23.094 1 94.38 106 TYR B C 1
ATOM 2838 O O . TYR B 1 106 ? -3.469 20.375 22.406 1 94.38 106 TYR B O 1
ATOM 2846 N N . GLY B 1 107 ? -3.416 19.312 24.297 1 92.31 107 GLY B N 1
ATOM 2847 C CA . GLY B 1 107 ? -4.102 20.359 25.031 1 92.31 107 GLY B CA 1
ATOM 2848 C C . GLY B 1 107 ? -5.594 20.109 25.172 1 92.31 107 GLY B C 1
ATOM 2849 O O . GLY B 1 107 ? -6.309 20.922 25.75 1 92.31 107 GLY B O 1
ATOM 2850 N N . LEU B 1 108 ? -6.031 19.031 24.703 1 95.06 108 LEU B N 1
ATOM 2851 C CA . LEU B 1 108 ? -7.441 18.703 24.891 1 95.06 108 LEU B CA 1
ATOM 2852 C C . LEU B 1 108 ? -7.676 18.094 26.266 1 95.06 108 LEU B C 1
ATOM 2854 O O . LEU B 1 108 ? -6.77 17.5 26.844 1 95.06 108 LEU B O 1
ATOM 2858 N N . SER B 1 109 ? -8.883 18.344 26.797 1 96.31 109 SER B N 1
ATOM 2859 C CA . SER B 1 109 ? -9.242 17.562 27.969 1 96.31 109 SER B CA 1
ATOM 2860 C C . SER B 1 109 ? -9.422 16.094 27.625 1 96.31 109 SER B C 1
ATOM 2862 O O . SER B 1 109 ? -9.695 15.75 26.484 1 96.31 109 SER B O 1
ATOM 2864 N N . ALA B 1 110 ? -9.289 15.258 28.578 1 95.19 110 ALA B N 1
ATOM 2865 C CA . ALA B 1 110 ? -9.477 13.82 28.359 1 95.19 110 ALA B CA 1
ATOM 2866 C C . ALA B 1 110 ? -10.859 13.539 27.781 1 95.19 110 ALA B C 1
ATOM 2868 O O . ALA B 1 110 ? -10.984 12.758 26.828 1 95.19 110 ALA B O 1
ATOM 2869 N N . ALA B 1 111 ? -11.82 14.219 28.297 1 95.75 111 ALA B N 1
ATOM 2870 C CA . ALA B 1 111 ? -13.203 14.008 27.859 1 95.75 111 ALA B CA 1
ATOM 2871 C C . ALA B 1 111 ? -13.391 14.453 26.422 1 95.75 111 ALA B C 1
ATOM 2873 O O . ALA B 1 111 ? -14 13.742 25.609 1 95.75 111 ALA B O 1
ATOM 2874 N N . ASP B 1 112 ? -12.898 15.602 26.094 1 95.81 112 ASP B N 1
ATOM 2875 C CA . ASP B 1 112 ? -13.016 16.109 24.734 1 95.81 112 ASP B CA 1
ATOM 2876 C C . ASP B 1 112 ? -12.266 15.219 23.75 1 95.81 112 ASP B C 1
ATOM 2878 O O . ASP B 1 112 ? -12.766 14.938 22.656 1 95.81 112 ASP B O 1
ATOM 2882 N N . ALA B 1 113 ? -11.055 14.852 24.172 1 96.88 113 ALA B N 1
ATOM 2883 C CA . ALA B 1 113 ? -10.242 13.984 23.312 1 96.88 113 ALA B CA 1
ATOM 2884 C C . ALA B 1 113 ? -10.953 12.664 23.031 1 96.88 113 ALA B C 1
ATOM 2886 O O . ALA B 1 113 ? -11.008 12.219 21.891 1 96.88 113 ALA B O 1
ATOM 2887 N N . GLU B 1 114 ? -11.516 12.102 24.047 1 96.94 114 GLU B N 1
ATOM 2888 C CA . GLU B 1 114 ? -12.195 10.812 23.906 1 96.94 114 GLU B CA 1
ATOM 2889 C C . GLU B 1 114 ? -13.43 10.938 23.016 1 96.94 114 GLU B C 1
ATOM 2891 O O . GLU B 1 114 ? -13.656 10.094 22.141 1 96.94 114 GLU B O 1
ATOM 2896 N N . GLN B 1 115 ? -14.219 11.922 23.281 1 96.94 115 GLN B N 1
ATOM 2897 C CA . GLN B 1 115 ? -15.445 12.133 22.516 1 96.94 115 GLN B CA 1
ATOM 2898 C C . GLN B 1 115 ? -15.125 12.367 21.031 1 96.94 115 GLN B C 1
ATOM 2900 O O . GLN B 1 115 ? -15.75 11.758 20.156 1 96.94 115 GLN B O 1
ATOM 2905 N N . LYS B 1 116 ? -14.242 13.258 20.828 1 97.19 116 LYS B N 1
ATOM 2906 C CA . LYS B 1 116 ? -13.82 13.57 19.469 1 97.19 116 LYS B CA 1
ATOM 2907 C C . LYS B 1 116 ? -13.25 12.344 18.766 1 97.19 116 LYS B C 1
ATOM 2909 O O . LYS B 1 116 ? -13.617 12.031 17.641 1 97.19 116 LYS B O 1
ATOM 2914 N N . ALA B 1 117 ? -12.375 11.641 19.438 1 98.19 117 ALA B N 1
ATOM 2915 C CA . ALA B 1 117 ? -11.75 10.438 18.891 1 98.19 117 ALA B CA 1
ATOM 2916 C C . ALA B 1 117 ? -12.789 9.383 18.547 1 98.19 117 ALA B C 1
ATOM 2918 O O . ALA B 1 117 ? -12.727 8.766 17.484 1 98.19 117 ALA B O 1
ATOM 2919 N N . PHE B 1 118 ? -13.703 9.195 19.422 1 98.25 118 PHE B N 1
ATOM 2920 C CA . PHE B 1 118 ? -14.742 8.195 19.219 1 98.25 118 PHE B CA 1
ATOM 2921 C C . PHE B 1 118 ? -15.594 8.547 18 1 98.25 118 PHE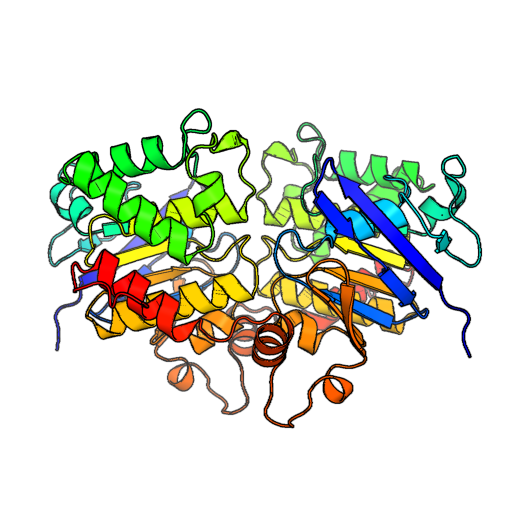 B C 1
ATOM 2923 O O . PHE B 1 118 ? -15.914 7.676 17.188 1 98.25 118 PHE B O 1
ATOM 2930 N N . ALA B 1 119 ? -15.969 9.773 17.906 1 98 119 ALA B N 1
ATOM 2931 C CA . ALA B 1 119 ? -16.766 10.227 16.766 1 98 119 ALA B CA 1
ATOM 2932 C C . ALA B 1 119 ? -16.047 10 15.453 1 98 119 ALA B C 1
ATOM 2934 O O . ALA B 1 119 ? -16.641 9.555 14.469 1 98 119 ALA B O 1
ATOM 2935 N N . LEU B 1 120 ? -14.773 10.336 15.406 1 98.25 120 LEU B N 1
ATOM 2936 C CA . LEU B 1 120 ? -13.969 10.125 14.203 1 98.25 120 LEU B CA 1
ATOM 2937 C C . LEU B 1 120 ? -13.836 8.641 13.891 1 98.25 120 LEU B C 1
ATOM 2939 O O . LEU B 1 120 ? -13.984 8.227 12.742 1 98.25 120 LEU B O 1
ATOM 2943 N N . ALA B 1 121 ? -13.562 7.848 14.922 1 97.94 121 ALA B N 1
ATOM 2944 C CA . ALA B 1 121 ? -13.422 6.402 14.758 1 97.94 121 ALA B CA 1
ATOM 2945 C C . ALA B 1 121 ? -14.703 5.789 14.195 1 97.94 121 ALA B C 1
ATOM 2947 O O . ALA B 1 121 ? -14.648 4.883 13.359 1 97.94 121 ALA B O 1
ATOM 2948 N N . ASP B 1 122 ? -15.773 6.277 14.641 1 97.06 122 ASP B N 1
ATOM 2949 C CA . ASP B 1 122 ? -17.062 5.777 14.172 1 97.06 122 ASP B CA 1
ATOM 2950 C C . ASP B 1 122 ? -17.234 6.004 12.672 1 97.06 122 ASP B C 1
ATOM 2952 O O . ASP B 1 122 ? -17.734 5.129 11.961 1 97.06 122 ASP B O 1
ATOM 2956 N N . LEU B 1 123 ? -16.812 7.102 12.18 1 95.25 123 LEU B N 1
ATOM 2957 C CA . LEU B 1 123 ? -16.984 7.477 10.781 1 95.25 123 LEU B CA 1
ATOM 2958 C C . LEU B 1 123 ? -16.141 6.586 9.875 1 95.25 123 LEU B C 1
ATOM 2960 O O . LEU B 1 123 ? -16.406 6.492 8.672 1 95.25 123 LEU B O 1
ATOM 2964 N N . VAL B 1 124 ? -15.117 5.969 10.438 1 94.38 124 VAL B N 1
ATOM 2965 C CA . VAL B 1 124 ? -14.273 5.086 9.633 1 94.38 124 VAL B CA 1
ATOM 2966 C C . VAL B 1 124 ? -14.469 3.639 10.078 1 94.38 124 VAL B C 1
ATOM 2968 O O . VAL B 1 124 ? -13.562 2.814 9.945 1 94.38 124 VAL B O 1
ATOM 2971 N N . ASN B 1 125 ? -15.547 3.373 10.75 1 91.69 125 ASN B N 1
ATOM 2972 C CA . ASN B 1 125 ? -16.031 2.037 11.078 1 91.69 125 ASN B CA 1
ATOM 2973 C C . ASN B 1 125 ? -15.125 1.341 12.086 1 91.69 125 ASN B C 1
ATOM 2975 O O . ASN B 1 125 ? -14.836 0.151 11.953 1 91.69 125 ASN B O 1
ATOM 2979 N N . LEU B 1 126 ? -14.68 2.113 13.109 1 96.25 126 LEU B N 1
ATOM 2980 C CA . LEU B 1 126 ? -13.852 1.536 14.164 1 96.25 126 LEU B CA 1
ATOM 2981 C C . LEU B 1 126 ? -14.586 1.562 15.5 1 96.25 126 LEU B C 1
ATOM 2983 O O . LEU B 1 126 ? -13.977 1.362 16.547 1 96.25 126 LEU B O 1
ATOM 2987 N N . ARG B 1 127 ? -15.867 1.81 15.453 1 96 127 ARG B N 1
ATOM 2988 C CA . ARG B 1 127 ? -16.656 1.924 16.688 1 96 127 ARG B CA 1
ATOM 2989 C C . ARG B 1 127 ? -16.516 0.669 17.531 1 96 127 ARG B C 1
ATOM 2991 O O . ARG B 1 127 ? -16.188 0.752 18.719 1 96 127 ARG B O 1
ATOM 2998 N N . GLU B 1 128 ? -16.688 -0.466 16.953 1 94.81 128 GLU B N 1
ATOM 2999 C CA . GLU B 1 128 ? -16.734 -1.729 17.672 1 94.81 128 GLU B CA 1
ATOM 3000 C C . GLU B 1 128 ? -15.344 -2.107 18.203 1 94.81 128 GLU B C 1
ATOM 3002 O O . GLU B 1 128 ? -15.227 -2.82 19.203 1 94.81 128 GLU B O 1
ATOM 3007 N N . ALA B 1 129 ? -14.352 -1.598 17.578 1 95.94 129 ALA B N 1
ATOM 3008 C CA . ALA B 1 129 ? -12.992 -1.961 17.953 1 95.94 129 ALA B CA 1
ATOM 3009 C C . ALA B 1 129 ? -12.391 -0.93 18.906 1 95.94 129 ALA B C 1
ATOM 3011 O O . ALA B 1 129 ? -11.305 -1.137 19.453 1 95.94 129 ALA B O 1
ATOM 3012 N N . PHE B 1 130 ? -13.109 0.111 19.188 1 97.88 130 PHE B N 1
ATOM 3013 C CA . PHE B 1 130 ? -12.562 1.297 19.844 1 97.88 130 PHE B CA 1
ATOM 3014 C C . PHE B 1 130 ? -12.039 0.958 21.234 1 97.88 130 PHE B C 1
ATOM 3016 O O . PHE B 1 130 ? -11.094 1.582 21.719 1 97.88 130 PHE B O 1
ATOM 3023 N N . ASP B 1 131 ? -12.602 -0.122 21.844 1 98 131 ASP B N 1
ATOM 3024 C CA . ASP B 1 131 ? -12.219 -0.463 23.203 1 98 131 ASP B CA 1
ATOM 3025 C C . ASP B 1 131 ? -11.383 -1.739 23.25 1 98 131 ASP B C 1
ATOM 3027 O O . ASP B 1 131 ? -11.117 -2.281 24.328 1 98 131 ASP B O 1
ATOM 3031 N N . ARG B 1 132 ? -11.023 -2.205 22.141 1 96.88 132 ARG B N 1
ATOM 3032 C CA . ARG B 1 132 ? -10.109 -3.34 22.062 1 96.88 132 ARG B CA 1
ATOM 3033 C C . ARG B 1 132 ? -8.656 -2.873 22.016 1 96.88 132 ARG B C 1
ATOM 3035 O O . ARG B 1 132 ? -8.375 -1.761 21.562 1 96.88 132 ARG B O 1
ATOM 3042 N N . ARG B 1 133 ? -7.805 -3.734 22.5 1 97 133 ARG B N 1
ATOM 3043 C CA . ARG B 1 133 ? -6.387 -3.393 22.453 1 97 133 ARG B CA 1
ATOM 3044 C C . ARG B 1 133 ? -5.902 -3.268 21.016 1 97 133 ARG B C 1
ATOM 3046 O O . ARG B 1 133 ? -6.285 -4.059 20.141 1 97 133 ARG B O 1
ATOM 3053 N N . ILE B 1 134 ? -4.984 -2.332 20.781 1 96.38 134 ILE B N 1
ATOM 3054 C CA . ILE B 1 134 ? -4.48 -2.041 19.438 1 96.38 134 ILE B CA 1
ATOM 3055 C C . ILE B 1 134 ? -3.67 -3.229 18.922 1 96.38 134 ILE B C 1
ATOM 3057 O O . ILE B 1 134 ? -3.578 -3.447 17.719 1 96.38 134 ILE B O 1
ATOM 3061 N N . SER B 1 135 ? -3.164 -4.043 19.812 1 94.5 135 SER B N 1
ATOM 3062 C CA . SER B 1 135 ? -2.42 -5.242 19.438 1 94.5 135 SER B CA 1
ATOM 3063 C C . SER B 1 135 ? -3.27 -6.176 18.578 1 94.5 135 SER B C 1
ATOM 3065 O O . SER B 1 135 ? -2.736 -6.977 17.812 1 94.5 135 SER B O 1
ATOM 3067 N N . SER B 1 136 ? -4.562 -6.043 18.703 1 92.81 136 SER B N 1
ATOM 3068 C CA . SER B 1 136 ? -5.465 -6.914 17.969 1 92.81 136 SER B CA 1
ATOM 3069 C C . SER B 1 136 ? -5.859 -6.289 16.625 1 92.81 136 SER B C 1
ATOM 3071 O O . SER B 1 136 ? -6.586 -6.898 15.844 1 92.81 136 SER B O 1
ATOM 3073 N N . TYR B 1 137 ? -5.418 -5.098 16.391 1 93.31 137 TYR B N 1
ATOM 3074 C CA . TYR B 1 137 ? -5.824 -4.363 15.188 1 93.31 137 TYR B CA 1
ATOM 3075 C C . TYR B 1 137 ? -5.094 -4.879 13.953 1 93.31 137 TYR B C 1
ATOM 3077 O O . TYR B 1 137 ? -3.936 -5.289 14.039 1 93.31 137 TYR B O 1
ATOM 3085 N N . SER B 1 138 ? -5.82 -4.895 12.883 1 87.31 138 SER B N 1
ATOM 3086 C CA . SER B 1 138 ? -5.168 -5.078 11.594 1 87.31 138 SER B CA 1
ATOM 3087 C C . SER B 1 138 ? -4.289 -3.881 11.242 1 87.31 138 SER B C 1
ATOM 3089 O O . SER B 1 138 ? -4.336 -2.85 11.922 1 87.31 138 SER B O 1
ATOM 3091 N N . LYS B 1 139 ? -3.482 -3.977 10.219 1 85.88 139 LYS B N 1
ATOM 3092 C CA . LYS B 1 139 ? -2.629 -2.895 9.734 1 85.88 139 LYS B CA 1
ATOM 3093 C C . LYS B 1 139 ? -3.455 -1.67 9.359 1 85.88 139 LYS B C 1
ATOM 3095 O O . LYS B 1 139 ? -3.084 -0.54 9.68 1 85.88 139 LYS B O 1
ATOM 3100 N N . GLY B 1 140 ? -4.523 -1.887 8.641 1 91.06 140 GLY B N 1
ATOM 3101 C CA . GLY B 1 140 ? -5.387 -0.79 8.234 1 91.06 140 GLY B CA 1
ATOM 3102 C C . GLY B 1 140 ? -6.027 -0.069 9.406 1 91.06 140 GLY B C 1
ATOM 3103 O O . GLY B 1 140 ? -6.141 1.158 9.398 1 91.06 140 GLY B O 1
ATOM 3104 N N . MET B 1 141 ? -6.457 -0.844 10.383 1 93.12 141 MET B N 1
ATOM 3105 C CA . MET B 1 141 ? -7.047 -0.257 11.578 1 93.12 141 MET B CA 1
ATOM 3106 C C . MET B 1 141 ? -6.035 0.617 12.312 1 93.12 141 MET B C 1
ATOM 3108 O O . MET B 1 141 ? -6.359 1.722 12.75 1 93.12 141 MET B O 1
ATOM 3112 N N . ARG B 1 142 ? -4.859 0.095 12.398 1 94.44 142 ARG B N 1
ATOM 3113 C CA . ARG B 1 142 ? -3.791 0.847 13.047 1 94.44 142 ARG B CA 1
ATOM 3114 C C . ARG B 1 142 ? -3.52 2.156 12.312 1 94.44 142 ARG B C 1
ATOM 3116 O O . ARG B 1 142 ? -3.35 3.203 12.945 1 94.44 142 ARG B O 1
ATOM 3123 N N . GLN B 1 143 ? -3.455 2.031 11.055 1 94.88 143 GLN B N 1
ATOM 3124 C CA . GLN B 1 143 ? -3.219 3.215 10.234 1 94.88 143 GLN B CA 1
ATOM 3125 C C . GLN B 1 143 ? -4.297 4.27 10.469 1 94.88 143 GLN B C 1
ATOM 3127 O O . GLN B 1 143 ? -4 5.465 10.531 1 94.88 143 GLN B O 1
ATOM 3132 N N . LEU B 1 144 ? -5.516 3.861 10.578 1 96.62 144 LEU B N 1
ATOM 3133 C CA . LEU B 1 144 ? -6.621 4.781 10.812 1 96.62 144 LEU B CA 1
ATOM 3134 C C . LEU B 1 144 ? -6.484 5.465 12.172 1 96.62 144 LEU B C 1
ATOM 3136 O O . LEU B 1 144 ? -6.781 6.652 12.305 1 96.62 144 LEU B O 1
ATOM 3140 N N . ILE B 1 145 ? -6.023 4.734 13.141 1 97.06 145 ILE B N 1
ATOM 3141 C CA . ILE B 1 145 ? -5.812 5.305 14.469 1 97.06 145 ILE B CA 1
ATOM 3142 C C . ILE B 1 145 ? -4.73 6.383 14.398 1 97.06 145 ILE B C 1
ATOM 3144 O O . ILE B 1 145 ? -4.859 7.441 15.016 1 97.06 145 ILE B O 1
ATOM 3148 N N . LEU B 1 146 ? -3.707 6.125 13.633 1 97.12 146 LEU B N 1
ATOM 3149 C CA . LEU B 1 146 ? -2.635 7.098 13.469 1 97.12 146 LEU B CA 1
ATOM 3150 C C . LEU B 1 146 ? -3.141 8.352 12.758 1 97.12 146 LEU B C 1
ATOM 3152 O O . LEU B 1 146 ? -2.764 9.469 13.117 1 97.12 146 LEU B O 1
ATOM 3156 N N . ILE B 1 147 ? -3.953 8.141 11.766 1 98 147 ILE B N 1
ATOM 3157 C CA . ILE B 1 147 ? -4.543 9.258 11.031 1 98 147 ILE B CA 1
ATOM 3158 C C . ILE B 1 147 ? -5.395 10.102 11.977 1 98 147 ILE B C 1
ATOM 3160 O O . ILE B 1 147 ? -5.25 11.328 12.023 1 98 147 ILE B O 1
ATOM 3164 N N . ILE B 1 148 ? -6.211 9.438 12.758 1 98.25 148 ILE B N 1
ATOM 3165 C CA . ILE B 1 148 ? -7.062 10.148 13.711 1 98.25 148 ILE B CA 1
ATOM 3166 C C . ILE B 1 148 ? -6.191 10.898 14.711 1 98.25 148 ILE B C 1
ATOM 3168 O O . ILE B 1 148 ? -6.426 12.078 14.992 1 98.25 148 ILE B O 1
ATOM 3172 N N . ALA B 1 149 ? -5.203 10.258 15.234 1 97.5 149 ALA B N 1
ATOM 3173 C CA . ALA B 1 149 ? -4.301 10.859 16.219 1 97.5 149 ALA B CA 1
ATOM 3174 C C . ALA B 1 149 ? -3.66 12.133 15.656 1 97.5 149 ALA B C 1
ATOM 3176 O O . ALA B 1 149 ? -3.496 13.117 16.375 1 97.5 149 ALA B O 1
ATOM 3177 N N . SER B 1 150 ? -3.354 12.078 14.414 1 97.75 150 SER B N 1
ATOM 3178 C CA . SER B 1 150 ? -2.643 13.195 13.797 1 97.75 150 SER B CA 1
ATOM 3179 C C . SER B 1 150 ? -3.566 14.391 13.578 1 97.75 150 SER B C 1
ATOM 3181 O O . SER B 1 150 ? -3.104 15.5 13.305 1 97.75 150 SER B O 1
ATOM 3183 N N . LEU B 1 151 ? -4.875 14.203 13.781 1 98.31 151 LEU B N 1
ATOM 3184 C CA . LEU B 1 151 ? -5.828 15.242 13.398 1 98.31 151 LEU B CA 1
ATOM 3185 C C . LEU B 1 151 ? -6.586 15.75 14.617 1 98.31 151 LEU B C 1
ATOM 3187 O O . LEU B 1 151 ? -7.289 16.766 14.539 1 98.31 151 LEU B O 1
ATOM 3191 N N . LEU B 1 152 ? -6.449 15.117 15.711 1 97.44 152 LEU B N 1
ATOM 3192 C CA . LEU B 1 152 ? -7.254 15.375 16.891 1 97.44 152 LEU B CA 1
ATOM 3193 C C . LEU B 1 152 ? -7.16 16.844 17.297 1 97.44 152 LEU B C 1
ATOM 3195 O O . LEU B 1 152 ? -8.148 17.438 17.734 1 97.44 152 LEU B O 1
ATOM 3199 N N . HIS B 1 153 ? -6.008 17.406 17.156 1 96.44 153 HIS B N 1
ATOM 3200 C CA . HIS B 1 153 ? -5.758 18.734 17.688 1 96.44 153 HIS B CA 1
ATOM 3201 C C . HIS B 1 153 ? -5.934 19.797 16.609 1 96.44 153 HIS B C 1
ATOM 3203 O O . HIS B 1 153 ? -5.527 20.953 16.781 1 96.44 153 HIS B O 1
ATOM 3209 N N . ASN B 1 154 ? -6.445 19.406 15.469 1 97.06 154 ASN B N 1
ATOM 3210 C CA . ASN B 1 154 ? -6.777 20.344 14.391 1 97.06 154 ASN B CA 1
ATOM 3211 C C . ASN B 1 154 ? -5.547 21.109 13.914 1 97.06 154 ASN B C 1
ATOM 3213 O O . ASN B 1 154 ? -5.52 22.344 13.961 1 97.06 154 ASN B O 1
ATOM 3217 N N . PRO B 1 155 ? -4.57 20.422 13.359 1 97.88 155 PRO B N 1
ATOM 3218 C CA . PRO B 1 155 ? -3.299 21.031 12.977 1 97.88 155 PRO B CA 1
ATOM 3219 C C . PRO B 1 155 ? -3.43 21.922 11.742 1 97.88 155 PRO B C 1
ATOM 3221 O O . PRO B 1 155 ? -4.395 21.797 10.984 1 97.88 155 PRO B O 1
ATOM 3224 N N . ASP B 1 156 ? -2.406 22.781 11.578 1 97.56 156 ASP B N 1
ATOM 3225 C CA . ASP B 1 156 ? -2.363 23.688 10.43 1 97.56 156 ASP B CA 1
ATOM 3226 C C . ASP B 1 156 ? -1.709 23.016 9.227 1 97.56 156 ASP B C 1
ATOM 3228 O O . ASP B 1 156 ? -2.025 23.344 8.078 1 97.56 156 ASP B O 1
ATOM 3232 N N . ILE B 1 157 ? -0.822 22.125 9.5 1 98.25 157 ILE B N 1
ATOM 3233 C CA . ILE B 1 157 ? -0.119 21.422 8.438 1 98.25 157 ILE B CA 1
ATOM 3234 C C . ILE B 1 157 ? 0.02 19.953 8.797 1 98.25 157 ILE B C 1
ATOM 3236 O O . ILE B 1 157 ? 0.256 19.609 9.961 1 98.25 157 ILE B O 1
ATOM 3240 N N . LEU B 1 158 ? -0.194 19.094 7.824 1 98.44 158 LEU B N 1
ATOM 3241 C CA . LEU B 1 158 ? -0.036 17.656 7.969 1 98.44 158 LEU B CA 1
ATOM 3242 C C . LEU B 1 158 ? 1.213 17.172 7.242 1 98.44 158 LEU B C 1
ATOM 3244 O O . LEU B 1 158 ? 1.443 17.531 6.086 1 98.44 158 LEU B O 1
ATOM 3248 N N . PHE B 1 159 ? 2.074 16.438 7.945 1 98.12 159 PHE B N 1
ATOM 3249 C CA . PHE B 1 159 ? 3.152 15.656 7.352 1 98.12 159 PHE B CA 1
ATOM 3250 C C . PHE B 1 159 ? 2.834 14.172 7.418 1 98.12 159 PHE B C 1
ATOM 3252 O O . PHE B 1 159 ? 2.986 13.539 8.469 1 98.12 159 PHE B O 1
ATOM 3259 N N . TRP B 1 160 ? 2.379 13.617 6.293 1 97.5 160 TRP B N 1
ATOM 3260 C CA . TRP B 1 160 ? 1.947 12.219 6.25 1 97.5 160 TRP B CA 1
ATOM 3261 C C . TRP B 1 160 ? 2.873 11.391 5.367 1 97.5 160 TRP B C 1
ATOM 3263 O O . TRP B 1 160 ? 3.008 11.656 4.172 1 97.5 160 TRP B O 1
ATOM 3273 N N . ASP B 1 161 ? 3.529 10.43 5.961 1 95.56 161 ASP B N 1
ATOM 3274 C CA . ASP B 1 161 ? 4.43 9.531 5.25 1 95.56 161 ASP B CA 1
ATOM 3275 C C . ASP B 1 161 ? 3.746 8.203 4.938 1 95.56 161 ASP B C 1
ATOM 3277 O O . ASP B 1 161 ? 3.645 7.332 5.801 1 95.56 161 ASP B O 1
ATOM 3281 N N . GLU B 1 162 ? 3.252 8.047 3.686 1 93.06 162 GLU B N 1
ATOM 3282 C CA . GLU B 1 162 ? 2.539 6.871 3.195 1 93.06 162 GLU B CA 1
ATOM 3283 C C . GLU B 1 162 ? 1.296 6.594 4.035 1 93.06 162 GLU B C 1
ATOM 3285 O O . GLU B 1 162 ? 1.108 5.477 4.523 1 93.06 162 GLU B O 1
ATOM 3290 N N . PRO B 1 163 ? 0.437 7.516 4.086 1 95 163 PRO B N 1
ATOM 3291 C CA . PRO B 1 163 ? -0.687 7.43 5.023 1 95 163 PRO B CA 1
ATOM 3292 C C . PRO B 1 163 ? -1.739 6.41 4.59 1 95 163 PRO B C 1
ATOM 3294 O O . PRO B 1 163 ? -2.582 6.008 5.395 1 95 163 PRO B O 1
ATOM 3297 N N . LEU B 1 164 ? -1.718 6.012 3.369 1 92.81 164 LEU B N 1
ATOM 3298 C CA . LEU B 1 164 ? -2.832 5.219 2.857 1 92.81 164 LEU B CA 1
ATOM 3299 C C . LEU B 1 164 ? -2.496 3.732 2.869 1 92.81 164 LEU B C 1
ATOM 3301 O O . LEU B 1 164 ? -3.32 2.902 2.484 1 92.81 164 LEU B O 1
ATOM 3305 N N . ASN B 1 165 ? -1.308 3.428 3.34 1 87.75 165 ASN B N 1
ATOM 3306 C CA . ASN B 1 165 ? -0.849 2.043 3.373 1 87.75 165 ASN B CA 1
ATOM 3307 C C . ASN B 1 165 ? -1.761 1.172 4.23 1 87.75 165 ASN B C 1
ATOM 3309 O O . ASN B 1 165 ? -2.123 1.555 5.344 1 87.75 165 ASN B O 1
ATOM 3313 N N . GLY B 1 166 ? -2.162 0.07 3.656 1 86.75 166 GLY B N 1
ATOM 3314 C CA . GLY B 1 166 ? -2.926 -0.91 4.414 1 86.75 166 GLY B CA 1
ATOM 3315 C C . GLY B 1 166 ? -4.422 -0.656 4.379 1 86.75 166 GLY B C 1
ATOM 3316 O O . GLY B 1 166 ? -5.207 -1.506 4.797 1 86.75 166 GLY B O 1
ATOM 3317 N N . LEU B 1 167 ? -4.84 0.46 3.861 1 91.62 167 LEU B N 1
ATOM 3318 C CA . LEU B 1 167 ? -6.262 0.788 3.799 1 91.62 167 LEU B CA 1
ATOM 3319 C C . LEU B 1 167 ? -6.91 0.162 2.566 1 91.62 167 LEU B C 1
ATOM 3321 O O . LEU B 1 167 ? -6.27 0.033 1.521 1 91.62 167 LEU B O 1
ATOM 3325 N N . ASP B 1 168 ? -8.148 -0.239 2.756 1 91.12 168 ASP B N 1
ATOM 3326 C CA . ASP B 1 168 ? -8.867 -0.732 1.583 1 91.12 168 ASP B CA 1
ATOM 3327 C C . ASP B 1 168 ? -9.352 0.422 0.711 1 91.12 168 ASP B C 1
ATOM 3329 O O . ASP B 1 168 ? -9.219 1.589 1.085 1 91.12 168 ASP B O 1
ATOM 3333 N N . ALA B 1 169 ? -9.914 0.065 -0.405 1 90.69 169 ALA B N 1
ATOM 3334 C CA . ALA B 1 169 ? -10.242 1.043 -1.439 1 90.69 169 ALA B CA 1
ATOM 3335 C C . ALA B 1 169 ? -11.305 2.02 -0.956 1 90.69 169 ALA B C 1
ATOM 3337 O O . ALA B 1 169 ? -11.25 3.213 -1.263 1 90.69 169 ALA B O 1
ATOM 3338 N N . ASN B 1 170 ? -12.297 1.572 -0.225 1 91.38 170 ASN B N 1
ATOM 3339 C CA . ASN B 1 170 ? -13.359 2.43 0.288 1 91.38 170 ASN B CA 1
ATOM 3340 C C . ASN B 1 170 ? -12.82 3.451 1.286 1 91.38 170 ASN B C 1
ATOM 3342 O O . ASN B 1 170 ? -13.141 4.637 1.2 1 91.38 170 ASN B O 1
ATOM 3346 N N . THR B 1 171 ? -12.016 2.969 2.139 1 92.44 171 THR B N 1
ATOM 3347 C CA . THR B 1 171 ? -11.445 3.84 3.16 1 92.44 171 THR B CA 1
ATOM 3348 C C . THR B 1 171 ? -10.484 4.852 2.537 1 92.44 171 THR B C 1
ATOM 3350 O O . THR B 1 171 ? -10.453 6.016 2.945 1 92.44 171 THR B O 1
ATOM 3353 N N . VAL B 1 172 ? -9.703 4.391 1.588 1 92.38 172 VAL B N 1
ATOM 3354 C CA . VAL B 1 172 ? -8.805 5.285 0.869 1 92.38 172 VAL B CA 1
ATOM 3355 C C . VAL B 1 172 ? -9.594 6.461 0.295 1 92.38 172 VAL B C 1
ATOM 3357 O O . VAL B 1 172 ? -9.18 7.617 0.428 1 92.38 172 VAL B O 1
ATOM 3360 N N . LEU B 1 173 ? -10.688 6.168 -0.303 1 91.5 173 LEU B N 1
ATOM 3361 C CA . LEU B 1 173 ? -11.516 7.211 -0.896 1 91.5 173 LEU B CA 1
ATOM 3362 C C . LEU B 1 173 ? -11.984 8.203 0.162 1 91.5 173 LEU B C 1
ATOM 3364 O O . LEU B 1 173 ? -11.945 9.422 -0.064 1 91.5 173 LEU B O 1
ATOM 3368 N N . VAL B 1 174 ? -12.383 7.762 1.305 1 93.88 174 VAL B N 1
ATOM 3369 C CA . VAL B 1 174 ? -12.82 8.633 2.391 1 93.88 174 VAL B CA 1
ATOM 3370 C C . VAL B 1 174 ? -11.672 9.539 2.826 1 93.88 174 VAL B C 1
ATOM 3372 O O . VAL B 1 174 ? -11.852 10.75 2.975 1 93.88 174 VAL B O 1
ATOM 3375 N N . ILE B 1 175 ? -10.523 8.961 3.01 1 96.25 175 ILE B N 1
ATOM 3376 C CA . ILE B 1 175 ? -9.375 9.719 3.494 1 96.25 175 ILE B CA 1
ATOM 3377 C C . ILE B 1 175 ? -8.945 10.734 2.439 1 96.25 175 ILE B C 1
ATOM 3379 O O . ILE B 1 175 ? -8.57 11.859 2.775 1 96.25 175 ILE B O 1
ATOM 3383 N N . GLU B 1 176 ? -8.977 10.367 1.186 1 95.44 176 GLU B N 1
ATOM 3384 C CA . GLU B 1 176 ? -8.703 11.32 0.115 1 95.44 176 GLU B CA 1
ATOM 3385 C C . GLU B 1 176 ? -9.625 12.531 0.211 1 95.44 176 GLU B C 1
ATOM 3387 O O . GLU B 1 176 ? -9.172 13.672 0.102 1 95.44 176 GLU B O 1
ATOM 3392 N N . GLU B 1 177 ? -10.852 12.266 0.394 1 96.69 177 GLU B N 1
ATOM 3393 C CA . GLU B 1 177 ? -11.844 13.336 0.468 1 96.69 177 GLU B CA 1
ATOM 3394 C C . GLU B 1 177 ? -11.664 14.172 1.735 1 96.69 177 GLU B C 1
ATOM 3396 O O . GLU B 1 177 ? -11.883 15.383 1.726 1 96.69 177 GLU B O 1
ATOM 3401 N N . VAL B 1 178 ? -11.297 13.508 2.785 1 97.88 178 VAL B N 1
ATOM 3402 C CA . VAL B 1 178 ? -10.977 14.219 4.016 1 97.88 178 VAL B CA 1
ATOM 3403 C C . VAL B 1 178 ? -9.836 15.203 3.758 1 97.88 178 VAL B C 1
ATOM 3405 O O . VAL B 1 178 ? -9.914 16.375 4.145 1 97.88 178 VAL B O 1
ATOM 3408 N N . LEU B 1 179 ? -8.797 14.758 3.09 1 98.38 179 LEU B N 1
ATOM 3409 C CA . LEU B 1 179 ? -7.652 15.609 2.797 1 98.38 179 LEU B CA 1
ATOM 3410 C C . LEU B 1 179 ? -8.062 16.781 1.912 1 98.38 179 LEU B C 1
ATOM 3412 O O . LEU B 1 179 ? -7.621 17.906 2.131 1 98.38 179 LEU B O 1
ATOM 3416 N N . GLN B 1 180 ? -8.883 16.516 0.973 1 98.12 180 GLN B N 1
ATOM 3417 C CA . GLN B 1 180 ? -9.359 17.578 0.094 1 98.12 180 GLN B CA 1
ATOM 3418 C C . GLN B 1 180 ? -10.156 18.609 0.873 1 98.12 180 GLN B C 1
ATOM 3420 O O . GLN B 1 180 ? -9.969 19.812 0.689 1 98.12 180 GLN B O 1
ATOM 3425 N N . ASP B 1 181 ? -11.023 18.109 1.697 1 98.06 181 ASP B N 1
ATOM 3426 C CA . ASP B 1 181 ? -11.852 19.016 2.492 1 98.06 181 ASP B CA 1
ATOM 3427 C C . ASP B 1 181 ? -11 19.828 3.465 1 98.06 181 ASP B C 1
ATOM 3429 O O . ASP B 1 181 ? -11.234 21.016 3.662 1 98.06 181 ASP B O 1
ATOM 3433 N N . LEU B 1 182 ? -10.055 19.219 4.094 1 98.38 182 LEU B N 1
ATOM 3434 C CA . LEU B 1 182 ? -9.133 19.922 4.973 1 98.38 182 LEU B CA 1
ATOM 3435 C C . LEU B 1 182 ? -8.406 21.031 4.215 1 98.38 182 LEU B C 1
ATOM 3437 O O . LEU B 1 182 ? -8.312 22.156 4.699 1 98.38 182 LEU B O 1
ATOM 3441 N N . ARG B 1 183 ? -7.883 20.719 3.064 1 98.19 183 ARG B N 1
ATOM 3442 C CA . ARG B 1 183 ? -7.234 21.719 2.217 1 98.19 183 ARG B CA 1
ATOM 3443 C C . ARG B 1 183 ? -8.18 22.875 1.9 1 98.19 183 ARG B C 1
ATOM 3445 O O . ARG B 1 183 ? -7.805 24.031 2.016 1 98.19 183 ARG B O 1
ATOM 3452 N N . ASP B 1 184 ? -9.406 22.531 1.538 1 97.56 184 ASP B N 1
ATOM 3453 C CA . ASP B 1 184 ? -10.391 23.547 1.159 1 97.56 184 ASP B CA 1
ATOM 3454 C C . ASP B 1 184 ? -10.711 24.469 2.336 1 97.56 184 ASP B C 1
ATOM 3456 O O . ASP B 1 184 ? -11.172 25.594 2.145 1 97.56 184 ASP B O 1
ATOM 3460 N N . ARG B 1 185 ? -10.398 23.969 3.498 1 96.81 185 ARG B N 1
ATOM 3461 C CA . ARG B 1 185 ? -10.633 24.766 4.695 1 96.81 185 ARG B CA 1
ATOM 3462 C C . ARG B 1 185 ? -9.344 25.438 5.172 1 96.81 185 ARG B C 1
ATOM 3464 O O . ARG B 1 185 ? -9.266 25.891 6.312 1 96.81 185 ARG B O 1
ATOM 3471 N N . GLY B 1 186 ? -8.344 25.359 4.445 1 97 186 GLY B N 1
ATOM 3472 C CA . GLY B 1 186 ? -7.156 26.156 4.68 1 97 186 GLY B CA 1
ATOM 3473 C C . GLY B 1 186 ? -5.992 25.359 5.234 1 97 186 GLY B C 1
ATOM 3474 O O . GLY B 1 186 ? -4.914 25.922 5.469 1 97 186 GLY B O 1
ATOM 3475 N N . LYS B 1 187 ? -6.145 24.062 5.469 1 98.38 187 LYS B N 1
ATOM 3476 C CA . LYS B 1 187 ? -5.055 23.25 5.988 1 98.38 187 LYS B CA 1
ATOM 3477 C C . LYS B 1 187 ? -4.051 22.906 4.887 1 98.38 187 LYS B C 1
ATOM 3479 O O . LYS B 1 187 ? -4.414 22.828 3.711 1 98.38 187 LYS B O 1
ATOM 3484 N N . THR B 1 188 ? -2.816 22.766 5.285 1 98.56 188 THR B N 1
ATOM 3485 C CA . THR B 1 188 ? -1.741 22.391 4.375 1 98.56 188 THR B CA 1
ATOM 3486 C C . THR B 1 188 ? -1.37 20.922 4.555 1 98.56 188 THR B C 1
ATOM 3488 O O . THR B 1 188 ? -1.259 20.438 5.68 1 98.56 188 THR B O 1
ATOM 3491 N N . ILE B 1 189 ? -1.242 20.234 3.432 1 98.69 189 ILE B N 1
ATOM 3492 C CA . ILE B 1 189 ? -0.926 18.812 3.496 1 98.69 189 ILE B CA 1
ATOM 3493 C C . ILE B 1 189 ? 0.338 18.516 2.689 1 98.69 189 ILE B C 1
ATOM 3495 O O . ILE B 1 189 ? 0.445 18.922 1.529 1 98.69 189 ILE B O 1
ATOM 3499 N N . PHE B 1 190 ? 1.328 17.953 3.289 1 98.69 190 PHE B N 1
ATOM 3500 C CA . PHE B 1 190 ? 2.541 17.422 2.678 1 98.69 190 PHE B CA 1
ATOM 3501 C C . PHE B 1 190 ? 2.652 15.914 2.914 1 98.69 190 PHE B C 1
ATOM 3503 O O . PHE B 1 190 ? 2.869 15.477 4.047 1 98.69 190 PHE B O 1
ATOM 3510 N N . TYR B 1 191 ? 2.525 15.117 1.783 1 97.88 191 TYR B N 1
ATOM 3511 C CA . TYR B 1 191 ? 2.482 13.68 2.016 1 97.88 191 TYR B CA 1
ATOM 3512 C C . TYR B 1 191 ? 3.268 12.93 0.946 1 97.88 191 TYR B C 1
ATOM 3514 O O . TYR B 1 191 ? 3.451 13.43 -0.165 1 97.88 191 TYR B O 1
ATOM 3522 N N . SER B 1 192 ? 3.809 11.805 1.328 1 96.25 192 SER B N 1
ATOM 3523 C CA . SER B 1 192 ? 4.453 10.891 0.393 1 96.25 192 SER B CA 1
ATOM 3524 C C . SER B 1 192 ? 3.547 9.711 0.062 1 96.25 192 SER B C 1
ATOM 3526 O O . SER B 1 192 ? 2.639 9.383 0.83 1 96.25 192 SER B O 1
ATOM 3528 N N . SER B 1 193 ? 3.717 9.133 -1.1 1 93.19 193 SER B N 1
ATOM 3529 C CA . SER B 1 193 ? 2.988 7.934 -1.503 1 93.19 193 SER B CA 1
ATOM 3530 C C . SER B 1 193 ? 3.686 7.227 -2.66 1 93.19 193 SER B C 1
ATOM 3532 O O . SER B 1 193 ? 4.301 7.875 -3.51 1 93.19 193 SER B O 1
ATOM 3534 N N . HIS B 1 194 ? 3.459 5.938 -2.676 1 89.62 194 HIS B N 1
ATOM 3535 C CA . HIS B 1 194 ? 3.922 5.156 -3.816 1 89.62 194 HIS B CA 1
ATOM 3536 C C . HIS B 1 194 ? 2.793 4.91 -4.812 1 89.62 194 HIS B C 1
ATOM 3538 O O . HIS B 1 194 ? 3.014 4.34 -5.883 1 89.62 194 HIS B O 1
ATOM 3544 N N . ILE B 1 195 ? 1.66 5.297 -4.52 1 90.5 195 ILE B N 1
ATOM 3545 C CA . ILE B 1 195 ? 0.504 5.148 -5.395 1 90.5 195 ILE B CA 1
ATOM 3546 C C . ILE B 1 195 ? 0.329 6.406 -6.238 1 90.5 195 ILE B C 1
ATOM 3548 O O . ILE B 1 195 ? -0.396 7.324 -5.852 1 90.5 195 ILE B O 1
ATOM 3552 N N . LEU B 1 196 ? 0.825 6.402 -7.395 1 93.25 196 LEU B N 1
ATOM 3553 C CA . LEU B 1 196 ? 0.978 7.617 -8.188 1 93.25 196 LEU B CA 1
ATOM 3554 C C . LEU B 1 196 ? -0.37 8.086 -8.727 1 93.25 196 LEU B C 1
ATOM 3556 O O . LEU B 1 196 ? -0.592 9.289 -8.883 1 93.25 196 LEU B O 1
ATOM 3560 N N . ASP B 1 197 ? -1.26 7.152 -8.914 1 91.31 197 ASP B N 1
ATOM 3561 C CA . ASP B 1 197 ? -2.588 7.555 -9.367 1 91.31 197 ASP B CA 1
ATOM 3562 C C . ASP B 1 197 ? -3.293 8.414 -8.32 1 91.31 197 ASP B C 1
ATOM 3564 O O . ASP B 1 197 ? -3.988 9.367 -8.664 1 91.31 197 ASP B O 1
ATOM 3568 N N . VAL B 1 198 ? -3.111 8.055 -7.129 1 91.69 198 VAL B N 1
ATOM 3569 C CA . VAL B 1 198 ? -3.699 8.836 -6.043 1 91.69 198 VAL B CA 1
ATOM 3570 C C . VAL B 1 198 ? -3.008 10.195 -5.945 1 91.69 198 VAL B C 1
ATOM 3572 O O . VAL B 1 198 ? -3.67 11.227 -5.805 1 91.69 198 VAL B O 1
ATOM 3575 N N . VAL B 1 199 ? -1.721 10.188 -6.066 1 96.19 199 VAL B N 1
ATOM 3576 C CA . VAL B 1 199 ? -0.95 11.422 -6 1 96.19 199 VAL B CA 1
ATOM 3577 C C . VAL B 1 199 ? -1.408 12.383 -7.098 1 96.19 199 VAL B C 1
ATOM 3579 O O . VAL B 1 199 ? -1.638 13.562 -6.844 1 96.19 199 VAL B O 1
ATOM 3582 N N . GLN B 1 200 ? -1.527 11.82 -8.258 1 95.38 200 GLN B N 1
ATOM 3583 C CA . GLN B 1 200 ? -1.917 12.641 -9.398 1 95.38 200 GLN B CA 1
ATOM 3584 C C . GLN B 1 200 ? -3.289 13.266 -9.188 1 95.38 200 GLN B C 1
ATOM 3586 O O . GLN B 1 200 ? -3.502 14.438 -9.516 1 95.38 200 GLN B O 1
ATOM 3591 N N . LYS B 1 201 ? -4.172 12.547 -8.656 1 93.12 201 LYS B N 1
ATOM 3592 C CA . LYS B 1 201 ? -5.555 12.984 -8.469 1 93.12 201 LYS B CA 1
ATOM 3593 C C . LYS B 1 201 ? -5.672 13.945 -7.289 1 93.12 201 LYS B C 1
ATOM 3595 O O . LYS B 1 201 ? -6.406 14.938 -7.363 1 93.12 201 LYS B O 1
ATOM 3600 N N . LEU B 1 202 ? -4.941 13.766 -6.285 1 96.5 202 LEU B N 1
ATOM 3601 C CA . LEU B 1 202 ? -5.176 14.398 -4.992 1 96.5 202 LEU B CA 1
ATOM 3602 C C . LEU B 1 202 ? -4.328 15.656 -4.84 1 96.5 202 LEU B C 1
ATOM 3604 O O . LEU B 1 202 ? -4.734 16.609 -4.168 1 96.5 202 LEU B O 1
ATOM 3608 N N . SER B 1 203 ? -3.189 15.695 -5.465 1 98.25 203 SER B N 1
ATOM 3609 C CA . SER B 1 203 ? -2.201 16.719 -5.148 1 98.25 203 SER B CA 1
ATOM 3610 C C . SER B 1 203 ? -2.393 17.953 -6.02 1 98.25 203 SER B C 1
ATOM 3612 O O . SER B 1 203 ? -2.645 17.844 -7.219 1 98.25 203 SER B O 1
ATOM 3614 N N . ASP B 1 204 ? -2.295 19.125 -5.422 1 98.12 204 ASP B N 1
ATOM 3615 C CA . ASP B 1 204 ? -2.244 20.391 -6.164 1 98.12 204 ASP B CA 1
ATOM 3616 C C . ASP B 1 204 ? -0.885 20.578 -6.832 1 98.12 204 ASP B C 1
ATOM 3618 O O . ASP B 1 204 ? -0.786 21.219 -7.875 1 98.12 204 ASP B O 1
ATOM 3622 N N . ARG B 1 205 ? 0.053 20.141 -6.129 1 98.12 205 ARG B N 1
ATOM 3623 C CA . ARG B 1 205 ? 1.453 20.234 -6.527 1 98.12 205 ARG B CA 1
ATOM 3624 C C . ARG B 1 205 ? 2.207 18.953 -6.203 1 98.12 205 ARG B C 1
ATOM 3626 O O . ARG B 1 205 ? 1.916 18.281 -5.207 1 98.12 205 ARG B O 1
ATOM 3633 N N . ILE B 1 206 ? 3.125 18.578 -7.109 1 98.31 206 ILE B N 1
ATOM 3634 C CA . ILE B 1 206 ? 3.904 17.359 -6.938 1 98.31 206 ILE B CA 1
ATOM 3635 C C . ILE B 1 206 ? 5.395 17.688 -6.965 1 98.31 206 ILE B C 1
ATOM 3637 O O . ILE B 1 206 ? 5.855 18.438 -7.84 1 98.31 206 ILE B O 1
ATOM 3641 N N . ILE B 1 207 ? 6.117 17.25 -6 1 98.38 207 ILE B N 1
ATOM 3642 C CA . ILE B 1 207 ? 7.57 17.328 -5.945 1 98.38 207 ILE B CA 1
ATOM 3643 C C . ILE B 1 207 ? 8.172 15.938 -6.113 1 98.38 207 ILE B C 1
ATOM 3645 O O . ILE B 1 207 ? 7.859 15.016 -5.352 1 98.38 207 ILE B O 1
ATOM 3649 N N . VAL B 1 208 ? 8.992 15.758 -7.125 1 97.75 208 VAL B N 1
ATOM 3650 C CA . VAL B 1 208 ? 9.633 14.469 -7.387 1 97.75 208 VAL B CA 1
ATOM 3651 C C . VAL B 1 208 ? 11.094 14.523 -6.938 1 97.75 208 VAL B C 1
ATOM 3653 O O . VAL B 1 208 ? 11.852 15.383 -7.379 1 97.75 208 VAL B O 1
ATOM 3656 N N . LEU B 1 209 ? 11.414 13.641 -6.066 1 97.44 209 LEU B N 1
ATOM 3657 C CA . LEU B 1 209 ? 12.773 13.508 -5.555 1 97.44 209 LEU B CA 1
ATOM 3658 C C . LEU B 1 209 ? 13.492 12.344 -6.227 1 97.44 209 LEU B C 1
ATOM 3660 O O . LEU B 1 209 ? 12.938 11.25 -6.352 1 97.44 209 LEU B O 1
ATOM 3664 N N . ASN B 1 210 ? 14.633 12.617 -6.711 1 95.75 210 ASN B N 1
ATOM 3665 C CA . ASN B 1 210 ? 15.484 11.578 -7.285 1 95.75 210 ASN B CA 1
ATOM 3666 C C . ASN B 1 210 ? 16.953 11.852 -7.008 1 95.75 210 ASN B C 1
ATOM 3668 O O . ASN B 1 210 ? 17.453 12.953 -7.27 1 95.75 210 ASN B O 1
ATOM 3672 N N . ASP B 1 211 ? 17.609 10.867 -6.496 1 92.56 211 ASP B N 1
ATOM 3673 C CA . ASP B 1 211 ? 19.047 10.93 -6.215 1 92.56 211 ASP B CA 1
ATOM 3674 C C . ASP B 1 211 ? 19.391 12.18 -5.406 1 92.56 211 ASP B C 1
ATOM 3676 O O . ASP B 1 211 ? 20.312 12.914 -5.754 1 92.56 211 ASP B O 1
ATOM 3680 N N . GLY B 1 212 ? 18.531 12.484 -4.438 1 93.88 212 GLY B N 1
ATOM 3681 C CA . GLY B 1 212 ? 18.797 13.508 -3.445 1 93.88 212 GLY B CA 1
ATOM 3682 C C . GLY B 1 212 ? 18.469 14.906 -3.93 1 93.88 212 GLY B C 1
ATOM 3683 O O . GLY B 1 212 ? 18.781 15.891 -3.254 1 93.88 212 GLY B O 1
ATOM 3684 N N . MET B 1 213 ? 17.844 15 -5.082 1 96.06 213 MET B N 1
ATOM 3685 C CA . MET B 1 213 ? 17.516 16.297 -5.664 1 96.06 213 MET B CA 1
ATOM 3686 C C . MET B 1 213 ? 16.078 16.328 -6.141 1 96.06 213 MET B C 1
ATOM 3688 O O . MET B 1 213 ? 15.492 15.289 -6.457 1 96.06 213 MET B O 1
ATOM 3692 N N . VAL B 1 214 ? 15.555 17.531 -6.152 1 97.81 214 VAL B N 1
ATOM 3693 C CA . VAL B 1 214 ? 14.25 17.719 -6.77 1 97.81 214 VAL B CA 1
ATOM 3694 C C . VAL B 1 214 ? 14.391 17.75 -8.289 1 97.81 214 VAL B C 1
ATOM 3696 O O . VAL B 1 214 ? 15.094 18.594 -8.844 1 97.81 214 VAL B O 1
ATOM 3699 N N . VAL B 1 215 ? 13.703 16.875 -8.969 1 97.12 215 VAL B N 1
ATOM 3700 C CA . VAL B 1 215 ? 13.875 16.766 -10.414 1 97.12 215 VAL B CA 1
ATOM 3701 C C . VAL B 1 215 ? 12.625 17.281 -11.125 1 97.12 215 VAL B C 1
ATOM 3703 O O . VAL B 1 215 ? 12.641 17.516 -12.328 1 97.12 215 VAL B O 1
ATOM 3706 N N . ALA B 1 216 ? 11.562 17.453 -10.43 1 97.06 216 ALA B N 1
ATOM 3707 C CA . ALA B 1 216 ? 10.344 18.094 -10.914 1 97.06 216 ALA B CA 1
ATOM 3708 C C . ALA B 1 216 ? 9.555 18.719 -9.758 1 97.06 216 ALA B C 1
ATOM 3710 O O . ALA B 1 216 ? 9.57 18.203 -8.641 1 97.06 216 ALA B O 1
ATOM 3711 N N . ASP B 1 217 ? 8.922 19.781 -10.047 1 97.69 217 ASP B N 1
ATOM 3712 C CA . ASP B 1 217 ? 8.195 20.516 -9.023 1 97.69 217 ASP B CA 1
ATOM 3713 C C . ASP B 1 217 ? 7.125 21.406 -9.656 1 97.69 217 ASP B C 1
ATOM 3715 O O . ASP B 1 217 ? 7.445 22.406 -10.312 1 97.69 217 ASP B O 1
ATOM 3719 N N . GLY B 1 218 ? 5.855 21.047 -9.375 1 97.12 218 GLY B N 1
ATOM 3720 C CA . GLY B 1 218 ? 4.758 21.859 -9.898 1 97.12 218 GLY B CA 1
ATOM 3721 C C . GLY B 1 218 ? 3.465 21.078 -10.047 1 97.12 218 GLY B C 1
ATOM 3722 O O . GLY B 1 218 ? 3.406 19.891 -9.695 1 97.12 218 GLY B O 1
ATOM 3723 N N . PRO B 1 219 ? 2.357 21.781 -10.375 1 96.62 219 PRO B N 1
ATOM 3724 C CA . PRO B 1 219 ? 1.154 21.031 -10.75 1 96.62 219 PRO B CA 1
ATOM 3725 C C . PRO B 1 219 ? 1.425 19.969 -11.812 1 96.62 219 PRO B C 1
ATOM 3727 O O . PRO B 1 219 ? 2.295 20.156 -12.672 1 96.62 219 PRO B O 1
ATOM 3730 N N . PHE B 1 220 ? 0.684 18.906 -11.727 1 95.88 220 PHE B N 1
ATOM 3731 C CA . PHE B 1 220 ? 0.907 17.812 -12.656 1 95.88 220 PHE B CA 1
ATOM 3732 C C . PHE B 1 220 ? 0.88 18.297 -14.102 1 95.88 220 PHE B C 1
ATOM 3734 O O . PHE B 1 220 ? 1.75 17.938 -14.898 1 95.88 220 PHE B O 1
ATOM 3741 N N . LYS B 1 221 ? -0.044 19.094 -14.422 1 93.06 221 LYS B N 1
ATOM 3742 C CA . LYS B 1 221 ? -0.208 19.594 -15.789 1 93.06 221 LYS B CA 1
ATOM 3743 C C . LYS B 1 221 ? 1.03 20.344 -16.25 1 93.06 221 LYS B C 1
ATOM 3745 O O . LYS B 1 221 ? 1.361 20.344 -17.438 1 93.06 221 LYS B O 1
ATOM 3750 N N . SER B 1 222 ? 1.715 20.953 -15.32 1 93.69 222 SER B N 1
ATOM 3751 C CA . SER B 1 222 ? 2.881 21.766 -15.648 1 93.69 222 SER B CA 1
ATOM 3752 C C . SER B 1 222 ? 4.129 20.891 -15.805 1 93.69 222 SER B C 1
ATOM 3754 O O . SER B 1 222 ? 5.031 21.234 -16.578 1 93.69 222 SER B O 1
ATOM 3756 N N . ILE B 1 223 ? 4.09 19.766 -15.078 1 93.12 223 ILE B N 1
ATOM 3757 C CA . ILE B 1 223 ? 5.305 18.953 -15.117 1 93.12 223 ILE B CA 1
ATOM 3758 C C . ILE B 1 223 ? 5.164 17.859 -16.172 1 93.12 223 ILE B C 1
ATOM 3760 O O . ILE B 1 223 ? 6.16 17.281 -16.609 1 93.12 223 ILE B O 1
ATOM 3764 N N . ALA B 1 224 ? 3.934 17.609 -16.547 1 89.12 224 ALA B N 1
ATOM 3765 C CA . ALA B 1 224 ? 3.68 16.672 -17.625 1 89.12 224 ALA B CA 1
ATOM 3766 C C . ALA B 1 224 ? 3.934 17.297 -18.984 1 89.12 224 ALA B C 1
ATOM 3768 O O . ALA B 1 224 ? 3.367 18.344 -19.312 1 89.12 224 ALA B O 1
ATOM 3769 N N . LYS B 1 225 ? 4.914 17 -19.719 1 77.31 225 LYS B N 1
ATOM 3770 C CA . LYS B 1 225 ? 5.301 17.594 -21 1 77.31 225 LYS B CA 1
ATOM 3771 C C . LYS B 1 225 ? 4.289 17.266 -22.094 1 77.31 225 LYS B C 1
ATOM 3773 O O . LYS B 1 225 ? 4.02 18.094 -22.969 1 77.31 225 LYS B O 1
ATOM 3778 N N . GLU B 1 226 ? 3.727 16.078 -22.047 1 79.06 226 GLU B N 1
ATOM 3779 C CA . GLU B 1 226 ? 2.766 15.633 -23.047 1 79.06 226 GLU B CA 1
ATOM 3780 C C . GLU B 1 226 ? 1.386 15.422 -22.438 1 79.06 226 GLU B C 1
ATOM 3782 O O . GLU B 1 226 ? 1.272 15 -21.281 1 79.06 226 GLU B O 1
ATOM 3787 N N . ALA B 1 227 ? 0.439 15.773 -23.219 1 72.44 227 ALA B N 1
ATOM 3788 C CA . ALA B 1 227 ? -0.945 15.719 -22.75 1 72.44 227 ALA B CA 1
ATOM 3789 C C . ALA B 1 227 ? -1.35 14.289 -22.406 1 72.44 227 ALA B C 1
ATOM 3791 O O . ALA B 1 227 ? -2.115 14.062 -21.453 1 72.44 227 ALA B O 1
ATOM 3792 N N . ASP B 1 228 ? -0.928 13.344 -23.031 1 81.94 228 ASP B N 1
ATOM 3793 C CA . ASP B 1 228 ? -1.393 11.977 -22.844 1 81.94 228 ASP B CA 1
ATOM 3794 C C . ASP B 1 228 ? -0.515 11.234 -21.828 1 81.94 228 ASP B C 1
ATOM 3796 O O . ASP B 1 228 ? -0.684 10.031 -21.625 1 81.94 228 ASP B O 1
ATOM 3800 N N . THR B 1 229 ? 0.188 11.961 -21.094 1 87.69 229 THR B N 1
ATOM 3801 C CA . THR B 1 229 ? 1.098 11.359 -20.125 1 87.69 229 THR B CA 1
ATOM 3802 C C . THR B 1 229 ? 0.442 11.273 -18.75 1 87.69 229 THR B C 1
ATOM 3804 O O . THR B 1 229 ? -0.26 12.195 -18.328 1 87.69 229 THR B O 1
ATOM 3807 N N . ASN B 1 230 ? 0.597 10.156 -18.094 1 90.69 230 ASN B N 1
ATOM 3808 C CA . ASN B 1 230 ? 0.193 10.062 -16.703 1 90.69 230 ASN B CA 1
ATOM 3809 C C . ASN B 1 230 ? 1.396 10.133 -15.766 1 90.69 230 ASN B C 1
ATOM 3811 O O . ASN B 1 230 ? 2.541 10.148 -16.219 1 90.69 230 ASN B O 1
ATOM 3815 N N . LEU B 1 231 ? 1.173 10.258 -14.5 1 93.31 231 LEU B N 1
ATOM 3816 C CA . LEU B 1 231 ? 2.232 10.5 -13.523 1 93.31 231 LEU B CA 1
ATOM 3817 C C . LEU B 1 231 ? 3.201 9.32 -13.477 1 93.31 231 LEU B C 1
ATOM 3819 O O . LEU B 1 231 ? 4.398 9.508 -13.242 1 93.31 231 LEU B O 1
ATOM 3823 N N . GLN B 1 232 ? 2.715 8.109 -13.695 1 89.81 232 GLN B N 1
ATOM 3824 C CA . GLN B 1 232 ? 3.576 6.93 -13.727 1 89.81 232 GLN B CA 1
ATOM 3825 C C . GLN B 1 232 ? 4.641 7.055 -14.812 1 89.81 232 GLN B C 1
ATOM 3827 O O . GLN B 1 232 ? 5.824 6.82 -14.555 1 89.81 232 GLN B O 1
ATOM 3832 N N . GLN B 1 233 ? 4.223 7.391 -15.953 1 88.44 233 GLN B N 1
ATOM 3833 C CA . GLN B 1 233 ? 5.141 7.555 -17.062 1 88.44 233 GLN B CA 1
ATOM 3834 C C . GLN B 1 233 ? 6.152 8.664 -16.797 1 88.44 233 GLN B C 1
ATOM 3836 O O . GLN B 1 233 ? 7.348 8.5 -17.047 1 88.44 233 GLN B O 1
ATOM 3841 N N . LEU B 1 234 ? 5.602 9.789 -16.312 1 92.38 234 LEU B N 1
ATOM 3842 C CA . LEU B 1 234 ? 6.473 10.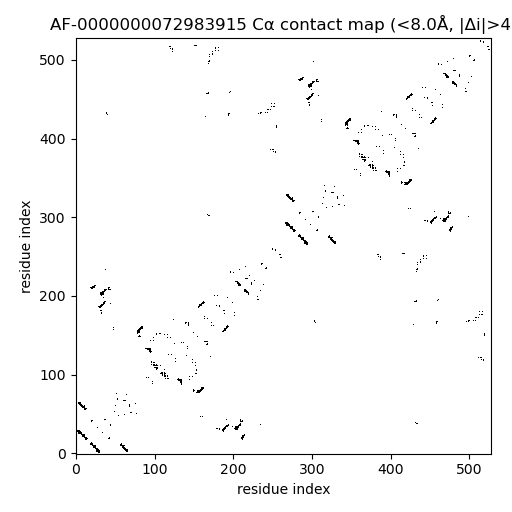906 -15.977 1 92.38 234 LEU B CA 1
ATOM 3843 C C . LEU B 1 234 ? 7.512 10.492 -14.938 1 92.38 234 LEU B C 1
ATOM 3845 O O . LEU B 1 234 ? 8.695 10.812 -15.086 1 92.38 234 LEU B O 1
ATOM 3849 N N . PHE B 1 235 ? 7.062 9.82 -13.945 1 94.06 235 PHE B N 1
ATOM 3850 C CA . PHE B 1 235 ? 7.93 9.352 -12.867 1 94.06 235 PHE B CA 1
ATOM 3851 C C . PHE B 1 235 ? 9.031 8.445 -13.414 1 94.06 235 PHE B C 1
ATOM 3853 O O . PHE B 1 235 ? 10.203 8.602 -13.062 1 94.06 235 PHE B O 1
ATOM 3860 N N . ASN B 1 236 ? 8.672 7.562 -14.273 1 89.81 236 ASN B N 1
ATOM 3861 C CA . ASN B 1 236 ? 9.641 6.668 -14.898 1 89.81 236 ASN B CA 1
ATOM 3862 C C . ASN B 1 236 ? 10.695 7.441 -15.688 1 89.81 236 ASN B C 1
ATOM 3864 O O . ASN B 1 236 ? 11.891 7.145 -15.594 1 89.81 236 ASN B O 1
ATOM 3868 N N . ASP B 1 237 ? 10.242 8.344 -16.391 1 89.88 237 ASP B N 1
ATOM 3869 C CA . ASP B 1 237 ? 11.141 9.148 -17.203 1 89.88 237 ASP B CA 1
ATOM 3870 C C . ASP B 1 237 ? 12.109 9.945 -16.328 1 89.88 237 ASP B C 1
ATOM 3872 O O . ASP B 1 237 ? 13.312 9.969 -16.594 1 89.88 237 ASP B O 1
ATOM 3876 N N . LEU B 1 238 ? 11.57 10.562 -15.32 1 92.12 238 LEU B N 1
ATOM 3877 C CA . LEU B 1 238 ? 12.344 11.453 -14.469 1 92.12 238 LEU B CA 1
ATOM 3878 C C . LEU B 1 238 ? 13.352 10.672 -13.633 1 92.12 238 LEU B C 1
ATOM 3880 O O . LEU B 1 238 ? 14.383 11.211 -13.227 1 92.12 238 LEU B O 1
ATOM 3884 N N . THR B 1 239 ? 13.062 9.414 -13.391 1 92.44 239 THR B N 1
ATOM 3885 C CA . THR B 1 239 ? 13.93 8.641 -12.508 1 92.44 239 THR B CA 1
ATOM 3886 C C . THR B 1 239 ? 14.797 7.672 -13.312 1 92.44 239 THR B C 1
ATOM 3888 O O . THR B 1 239 ? 15.508 6.844 -12.734 1 92.44 239 THR B O 1
ATOM 3891 N N . GLY B 1 240 ? 14.719 7.734 -14.57 1 86.94 240 GLY B N 1
ATOM 3892 C CA . GLY B 1 240 ? 15.57 6.957 -15.453 1 86.94 240 GLY B CA 1
ATOM 3893 C C . GLY B 1 240 ? 15.203 5.484 -15.484 1 86.94 240 GLY B C 1
ATOM 3894 O O . GLY B 1 240 ? 16.078 4.621 -15.586 1 86.94 240 GLY B O 1
ATOM 3895 N N . PHE B 1 241 ? 13.945 5.223 -15.336 1 84.88 241 PHE B N 1
ATOM 3896 C CA . PHE B 1 241 ? 13.461 3.848 -15.305 1 84.88 241 PHE B CA 1
ATOM 3897 C C . PHE B 1 241 ? 12.805 3.473 -16.625 1 84.88 241 PHE B C 1
ATOM 3899 O O . PHE B 1 241 ? 11.648 3.041 -16.641 1 84.88 241 PHE B O 1
ATOM 3906 N N . ALA B 1 242 ? 13.609 3.574 -17.672 1 77.06 242 ALA B N 1
ATOM 3907 C CA . ALA B 1 242 ? 13.07 3.416 -19.016 1 77.06 242 ALA B CA 1
ATOM 3908 C C . ALA B 1 242 ? 13.109 1.955 -19.453 1 77.06 242 ALA B C 1
ATOM 3910 O O . ALA B 1 242 ? 12.32 1.538 -20.312 1 77.06 242 ALA B O 1
ATOM 3911 N N . GLU B 1 243 ? 13.93 1.225 -18.891 1 79.88 243 GLU B N 1
ATOM 3912 C CA . GLU B 1 243 ? 14.109 -0.13 -19.406 1 79.88 243 GLU B CA 1
ATOM 3913 C C . GLU B 1 243 ? 13.32 -1.144 -18.578 1 79.88 243 GLU B C 1
ATOM 3915 O O . GLU B 1 243 ? 13.766 -2.277 -18.391 1 79.88 243 GLU B O 1
ATOM 3920 N N . HIS B 1 244 ? 12.273 -0.749 -18.141 1 81 244 HIS B N 1
ATOM 3921 C CA . HIS B 1 244 ? 11.484 -1.631 -17.297 1 81 244 HIS B CA 1
ATOM 3922 C C . HIS B 1 244 ? 10.93 -2.811 -18.094 1 81 244 HIS B C 1
ATOM 3924 O O . HIS B 1 244 ? 10.867 -3.932 -17.578 1 81 244 HIS B O 1
ATOM 3930 N N . GLY B 1 245 ? 10.617 -2.615 -19.344 1 85.69 245 GLY B N 1
ATOM 3931 C CA . GLY B 1 245 ? 10.133 -3.709 -20.172 1 85.69 245 GLY B CA 1
ATOM 3932 C C . GLY B 1 245 ? 11.156 -4.812 -20.359 1 85.69 245 GLY B C 1
ATOM 3933 O O . GLY B 1 245 ? 10.828 -5.996 -20.25 1 85.69 245 GLY B O 1
ATOM 3934 N N . GLN B 1 246 ? 12.352 -4.438 -20.594 1 90.81 246 GLN B N 1
ATOM 3935 C CA . GLN B 1 246 ? 13.43 -5.406 -20.766 1 90.81 246 GLN B CA 1
ATOM 3936 C C . GLN B 1 246 ? 13.719 -6.148 -19.453 1 90.81 246 GLN B C 1
ATOM 3938 O O . GLN B 1 246 ? 13.992 -7.352 -19.469 1 90.81 246 GLN B O 1
ATOM 3943 N N . LYS B 1 247 ? 13.711 -5.445 -18.406 1 93.19 247 LYS B N 1
ATOM 3944 C CA . LYS B 1 247 ? 13.93 -6.07 -17.109 1 93.19 247 LYS B CA 1
ATOM 3945 C C . LYS B 1 247 ? 12.867 -7.133 -16.828 1 93.19 247 LYS B C 1
ATOM 3947 O O . LYS B 1 247 ? 13.188 -8.227 -16.344 1 93.19 247 LYS B O 1
ATOM 3952 N N . ALA B 1 248 ? 11.641 -6.766 -17.078 1 95.12 248 ALA B N 1
ATOM 3953 C CA . ALA B 1 248 ? 10.547 -7.711 -16.859 1 95.12 248 ALA B CA 1
ATOM 3954 C C . ALA B 1 248 ? 10.719 -8.961 -17.734 1 95.12 248 ALA B C 1
ATOM 3956 O O . ALA B 1 248 ? 10.547 -10.078 -17.25 1 95.12 248 ALA B O 1
ATOM 3957 N N . GLN B 1 249 ? 11.062 -8.773 -18.984 1 95.75 249 GLN B N 1
ATOM 3958 C CA . GLN B 1 249 ? 11.258 -9.898 -19.891 1 95.75 249 GLN B CA 1
ATOM 3959 C C . GLN B 1 249 ? 12.406 -10.789 -19.422 1 95.75 249 GLN B C 1
ATOM 3961 O O . GLN B 1 249 ? 12.289 -12.016 -19.422 1 95.75 249 GLN B O 1
ATOM 3966 N N . SER B 1 250 ? 13.484 -10.148 -19.031 1 96.62 250 SER B N 1
ATOM 3967 C CA . SER B 1 250 ? 14.617 -10.898 -18.5 1 96.62 250 SER B CA 1
ATOM 3968 C C . SER B 1 250 ? 14.234 -11.68 -17.25 1 96.62 250 SER B C 1
ATOM 3970 O O . SER B 1 250 ? 14.648 -12.836 -17.078 1 96.62 250 SER B O 1
ATOM 3972 N N . PHE B 1 251 ? 13.477 -11.07 -16.453 1 97.56 251 PHE B N 1
ATOM 3973 C CA . PHE B 1 251 ? 12.992 -11.703 -15.219 1 97.56 251 PHE B CA 1
ATOM 3974 C C . PHE B 1 251 ? 12.211 -12.969 -15.531 1 97.56 251 PHE B C 1
ATOM 3976 O O . PHE B 1 251 ? 12.508 -14.039 -14.984 1 97.56 251 PHE B O 1
ATOM 3983 N N . VAL B 1 252 ? 11.297 -12.844 -16.422 1 97.62 252 VAL B N 1
ATOM 3984 C CA . VAL B 1 252 ? 10.445 -13.977 -16.766 1 97.62 252 VAL B CA 1
ATOM 3985 C C . VAL B 1 252 ? 11.258 -15.039 -17.5 1 97.62 252 VAL B C 1
ATOM 3987 O O . VAL B 1 252 ? 11.031 -16.234 -17.312 1 97.62 252 VAL B O 1
ATOM 3990 N N . ASP B 1 253 ? 12.234 -14.594 -18.328 1 97 253 ASP B N 1
ATOM 3991 C CA . ASP B 1 253 ? 13.133 -15.531 -19 1 97 253 ASP B CA 1
ATOM 3992 C C . ASP B 1 253 ? 13.875 -16.391 -17.984 1 97 253 ASP B C 1
ATOM 3994 O O . ASP B 1 253 ? 14 -17.609 -18.172 1 97 253 ASP B O 1
ATOM 3998 N N . ILE B 1 254 ? 14.352 -15.789 -16.984 1 96.81 254 ILE B N 1
ATOM 3999 C CA . ILE B 1 254 ? 15.086 -16.5 -15.945 1 96.81 254 ILE B CA 1
ATOM 4000 C C . ILE B 1 254 ? 14.148 -17.469 -15.227 1 96.81 254 ILE B C 1
ATOM 4002 O O . ILE B 1 254 ? 14.508 -18.625 -14.984 1 96.81 254 ILE B O 1
ATOM 4006 N N . VAL B 1 255 ? 12.945 -17.031 -14.867 1 96.94 255 VAL B N 1
ATOM 4007 C CA . VAL B 1 255 ? 11.977 -17.844 -14.141 1 96.94 255 VAL B CA 1
ATOM 4008 C C . VAL B 1 255 ? 11.609 -19.078 -14.969 1 96.94 255 VAL B C 1
ATOM 4010 O O . VAL B 1 255 ? 11.562 -20.188 -14.445 1 96.94 255 VAL B O 1
ATOM 4013 N N . THR B 1 256 ? 11.406 -18.844 -16.281 1 95.19 256 THR B N 1
ATOM 4014 C CA . THR B 1 256 ? 10.844 -19.906 -17.109 1 95.19 256 THR B CA 1
ATOM 4015 C C . THR B 1 256 ? 11.953 -20.688 -17.812 1 95.19 256 THR B C 1
ATOM 4017 O O . THR B 1 256 ? 11.68 -21.625 -18.562 1 95.19 256 THR B O 1
ATOM 4020 N N . GLY B 1 257 ? 13.258 -20.469 -17.453 1 86.12 257 GLY B N 1
ATOM 4021 C CA . GLY B 1 257 ? 14.383 -21.203 -18 1 86.12 257 GLY B CA 1
ATOM 4022 C C . GLY B 1 257 ? 14.758 -20.781 -19.406 1 86.12 257 GLY B C 1
ATOM 4023 O O . GLY B 1 257 ? 15.344 -21.547 -20.156 1 86.12 257 GLY B O 1
ATOM 4024 N N . GLY B 1 258 ? 14.195 -19.672 -19.984 1 64.88 258 GLY B N 1
ATOM 4025 C CA . GLY B 1 258 ? 14.617 -19.172 -21.281 1 64.88 258 GLY B CA 1
ATOM 4026 C C . GLY B 1 258 ? 15.969 -18.484 -21.234 1 64.88 258 GLY B C 1
ATOM 4027 O O . GLY B 1 258 ? 16.5 -18.219 -20.156 1 64.88 258 GLY B O 1
ATOM 4028 N N . GLU B 1 259 ? 16.859 -18.5 -22.266 1 50.72 259 GLU B N 1
ATOM 4029 C CA . GLU B 1 259 ? 18.172 -17.859 -22.406 1 50.72 259 GLU B CA 1
ATOM 4030 C C . GLU B 1 259 ? 18.125 -16.406 -21.984 1 50.72 259 GLU B C 1
ATOM 4032 O O . GLU B 1 259 ? 17.203 -15.672 -22.344 1 50.72 259 GLU B O 1
ATOM 4037 N N . SER B 1 260 ? 18.516 -16.078 -20.844 1 48.09 260 SER B N 1
ATOM 4038 C CA . SER B 1 260 ? 18.703 -14.695 -20.406 1 48.09 260 SER B CA 1
ATOM 4039 C C . SER B 1 260 ? 19.297 -13.836 -21.516 1 48.09 260 SER B C 1
ATOM 4041 O O . SER B 1 260 ? 20.266 -14.234 -22.172 1 48.09 260 SER B O 1
ATOM 4043 N N . HIS B 1 261 ? 18.609 -13.062 -22.25 1 40.97 261 HIS B N 1
ATOM 4044 C CA . HIS B 1 261 ? 19.281 -12.18 -23.188 1 40.97 261 HIS B CA 1
ATOM 4045 C C . HIS B 1 261 ? 20.422 -11.422 -22.5 1 40.97 261 HIS B C 1
ATOM 4047 O O . HIS B 1 261 ? 20.203 -10.719 -21.516 1 40.97 261 HIS B O 1
ATOM 4053 N N . GLU B 1 262 ? 21.547 -11.805 -22.438 1 34.25 262 GLU B N 1
ATOM 4054 C CA . GLU B 1 262 ? 22.766 -11.102 -22.062 1 34.25 262 GLU B CA 1
ATOM 4055 C C . GLU B 1 262 ? 22.703 -9.633 -22.484 1 34.25 262 GLU B C 1
ATOM 4057 O O . GLU B 1 262 ? 22.594 -9.32 -23.672 1 34.25 262 GLU B O 1
ATOM 4062 N N . THR B 1 263 ? 22.062 -8.781 -21.906 1 31.95 263 THR B N 1
ATOM 4063 C CA . THR B 1 263 ? 22.516 -7.422 -22.203 1 31.95 263 THR B CA 1
ATOM 4064 C C . THR B 1 263 ? 24.031 -7.316 -22.125 1 31.95 263 THR B C 1
ATOM 4066 O O . THR B 1 263 ? 24.609 -7.402 -21.031 1 31.95 263 THR B O 1
ATOM 4069 N N . ILE B 1 264 ? 24.828 -7.699 -23.078 1 23.55 264 ILE B N 1
ATOM 4070 C CA . ILE B 1 264 ? 26.125 -7.086 -23.281 1 23.55 264 ILE B CA 1
ATOM 4071 C C . ILE B 1 264 ? 25.984 -5.57 -23.359 1 23.55 264 ILE B C 1
ATOM 4073 O O . ILE B 1 264 ? 25.125 -5.055 -24.078 1 23.55 264 ILE B O 1
#

Nearest PDB structures (foldseek):
  1vpl-assembly1_A-2  TM=8.879E-01  e=1.237E-25  Thermotoga maritima MSB8
  4yer-assembly1_B  TM=9.268E-01  e=8.504E-25  Thermotoga maritima MSB8
  4yer-assembly1_A  TM=9.239E-01  e=2.515E-24  Thermotoga maritima MSB8
  4rvc-assembly1_A  TM=9.269E-01  e=3.730E-22  Geobacillus kaustophilus GBlys
  7lkp-assembly1_A  TM=9.303E-01  e=1.211E-19  Homo sapiens

Secondary structure (DSSP, 8-state):
-PPPSEEEEEEEEEETTEEEEEEEEEEE-SS-EEEEE-STTSSHHHHHHHHTTSS--SEEEEEETTEE--TT-GGGGGGEEEE-SS----TTSBHHHHHHHHHHHTT--HHHHHHHHHHHHHHTT-TTTTTSBGGG--HHHHHHHHHHHHHTT--SEEEEESTTTT--HHHHHHHHHHHHHHHHTT-EEEEE-S-HHHHHHH-SEEEEEETTEEEEEE-HHHH-SSTT--HHHHHHHHTT--THHHHHHHHHHHHHT-------/-PPPSEEEEEEEEEETTEEEEEEEEEEE-SS-EEEEE-STTSSHHHHHHHHTTSS--SEEEEEETTEE--TT-GGGGGGEEEE-SS----TTSBHHHHHHHHHHHTT--HHHHHHHHHHHHHHTT-TTTTTSBGGG--HHHHHHHHHHHHHTT--SEEEEESTTTT--HHHHHHHHHHHHHHHHTT-EEEEE-S-HHHHHHH-SEEEEEETTEEEEEE-HHHH-SSTT--HHHHHHHHTT--THHHHHHHHHHHHHT-------

InterPro domains:
  IPR003439 ABC transporter-like, ATP-binding domain [PF00005] (21-165)
  IPR003439 ABC transporter-like, ATP-binding domain [PS50893] (6-236)
  IPR003593 AAA+ ATPase domain [SM00382] (30-212)
  IPR017871 ABC transporter-like, conserved site [PS00211] (137-151)
  IPR027417 P-loop containing nucleoside triphosphate hydrolase [G3DSA:3.40.50.300] (2-243)
  IPR027417 P-loop containing nucleoside triphosphate hydrolase [SSF52540] (4-226)

Organism: Lacticaseibacillus paracasei (strain ATCC 334 / BCRC 17002 / CCUG 31169 / CIP 107868 / KCTC 3260 / NRRL B-441) (NCBI:txid321967)

Radius of gyration: 23.84 Å; Cα contacts (8 Å, |Δi|>4): 1008; chains: 2; bounding box: 60×71×52 Å

pLDDT: mean 92.12, std 10.51, range [23.55, 98.69]

Solvent-accessible surface area (backbone atoms only — not comparable to full-atom values): 27900 Å² total; per-residue (Å²): 129,82,70,47,38,33,39,38,41,50,27,19,34,63,60,87,92,45,69,37,29,68,53,30,68,53,69,38,57,68,39,32,33,35,27,44,32,52,55,81,82,25,36,67,68,59,51,52,34,36,76,72,55,78,39,79,66,77,35,60,48,50,28,49,76,79,34,68,74,50,84,85,55,69,72,65,54,63,38,47,14,57,30,64,72,77,71,87,67,69,39,84,34,23,47,49,56,49,38,17,51,53,22,36,77,61,69,37,50,55,67,57,18,36,52,52,47,50,55,48,34,40,68,71,72,34,57,91,51,32,78,37,43,44,65,75,47,52,65,32,55,47,38,50,51,40,51,49,57,25,33,60,65,47,35,51,33,35,46,28,33,42,64,61,57,65,39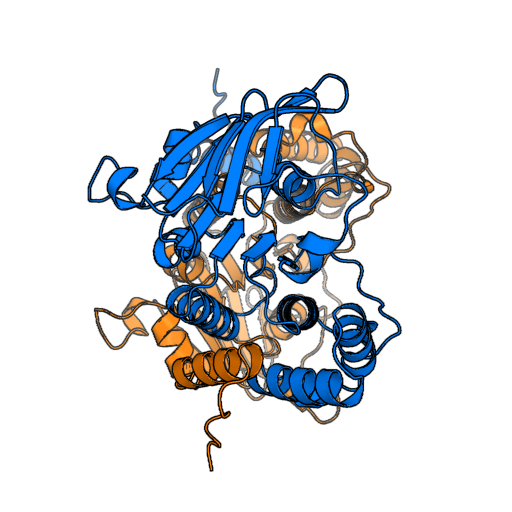,31,52,70,55,42,52,27,52,52,47,28,52,51,52,39,23,76,69,52,22,20,36,42,31,32,55,53,53,45,70,56,41,62,71,67,29,59,27,37,38,35,32,47,89,14,28,72,77,44,76,36,34,61,77,73,67,42,88,48,89,89,58,50,59,63,57,51,49,27,62,74,64,69,53,74,59,39,66,60,42,17,51,41,46,45,21,54,40,70,69,43,81,58,74,73,82,123,129,82,70,47,38,32,38,39,41,50,28,21,34,62,60,86,90,44,70,36,29,68,53,30,68,53,70,39,57,69,38,33,32,34,28,44,32,53,53,81,81,24,38,67,68,60,51,52,34,36,76,70,55,78,39,81,65,76,36,60,49,51,29,48,75,79,34,67,73,50,84,85,55,67,74,66,53,62,38,47,14,58,30,64,72,78,70,88,69,69,41,86,33,23,48,50,56,49,40,16,52,53,22,37,76,60,70,36,51,55,66,57,18,36,52,53,46,49,56,48,34,41,69,70,72,34,56,89,52,32,79,37,44,44,67,75,46,53,66,32,54,47,38,50,50,40,53,50,57,25,34,60,64,48,36,52,34,34,46,28,32,42,66,62,56,66,39,31,53,69,56,43,51,27,51,53,46,27,52,51,53,38,23,76,69,53,24,21,36,41,31,32,54,54,54,45,71,57,42,62,71,66,30,60,26,36,39,35,33,44,89,15,29,71,77,44,78,37,35,61,77,74,66,40,89,48,88,89,58,51,60,62,59,52,50,27,61,76,64,68,53,74,60,39,67,59,43,17,51,42,45,43,22,55,39,71,70,44,80,58,75,72,82,124

Foldseek 3Di:
DADFQKWWFQFWADDPPATLAGGETDTHHWLFAEEEEEDPSNCLLVVLCVQLLVDPTPDTFMDGRRHTDDNPDCPLVLQEFEADPDDDQPQAAFLLVRQLVLLVVSPDHSVLSNVQSLVQCVVLPCNVRRHPGNVPDDPQSVLSSSVSSRPSSPHQEYEYEASCPPPDPVSSVVVLVVLVVSSVVTHHYYYYHPPQVSCLVRGQWYFYGESNYTQDIGRPVVQPPDPPDGRVNSNCVSHVVPCVVLVVVLVVCVVVVHDRPPPD/DADFQKWWFQFWADDPPATLAGGETDTHHWLFAEEEEEDPSNCLLVVLCVQLLVDPTPDTFMDGRRHTDDNPDCPLVLQEFEADPDDDQPQAAFLLVRQLVLLVVSPDHSVLSNVQSLVQCVVLPCNVRRHPGNVPDDPQSVLSSSVSSRPSSPHQEYEYEASCPPPDPVSSVVVLVVLVVSSVVTHHYYYYHPPQVSCLVRGQKYFYGESNYTQDIGRPVVQPPDPPDGRVNSNCVSHVVPCVVLVVVLVVCVVVVHPRPPPD

Sequence (528 aa):
MAEPIVTLSHIQKSFGSKEVLKDLNFTITPGSIVGYIGPNGAGKSTTVKMMLGLMQPDGGTIELFGQPIKPNDPSYKRRIGYVPESADVFDALTAREYLSLIGQLYGLSAADAEQKAFALADLVNLREAFDRRISSYSKGMRQLILIIASLLHNPDILFWDEPLNGLDANTVLVIEEVLQDLRDRGKTIFYSSHILDVVQKLSDRIIVLNDGMVVADGPFKSIAKEADTNLQQLFNDLTGFAEHGQKAQSFVDIVTGGESHETIMAEPIVTLSHIQKSFGSKEVLKDLNFTITPGSIVGYIGPNGAGKSTTVKMMLGLMQPDGGTIELFGQPIKPNDPSYKRRIGYVPESADVFDALTAREYLSLIGQLYGLSAADAEQKAFALADLVNLREAFDRRISSYSKGMRQLILIIASLLHNPDILFWDEPLNGLDANTVLVIEEVLQDLRDRGKTIFYSSHILDVVQKLSDRIIVLNDGMVVADGPFKSIAKEADTNLQQLFNDLTGFAEHGQKAQSFVDIVTGGESHETI